Protein AF-A0A937AXS7-F1 (afdb_monomer_lite)

Secondary structure (DSSP, 8-state):
--HHHHH--SSEEEEEE-TT-HHHHHTHHHHHHHHTSSS-EEEEESS-TTPSTT-S-EEE-TT-HHHHHTT--EESEEEEEETTEEEEEEESEEHHHHHHHH--TTTTTTS-SEE--EE-GGGSTTHHHHHHHHHS-----SPP----TTS-HHHHHHHTT--SSS------HHHHHHHHTT-SS-TT-EEEEETTTTEEEEHHHHHHHHHHHT--GGGHHHHHHHHHHHHSGGG-HHHHHHSSS--EEEEEEESHHHHHTT---STTTTSSS-HHHHHHHHHHHHHHHHTS---BTTTB--SS--GGGT--EEE--TTT-SSPPHHHHTTPPTT--EEEEEEE-S------SS--SHHHHHHHHHHHHHHH---TT-TTGGG----S--------PPPPP--------SS----EEE---HHHHT----TTHHHHTTSS--

Sequence (442 aa):
MTASAATGVTDGFVLVAKRDCPTCELVQPVVRELADGRRPMAIYSQDDPTFPEGVADVRDDRSLEVSFRLGIETVPTLIRVEGGREVERVVGWQRDEWRALTGVNSLGEGLPEWRPGCGSKSVEPGIVDELEIRYGEVAFQSRRIEIGPHEDEIEAMYSRGWSDGLPLVPPTRLRVHRMLKGTGRKPSEVLGLLPPDLQPITVEKVAVNAVMAGCAPEYMPVVIAAVEAVLLEPFNMHGVLATTMFCTPIVIVNGPVARAIGMNARGNALGQGNRANATIGRAVQLCVRNVGGGRPQGVDRSTLGTPGKYTFCFAEDEEHSFWEPLSVERGFAPGVSTVTVFAGDSVHGIVDQQSRTPESLSRTFALSLRAVDVDLRDRRHTQHPALEGLGIPLEIGIARAVASQREQHGIDVAVLVVDVRPDQAGRQLGADVVELLAHLVE

pLDDT: mean 83.15, std 21.81, range [22.66, 98.81]

Structure (mmCIF, N/CA/C/O backbone):
data_AF-A0A937AXS7-F1
#
_entry.id   AF-A0A937AXS7-F1
#
loop_
_atom_site.group_PDB
_atom_site.id
_atom_site.type_symbol
_atom_site.label_atom_id
_atom_site.label_alt_id
_atom_site.label_comp_id
_atom_site.label_asym_id
_atom_site.label_entity_id
_atom_site.label_seq_id
_atom_site.pdbx_PDB_ins_code
_atom_site.Cartn_x
_atom_site.Cartn_y
_atom_site.Cartn_z
_atom_site.occupancy
_atom_site.B_iso_or_equiv
_atom_site.auth_seq_id
_atom_site.auth_comp_id
_atom_site.auth_asym_id
_atom_site.auth_atom_id
_atom_site.pdbx_PDB_model_num
ATOM 1 N N . MET A 1 1 ? -19.227 11.467 14.103 1.00 53.31 1 MET A N 1
ATOM 2 C CA . MET A 1 1 ? -20.433 10.838 14.696 1.00 53.31 1 MET A CA 1
ATOM 3 C C . MET A 1 1 ? -20.487 11.220 16.179 1.00 53.31 1 MET A C 1
ATOM 5 O O . MET A 1 1 ? -19.421 11.385 16.754 1.00 53.31 1 MET A O 1
ATOM 9 N N . THR A 1 2 ? -21.652 11.460 16.790 1.00 58.94 2 THR A N 1
ATOM 10 C CA . THR A 1 2 ? -21.736 11.779 18.236 1.00 58.94 2 THR A CA 1
ATOM 11 C C . THR A 1 2 ? -21.579 10.508 19.080 1.00 58.94 2 THR A C 1
ATOM 13 O O . THR A 1 2 ? -21.951 9.429 18.623 1.00 58.94 2 THR A O 1
ATOM 16 N N . ALA A 1 3 ? -21.059 10.614 20.309 1.00 60.53 3 ALA A N 1
ATOM 17 C CA . ALA A 1 3 ? -20.922 9.471 21.223 1.00 60.53 3 ALA A CA 1
ATOM 18 C C . ALA A 1 3 ? -22.271 8.762 21.461 1.00 60.53 3 ALA A C 1
ATOM 20 O O . ALA A 1 3 ? -22.329 7.534 21.518 1.00 60.53 3 ALA A O 1
ATOM 21 N N . SER A 1 4 ? -23.372 9.520 21.487 1.00 57.16 4 SER A N 1
ATOM 22 C CA . SER A 1 4 ? -24.741 8.993 21.567 1.00 57.16 4 SER A CA 1
ATOM 23 C C . SER A 1 4 ? -25.131 8.107 20.383 1.00 57.16 4 SER A C 1
ATOM 25 O O . SER A 1 4 ? -25.722 7.053 20.593 1.00 57.16 4 SER A O 1
ATOM 27 N N . ALA A 1 5 ? -24.747 8.459 19.152 1.00 63.06 5 ALA A N 1
ATOM 28 C CA . ALA A 1 5 ? -25.042 7.630 17.980 1.00 63.06 5 ALA A CA 1
ATOM 29 C C . ALA A 1 5 ? -24.288 6.286 17.991 1.00 63.06 5 ALA A C 1
ATOM 31 O O . ALA A 1 5 ? -24.760 5.323 17.394 1.00 63.06 5 ALA A O 1
ATOM 32 N N . ALA A 1 6 ? -23.139 6.206 18.670 1.00 67.38 6 ALA A N 1
ATOM 33 C CA . ALA A 1 6 ? -22.385 4.961 18.818 1.00 67.38 6 ALA A CA 1
ATOM 34 C C . ALA A 1 6 ? -22.825 4.126 20.032 1.00 67.38 6 ALA A C 1
ATOM 36 O O . ALA A 1 6 ? -22.702 2.908 20.003 1.00 67.38 6 ALA A O 1
ATOM 37 N N . THR A 1 7 ? -23.322 4.762 21.098 1.00 75.31 7 THR A N 1
ATOM 38 C CA . THR A 1 7 ? -23.493 4.103 22.409 1.00 75.31 7 THR A CA 1
ATOM 39 C C . THR A 1 7 ? -24.927 4.068 22.924 1.00 75.31 7 THR A C 1
ATOM 41 O O . THR A 1 7 ? -25.201 3.383 23.909 1.00 75.31 7 THR A O 1
ATOM 44 N N . GLY A 1 8 ? -25.844 4.825 22.318 1.00 77.25 8 GLY A N 1
ATOM 45 C CA . GLY A 1 8 ? -27.211 5.006 22.807 1.00 77.25 8 GLY A CA 1
ATOM 46 C C . GLY A 1 8 ? -27.322 5.793 24.122 1.00 77.25 8 GLY A C 1
ATOM 47 O O . GLY A 1 8 ? -28.422 5.922 24.650 1.00 77.25 8 GLY A O 1
ATOM 48 N N . VAL A 1 9 ? -26.217 6.323 24.664 1.00 82.81 9 VAL A N 1
ATOM 49 C CA . VAL A 1 9 ? -26.204 7.111 25.908 1.00 82.81 9 VAL A CA 1
ATOM 50 C C . VAL A 1 9 ? -26.313 8.598 25.576 1.00 82.81 9 VAL A C 1
ATOM 52 O O . VAL A 1 9 ? -25.521 9.123 24.794 1.00 82.81 9 VAL A O 1
ATOM 55 N N . THR A 1 10 ? -27.303 9.279 26.160 1.00 86.19 10 THR A N 1
ATOM 56 C CA . THR A 1 10 ? -27.464 10.740 26.017 1.00 86.19 10 THR A CA 1
ATOM 57 C C . THR A 1 10 ? -26.772 11.479 27.159 1.00 86.19 10 THR A C 1
ATOM 59 O O . THR A 1 10 ? -25.980 12.376 26.900 1.00 86.19 10 THR A O 1
ATOM 62 N N . ASP A 1 11 ? -26.984 11.044 28.400 1.00 91.56 11 ASP A N 1
ATOM 63 C CA . ASP A 1 11 ? -26.317 11.583 29.584 1.00 91.56 11 ASP A CA 1
ATOM 64 C C . ASP A 1 11 ? -25.914 10.422 30.500 1.00 91.56 11 ASP A C 1
ATOM 66 O O . ASP A 1 11 ? -26.744 9.559 30.801 1.00 91.56 11 ASP A O 1
ATOM 70 N N . GLY A 1 12 ? -24.652 10.372 30.929 1.00 94.06 12 GLY A N 1
ATOM 71 C CA . GLY A 1 12 ? -24.145 9.288 31.772 1.00 94.06 12 GLY A CA 1
ATOM 72 C C . GLY A 1 12 ? -22.694 8.911 31.492 1.00 94.06 12 GLY A C 1
ATOM 73 O O . GLY A 1 12 ? -21.882 9.750 31.096 1.00 94.06 12 GLY A O 1
ATOM 74 N N . PHE A 1 13 ? -22.374 7.636 31.707 1.00 95.31 13 PHE A N 1
ATOM 75 C CA . PHE A 1 13 ? -21.045 7.077 31.482 1.00 95.31 13 PHE A CA 1
ATOM 76 C C . PHE A 1 13 ? -21.046 5.983 30.417 1.00 95.31 13 PHE A C 1
ATOM 78 O O . PHE A 1 13 ? -22.002 5.222 30.276 1.00 95.31 13 PHE A O 1
ATOM 85 N N . VAL A 1 14 ? -19.936 5.876 29.697 1.00 96.75 14 VAL A N 1
ATOM 86 C CA . VAL A 1 14 ? -19.634 4.751 28.815 1.00 96.75 14 VAL A CA 1
ATOM 87 C C . VAL A 1 14 ? -18.305 4.159 29.250 1.00 96.75 14 VAL A C 1
ATOM 89 O O . VAL A 1 14 ? -17.305 4.870 29.300 1.00 96.75 14 VAL A O 1
ATOM 92 N N . LEU A 1 15 ? -18.286 2.869 29.562 1.00 97.31 15 LEU A N 1
ATOM 93 C CA . LEU A 1 15 ? -17.065 2.124 29.842 1.00 97.31 15 LEU A CA 1
ATOM 94 C C . LEU A 1 15 ? -16.801 1.148 28.704 1.00 97.31 15 LEU A C 1
ATOM 96 O O . LEU A 1 15 ? -17.681 0.369 28.345 1.00 97.31 15 LEU A O 1
ATOM 100 N N . VAL A 1 16 ? -15.576 1.149 28.191 1.00 98.00 16 VAL A N 1
ATOM 101 C CA . VAL A 1 16 ? -15.084 0.095 27.301 1.00 98.00 16 VAL A CA 1
ATOM 102 C C . VAL A 1 16 ? -13.995 -0.679 28.027 1.00 98.00 16 VAL A C 1
ATOM 104 O O . VAL A 1 16 ? -13.038 -0.088 28.537 1.00 98.00 16 VAL A O 1
ATOM 107 N N . ALA A 1 17 ? -14.159 -1.996 28.098 1.00 97.75 17 ALA A N 1
ATOM 108 C CA . ALA A 1 17 ? -13.286 -2.898 28.832 1.00 97.75 17 ALA A CA 1
ATOM 109 C C . ALA A 1 17 ? -13.081 -4.218 28.072 1.00 97.75 17 ALA A C 1
ATOM 111 O O . ALA A 1 17 ? -13.736 -4.488 27.065 1.00 97.75 17 ALA A O 1
ATOM 112 N N . LYS A 1 18 ? -12.153 -5.043 28.553 1.00 97.25 18 LYS A N 1
ATOM 113 C CA . LYS A 1 18 ? -11.945 -6.409 28.061 1.00 97.25 18 LYS A CA 1
ATOM 114 C C . LYS A 1 18 ? -11.474 -7.305 29.199 1.00 97.25 18 LYS A C 1
ATOM 116 O O . LYS A 1 18 ? -10.690 -6.851 30.036 1.00 97.25 18 LYS A O 1
ATOM 121 N N . ARG A 1 19 ? -11.939 -8.551 29.234 1.00 97.12 19 ARG A N 1
ATOM 122 C CA . ARG A 1 19 ? -11.585 -9.535 30.262 1.00 97.12 19 ARG A CA 1
ATOM 123 C C . ARG A 1 19 ? -10.090 -9.841 30.255 1.00 97.12 19 ARG A C 1
ATOM 125 O O . ARG A 1 19 ? -9.485 -9.976 31.311 1.00 97.12 19 ARG A O 1
ATOM 132 N N . ASP A 1 20 ? -9.460 -9.891 29.082 1.00 95.94 20 ASP A N 1
ATOM 133 C CA . ASP A 1 20 ? -8.024 -10.182 28.977 1.00 95.94 20 ASP A CA 1
ATOM 134 C C . ASP A 1 20 ? -7.093 -9.077 29.539 1.00 95.94 20 ASP A C 1
ATOM 136 O O . ASP A 1 20 ? -5.873 -9.254 29.579 1.00 95.94 20 ASP A O 1
ATOM 140 N N . CYS A 1 21 ? -7.641 -7.949 30.014 1.00 97.62 21 CYS A N 1
ATOM 141 C CA . CYS A 1 21 ? -6.892 -6.848 30.615 1.00 97.62 21 CYS A CA 1
ATOM 142 C C . CYS A 1 21 ? -6.844 -6.962 32.156 1.00 97.62 21 CYS A C 1
ATOM 144 O O . CYS A 1 21 ? -7.869 -6.759 32.814 1.00 97.62 21 CYS A O 1
ATOM 146 N N . PRO A 1 22 ? -5.655 -7.133 32.774 1.00 97.50 22 PRO A N 1
ATOM 147 C CA . PRO A 1 22 ? -5.520 -7.210 34.234 1.00 97.50 22 PRO A CA 1
ATOM 148 C C . PRO A 1 22 ? -6.028 -5.969 34.977 1.00 97.50 22 PRO A C 1
ATOM 150 O O . PRO A 1 22 ? -6.495 -6.062 36.109 1.00 97.50 22 PRO A O 1
ATOM 153 N N . THR A 1 23 ? -5.943 -4.794 34.351 1.00 97.62 23 THR A N 1
ATOM 154 C CA . THR A 1 23 ? -6.461 -3.552 34.935 1.00 97.62 23 THR A CA 1
ATOM 155 C C . THR A 1 23 ? -7.983 -3.501 34.882 1.00 97.62 23 THR A C 1
ATOM 157 O O . THR A 1 23 ? -8.584 -3.047 35.849 1.00 97.62 23 THR A O 1
ATOM 160 N N . CYS A 1 24 ? -8.619 -4.013 33.819 1.00 97.62 24 CYS A N 1
ATOM 161 C CA . CYS A 1 24 ? -10.076 -4.171 33.774 1.00 97.62 24 CYS A CA 1
ATOM 162 C C . CYS A 1 24 ? -10.553 -5.139 34.868 1.00 97.62 24 CYS A C 1
ATOM 164 O O . CYS A 1 24 ? -11.516 -4.843 35.572 1.00 97.62 24 CYS A O 1
ATOM 166 N N . GLU A 1 25 ? -9.850 -6.262 35.041 1.00 97.62 25 GLU A N 1
ATOM 167 C CA . GLU A 1 25 ? -10.095 -7.248 36.104 1.00 97.62 25 GLU A CA 1
ATOM 168 C C . GLU A 1 25 ? -9.990 -6.623 37.508 1.00 97.62 25 GLU A C 1
ATOM 170 O O . GLU A 1 25 ? -10.855 -6.819 38.362 1.00 97.62 25 GLU A O 1
ATOM 175 N N . LEU A 1 26 ? -8.967 -5.797 37.742 1.00 96.81 26 LEU A N 1
ATOM 176 C CA . LEU A 1 26 ? -8.764 -5.108 39.018 1.00 96.81 26 LEU A CA 1
ATOM 177 C C . LEU A 1 26 ? -9.908 -4.143 39.365 1.00 96.81 26 LEU A C 1
ATOM 179 O O . LEU A 1 26 ? -10.297 -4.049 40.529 1.00 96.81 26 LEU A O 1
ATOM 183 N N . VAL A 1 27 ? -10.426 -3.404 38.378 1.00 96.38 27 VAL A N 1
ATOM 184 C CA . VAL A 1 27 ? -11.442 -2.363 38.608 1.00 96.38 27 VAL A CA 1
ATOM 185 C C . VAL A 1 27 ? -12.877 -2.890 38.580 1.00 96.38 27 VAL A C 1
ATOM 187 O O . VAL A 1 27 ? -13.800 -2.103 38.766 1.00 96.38 27 VAL A O 1
ATOM 190 N N . GLN A 1 28 ? -13.108 -4.199 38.419 1.00 95.50 28 GLN A N 1
ATOM 191 C CA . GLN A 1 28 ? -14.466 -4.764 38.420 1.00 95.50 28 GLN A CA 1
ATOM 192 C C . GLN A 1 28 ? -15.343 -4.308 39.608 1.00 95.50 28 GLN A C 1
ATOM 194 O O . GLN A 1 28 ? -16.495 -3.944 39.366 1.00 95.50 28 GLN A O 1
ATOM 199 N N . PRO A 1 29 ? -14.858 -4.261 40.872 1.00 94.44 29 PRO A N 1
ATOM 200 C CA . PRO A 1 29 ? -15.681 -3.799 41.994 1.00 94.44 29 PRO A CA 1
ATOM 201 C C . PRO A 1 29 ? -16.126 -2.339 41.845 1.00 94.44 29 PRO A C 1
ATOM 203 O O . PRO A 1 29 ? -17.264 -2.007 42.159 1.00 94.44 29 PRO A O 1
ATOM 206 N N . VAL A 1 30 ? -15.245 -1.489 41.309 1.00 94.69 30 VAL A N 1
ATOM 207 C CA . VAL A 1 30 ? -15.525 -0.076 41.021 1.00 94.69 30 VAL A CA 1
ATOM 208 C C . VAL A 1 30 ? -16.576 0.053 39.928 1.00 94.69 30 VAL A C 1
ATOM 210 O O . VAL A 1 30 ? -17.492 0.862 40.034 1.00 94.69 30 VAL A O 1
ATOM 213 N N . VAL A 1 31 ? -16.473 -0.766 38.884 1.00 94.88 31 VAL A N 1
ATOM 214 C CA . VAL A 1 31 ? -17.446 -0.763 37.792 1.00 94.88 31 VAL A CA 1
ATOM 215 C C . VAL A 1 31 ? -18.831 -1.191 38.280 1.00 94.88 31 VAL A C 1
ATOM 217 O O . VAL A 1 31 ? -19.813 -0.572 37.883 1.00 94.88 31 VAL A O 1
ATOM 220 N N . ARG A 1 32 ? -18.920 -2.182 39.179 1.00 93.88 32 ARG A N 1
ATOM 221 C CA . ARG A 1 32 ? -20.191 -2.569 39.816 1.00 93.88 32 ARG A CA 1
ATOM 222 C C . ARG A 1 32 ? -20.791 -1.427 40.638 1.00 93.88 32 ARG A C 1
ATOM 224 O O . ARG A 1 32 ? -21.960 -1.115 40.454 1.00 93.88 32 ARG A O 1
ATOM 231 N N . GLU A 1 33 ? -19.987 -0.759 41.469 1.00 93.38 33 GLU A N 1
ATOM 232 C CA . GLU A 1 33 ? -20.436 0.405 42.254 1.00 93.38 33 GLU A CA 1
ATOM 233 C C . GLU A 1 33 ? -20.999 1.521 41.355 1.00 93.38 33 GLU A C 1
ATOM 235 O O . GLU A 1 33 ? -22.031 2.112 41.670 1.00 93.38 33 GLU A O 1
ATOM 240 N N . LEU A 1 34 ? -20.353 1.791 40.213 1.00 93.06 34 LEU A N 1
ATOM 241 C CA . LEU A 1 34 ? -20.835 2.783 39.246 1.00 93.06 34 LEU A CA 1
ATOM 242 C C . LEU A 1 34 ? -22.099 2.329 38.508 1.00 93.06 34 LEU A C 1
ATOM 244 O O . LEU A 1 34 ? -22.995 3.149 38.306 1.00 93.06 34 LEU A O 1
ATOM 248 N N . ALA A 1 35 ? -22.180 1.053 38.125 1.00 91.88 35 ALA A N 1
ATOM 249 C CA . ALA A 1 35 ? -23.330 0.485 37.425 1.00 91.88 35 ALA A CA 1
ATOM 250 C C . ALA A 1 35 ? -24.595 0.456 38.300 1.00 91.88 35 ALA A C 1
ATOM 252 O O . ALA A 1 35 ? -25.687 0.707 37.795 1.00 91.88 35 ALA A O 1
ATOM 253 N N . ASP A 1 36 ? -24.441 0.228 39.608 1.00 90.06 36 ASP A N 1
ATOM 254 C CA . ASP A 1 36 ? -25.524 0.298 40.603 1.00 90.06 36 ASP A CA 1
ATOM 255 C C . ASP A 1 36 ? -25.861 1.749 41.019 1.00 90.06 36 ASP A C 1
ATOM 257 O O . ASP A 1 36 ? -26.792 2.005 41.792 1.00 90.06 36 ASP A O 1
ATOM 261 N N . GLY A 1 37 ? -25.089 2.721 40.525 1.00 87.19 37 GLY A N 1
ATOM 262 C CA . GLY A 1 37 ? -25.249 4.139 40.805 1.00 87.19 37 GLY A CA 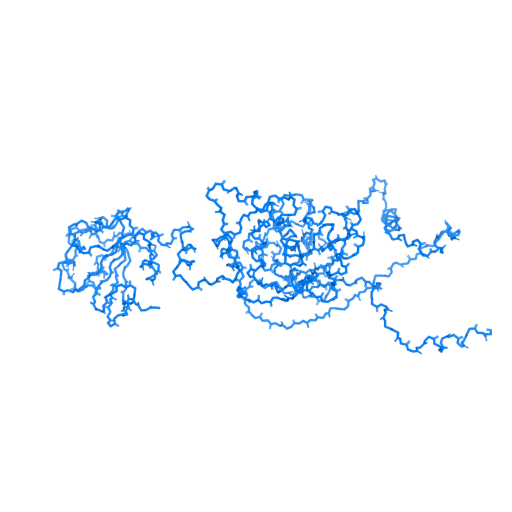1
ATOM 263 C C . GLY A 1 37 ? -26.485 4.771 40.154 1.00 87.19 37 GLY A C 1
ATOM 264 O O . GLY A 1 37 ? -27.232 4.172 39.388 1.00 87.19 37 GLY A O 1
ATOM 265 N N . ARG A 1 38 ? -26.715 6.058 40.453 1.00 83.38 38 ARG A N 1
ATOM 266 C CA . ARG A 1 38 ? -27.883 6.800 39.928 1.00 83.38 38 ARG A CA 1
ATOM 267 C C . ARG A 1 38 ? -27.711 7.318 38.500 1.00 83.38 38 ARG A C 1
ATOM 269 O O . ARG A 1 38 ? -28.703 7.717 37.892 1.00 83.38 38 ARG A O 1
ATOM 276 N N . ARG A 1 39 ? -26.476 7.420 37.997 1.00 87.50 39 ARG A N 1
ATOM 277 C CA . ARG A 1 39 ? -26.226 7.908 36.634 1.00 87.50 39 ARG A CA 1
ATOM 278 C C . ARG A 1 39 ? -26.267 6.726 35.666 1.00 87.50 39 ARG A C 1
ATOM 280 O O . ARG A 1 39 ? -25.641 5.717 35.971 1.00 87.50 39 ARG A O 1
ATOM 287 N N . PRO A 1 40 ? -26.934 6.849 34.507 1.00 90.88 40 PRO A N 1
ATOM 288 C CA . PRO A 1 40 ? -26.907 5.809 33.486 1.00 90.88 40 PRO A CA 1
ATOM 289 C C . PRO A 1 40 ? -25.472 5.457 33.089 1.00 90.88 40 PRO A C 1
ATOM 291 O O . PRO A 1 40 ? -24.641 6.348 32.896 1.00 90.88 40 PRO A O 1
ATOM 294 N N . MET A 1 41 ? -25.190 4.167 32.940 1.00 92.25 41 MET A N 1
ATOM 295 C CA . MET A 1 41 ? -23.888 3.666 32.514 1.00 92.25 41 MET A CA 1
ATOM 296 C C . MET A 1 41 ? -24.085 2.584 31.455 1.00 92.25 41 MET A C 1
ATOM 298 O O . MET A 1 41 ? -24.837 1.640 31.672 1.00 92.25 41 MET A O 1
ATOM 302 N N . ALA A 1 42 ? -23.418 2.723 30.310 1.00 94.44 42 ALA A N 1
ATOM 303 C CA . ALA A 1 42 ? -23.312 1.665 29.311 1.00 94.44 42 ALA A CA 1
ATOM 304 C C . ALA A 1 42 ? -21.919 1.045 29.381 1.00 94.44 42 ALA A C 1
ATOM 306 O O . ALA A 1 42 ? -20.918 1.761 29.398 1.00 94.44 42 ALA A O 1
ATOM 307 N N . ILE A 1 43 ? -21.851 -0.281 29.397 1.00 96.00 43 ILE A N 1
ATOM 308 C CA . ILE A 1 43 ? -20.589 -1.012 29.493 1.00 96.00 43 ILE A CA 1
ATOM 309 C C . ILE A 1 43 ? -20.454 -1.886 28.263 1.00 96.00 43 ILE A C 1
ATOM 311 O O . ILE A 1 43 ? -21.364 -2.645 27.955 1.00 96.00 43 ILE A O 1
ATOM 315 N N . TYR A 1 44 ? -19.325 -1.778 27.577 1.00 97.19 44 TYR A N 1
ATOM 316 C CA . TYR A 1 44 ? -18.999 -2.557 26.394 1.00 97.19 44 TYR A CA 1
ATOM 317 C C . TYR A 1 44 ? -17.789 -3.437 26.674 1.00 97.19 44 TYR A C 1
ATOM 319 O O . TYR A 1 44 ? -16.771 -2.957 27.183 1.00 97.19 44 TYR A O 1
ATOM 327 N N . SER A 1 45 ? -17.902 -4.712 26.312 1.00 97.25 45 SER A N 1
ATOM 328 C CA . SER A 1 45 ? -16.816 -5.678 26.427 1.00 97.25 45 SER A CA 1
ATOM 329 C C . SER A 1 45 ? -16.318 -6.117 25.057 1.00 97.25 45 SER A C 1
ATOM 331 O O . SER A 1 45 ? -17.102 -6.542 24.207 1.00 97.25 45 SER A O 1
ATOM 333 N N . GLN A 1 46 ? -15.005 -6.025 24.846 1.00 97.69 46 GLN A N 1
ATOM 334 C CA . GLN A 1 46 ? -14.373 -6.324 23.556 1.00 97.69 46 GLN A CA 1
ATOM 335 C C . GLN A 1 46 ? -14.181 -7.823 23.292 1.00 97.69 46 GLN A C 1
ATOM 337 O O . GLN A 1 46 ? -13.840 -8.211 22.176 1.00 97.69 46 GLN A O 1
ATOM 342 N N . ASP A 1 47 ? -14.311 -8.676 24.308 1.00 96.25 47 ASP A N 1
ATOM 343 C CA . ASP A 1 47 ? -13.905 -10.082 24.225 1.00 96.25 47 ASP A CA 1
ATOM 344 C C . ASP A 1 47 ? -14.861 -11.060 24.909 1.00 96.25 47 ASP A C 1
ATOM 346 O O . ASP A 1 47 ? -15.118 -12.131 24.358 1.00 96.25 47 ASP A O 1
ATOM 350 N N . ASP A 1 48 ? -15.429 -10.684 26.051 1.00 95.81 48 ASP A N 1
ATOM 351 C CA . ASP A 1 48 ? -16.413 -11.481 26.772 1.00 95.81 48 ASP A CA 1
ATOM 352 C C . ASP A 1 48 ? -17.639 -10.636 27.150 1.00 95.81 48 ASP A C 1
ATOM 354 O O . ASP A 1 48 ? -17.549 -9.813 28.063 1.00 95.81 48 ASP A O 1
ATOM 358 N N . PRO A 1 49 ? -18.809 -10.854 26.522 1.00 93.06 49 PRO A N 1
ATOM 359 C CA . PRO A 1 49 ? -20.02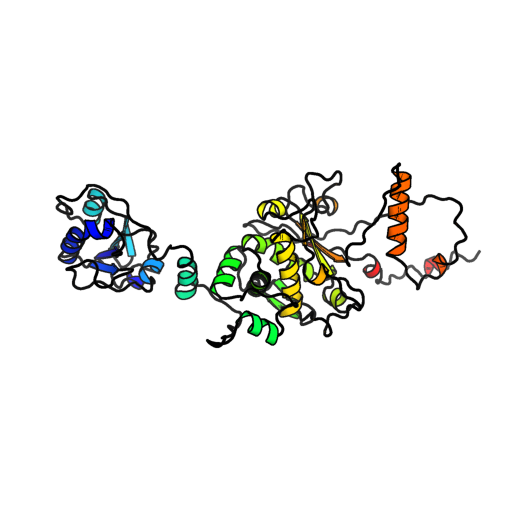0 -10.082 26.802 1.00 93.06 49 PRO A CA 1
ATOM 360 C C . PRO A 1 49 ? -20.592 -10.306 28.213 1.00 93.06 49 PRO A C 1
ATOM 362 O O . PRO A 1 49 ? -21.564 -9.657 28.577 1.00 93.06 49 PRO A O 1
ATOM 365 N N . THR A 1 50 ? -20.020 -11.212 29.011 1.00 93.81 50 THR A N 1
ATOM 366 C CA . THR A 1 50 ? -20.378 -11.417 30.426 1.00 93.81 50 THR A CA 1
ATOM 367 C C . THR A 1 50 ? -19.482 -10.649 31.403 1.00 93.81 50 THR A C 1
ATOM 369 O O . THR A 1 50 ? -19.717 -10.682 32.610 1.00 93.81 50 THR A O 1
ATOM 372 N N . PHE A 1 51 ? -18.450 -9.967 30.900 1.00 95.00 51 PHE A N 1
ATOM 373 C CA . PHE A 1 51 ? -17.496 -9.197 31.690 1.00 95.00 51 PHE A CA 1
ATOM 374 C C . PHE A 1 51 ? -17.808 -7.691 31.638 1.00 95.00 51 PHE A C 1
ATOM 376 O O . PHE A 1 51 ? -17.945 -7.162 30.537 1.00 95.00 51 PHE A O 1
ATOM 383 N N . PRO A 1 52 ? -17.804 -6.945 32.760 1.00 93.75 52 PRO A N 1
ATOM 384 C CA . PRO A 1 52 ? -17.455 -7.364 34.123 1.00 93.75 52 PRO A CA 1
ATOM 385 C C . PRO A 1 52 ? -18.505 -8.232 34.820 1.00 93.75 52 PRO A C 1
ATOM 387 O O . PRO A 1 52 ? -19.707 -8.054 34.633 1.00 93.75 52 PRO A O 1
ATOM 390 N N . GLU A 1 53 ? -18.049 -9.129 35.692 1.00 92.50 53 GLU A N 1
ATOM 391 C CA . GLU A 1 53 ? -18.930 -10.024 36.439 1.00 92.50 53 GLU A CA 1
ATOM 392 C C . GLU A 1 53 ? -19.786 -9.258 37.451 1.00 92.50 53 GLU A C 1
ATOM 394 O O . GLU A 1 53 ? -19.303 -8.385 38.182 1.00 92.50 53 GLU A O 1
ATOM 399 N N . GLY A 1 54 ? -21.063 -9.633 37.536 1.00 87.31 54 GLY A N 1
ATOM 400 C CA . GLY A 1 54 ? -22.023 -9.018 38.451 1.00 87.31 54 GLY A CA 1
ATOM 401 C C . GLY A 1 54 ? -22.649 -7.722 37.936 1.00 87.31 54 GLY A C 1
ATOM 402 O O . GLY A 1 54 ? -23.335 -7.064 38.710 1.00 87.31 54 GLY A O 1
ATOM 403 N N . VAL A 1 55 ? -22.451 -7.366 36.661 1.00 90.25 55 VAL A N 1
ATOM 404 C CA . VAL A 1 55 ? -23.157 -6.252 36.012 1.00 90.25 55 VAL A CA 1
ATOM 405 C C . VAL A 1 55 ? -24.200 -6.784 35.027 1.00 90.25 55 VAL A C 1
ATOM 407 O O . VAL A 1 55 ? -23.903 -7.645 34.206 1.00 90.25 55 VAL A O 1
ATOM 410 N N . ALA A 1 56 ? -25.439 -6.292 35.122 1.00 81.69 56 ALA A N 1
ATOM 411 C CA . ALA A 1 56 ? -26.582 -6.870 34.410 1.00 81.69 56 ALA A CA 1
ATOM 412 C C . ALA A 1 56 ? -26.699 -6.481 32.918 1.00 81.69 56 ALA A C 1
ATOM 414 O O . ALA A 1 56 ? -27.227 -7.277 32.147 1.00 81.69 56 ALA A O 1
ATOM 415 N N . ASP A 1 57 ? -26.230 -5.294 32.505 1.00 86.62 57 ASP A N 1
ATOM 416 C CA . ASP A 1 57 ? -26.357 -4.769 31.124 1.00 86.62 57 ASP A CA 1
ATOM 417 C C . ASP A 1 57 ? -24.984 -4.536 30.464 1.00 86.62 57 ASP A C 1
ATOM 419 O O . ASP A 1 57 ? -24.643 -3.432 30.031 1.00 86.62 57 ASP A O 1
ATOM 423 N N . VAL A 1 58 ? -24.154 -5.582 30.428 1.00 94.50 58 VAL A N 1
ATOM 424 C CA . VAL A 1 58 ? -22.922 -5.575 29.628 1.00 94.50 58 VAL A CA 1
ATOM 425 C C . VAL A 1 58 ? -23.277 -5.811 28.161 1.00 94.50 58 VAL A C 1
ATOM 427 O O . VAL A 1 58 ? -23.973 -6.762 27.808 1.00 94.50 58 VAL A O 1
ATOM 430 N N . ARG A 1 59 ? -22.767 -4.945 27.289 1.00 95.50 59 ARG A N 1
ATOM 431 C CA . ARG A 1 59 ? -23.005 -4.967 25.847 1.00 95.50 59 ARG A CA 1
ATOM 432 C C . ARG A 1 59 ? -21.833 -5.614 25.118 1.00 95.50 59 ARG A C 1
ATOM 434 O O . ARG A 1 59 ? -20.668 -5.359 25.423 1.00 95.50 59 ARG A O 1
ATOM 441 N N . ASP A 1 60 ? -22.161 -6.440 24.131 1.00 96.00 60 ASP A N 1
ATOM 442 C CA . ASP A 1 60 ? -21.190 -7.145 23.293 1.00 96.00 60 ASP A CA 1
ATOM 443 C C . ASP A 1 60 ? -20.557 -6.191 22.272 1.00 96.00 60 ASP A C 1
ATOM 445 O O . ASP A 1 60 ? -21.248 -5.655 21.404 1.00 96.00 60 ASP A O 1
ATOM 449 N N . ASP A 1 61 ? -19.242 -6.005 22.357 1.00 96.50 61 ASP A N 1
ATOM 450 C CA . ASP A 1 61 ? -18.449 -5.268 21.374 1.00 96.50 61 ASP A CA 1
ATOM 451 C C . ASP A 1 61 ? -17.325 -6.133 20.785 1.00 96.50 61 ASP A C 1
ATOM 453 O O . ASP A 1 61 ? -16.279 -5.630 20.390 1.00 96.50 61 ASP A O 1
ATOM 457 N N . ARG A 1 62 ? -17.530 -7.451 20.651 1.00 96.19 62 ARG A N 1
ATOM 458 C CA . ARG A 1 62 ? -16.574 -8.332 19.945 1.00 96.19 62 ARG A CA 1
ATOM 459 C C . ARG A 1 62 ? -16.438 -8.010 18.456 1.00 96.19 62 ARG A C 1
ATOM 461 O O . ARG A 1 62 ? -15.462 -8.401 17.822 1.00 96.19 62 ARG A O 1
ATOM 468 N N . SER A 1 63 ? -17.416 -7.303 17.885 1.00 94.94 63 SER A N 1
ATOM 469 C CA . SER A 1 63 ? -17.317 -6.740 16.531 1.00 94.94 63 SER A CA 1
ATOM 470 C C . SER A 1 63 ? -16.411 -5.503 16.459 1.00 94.94 63 SER A C 1
ATOM 472 O O . SER A 1 63 ? -15.985 -5.133 15.365 1.00 94.94 63 SER A O 1
ATOM 474 N N . LEU A 1 64 ? -16.099 -4.909 17.619 1.00 96.62 64 LEU A N 1
ATOM 475 C CA . LEU A 1 64 ? -15.273 -3.721 17.831 1.00 96.62 64 LEU A CA 1
ATOM 476 C C . LEU A 1 64 ? -15.818 -2.442 17.185 1.00 96.62 64 LEU A C 1
ATOM 478 O O . LEU A 1 64 ? -15.092 -1.453 17.081 1.00 96.62 64 LEU A O 1
ATOM 482 N N . GLU A 1 65 ? -17.080 -2.430 16.755 1.00 94.81 65 GLU A N 1
ATOM 483 C CA . GLU A 1 65 ? -17.716 -1.263 16.144 1.00 94.81 65 GLU A CA 1
ATOM 484 C C . GLU A 1 65 ? -17.770 -0.076 17.109 1.00 94.81 65 GLU A C 1
ATOM 486 O O . GLU A 1 65 ? -17.445 1.050 16.723 1.00 94.81 65 GLU A O 1
ATOM 491 N N . VAL A 1 66 ? -18.158 -0.314 18.366 1.00 94.56 66 VAL A N 1
ATOM 492 C CA . VAL A 1 66 ? -18.294 0.757 19.360 1.00 94.56 66 VAL A CA 1
ATOM 493 C C . VAL A 1 66 ? -16.914 1.266 19.754 1.00 94.56 66 VAL A C 1
ATOM 495 O O . VAL A 1 66 ? -16.671 2.474 19.710 1.00 94.56 66 VAL A O 1
ATOM 498 N N . SER A 1 67 ? -15.983 0.353 20.039 1.00 96.06 67 SER A N 1
ATOM 499 C CA . SER A 1 67 ? -14.581 0.679 20.317 1.00 96.06 67 SER A CA 1
ATOM 500 C C . SER A 1 67 ? -13.931 1.489 19.193 1.00 96.06 67 SER A C 1
ATOM 502 O O . SER A 1 67 ? -13.248 2.479 19.460 1.00 96.06 67 SER A O 1
ATOM 504 N N . PHE A 1 68 ? -14.178 1.116 17.934 1.00 94.88 68 PHE A N 1
ATOM 505 C CA . PHE A 1 68 ? -13.693 1.845 16.765 1.00 94.88 68 PHE A CA 1
ATOM 506 C C . PHE A 1 68 ? -14.296 3.250 16.680 1.00 94.88 68 PHE A C 1
ATOM 508 O O . PHE A 1 68 ? -13.566 4.234 16.579 1.00 94.88 68 PHE A O 1
ATOM 515 N N . ARG A 1 69 ? -15.627 3.369 16.771 1.00 92.56 69 ARG A N 1
ATOM 516 C CA . ARG A 1 69 ? -16.331 4.657 16.638 1.00 92.56 69 ARG A CA 1
ATOM 517 C C . ARG A 1 69 ? -16.005 5.651 17.749 1.00 92.56 69 ARG A C 1
ATOM 519 O O . ARG A 1 69 ? -16.050 6.854 17.504 1.00 92.56 69 ARG A O 1
ATOM 526 N N . LEU A 1 70 ? -15.701 5.165 18.951 1.00 93.62 70 LEU A N 1
ATOM 527 C CA . LEU A 1 70 ? -15.298 5.995 20.090 1.00 93.62 70 LEU A CA 1
ATOM 528 C C . LEU A 1 70 ? -13.797 6.339 20.095 1.00 93.62 70 LEU A C 1
ATOM 530 O O . LEU A 1 70 ? -13.359 7.146 20.922 1.00 93.62 70 LEU A O 1
ATOM 534 N N . GLY A 1 71 ? -13.006 5.748 19.190 1.00 94.44 71 GLY A N 1
ATOM 535 C CA . GLY A 1 71 ? -11.554 5.927 19.158 1.00 94.44 71 GLY A CA 1
ATOM 536 C C . GLY A 1 71 ? -10.892 5.404 20.432 1.00 94.44 71 GLY A C 1
ATOM 537 O O . GLY A 1 71 ? -10.147 6.132 21.088 1.00 94.44 71 GLY A O 1
ATOM 538 N N . ILE A 1 72 ? -11.229 4.177 20.841 1.00 96.50 72 ILE A N 1
ATOM 539 C CA . ILE A 1 72 ? -10.650 3.548 22.032 1.00 96.50 72 ILE A CA 1
ATOM 540 C C . ILE A 1 72 ? -9.286 2.961 21.676 1.00 96.50 72 ILE A C 1
ATOM 542 O O . ILE A 1 72 ? -9.195 1.959 20.969 1.00 96.50 72 ILE A O 1
ATOM 546 N N . GLU A 1 73 ? -8.223 3.563 22.201 1.00 96.12 73 GLU A N 1
ATOM 547 C CA . GLU A 1 73 ? -6.849 3.071 22.026 1.00 96.12 73 GLU A CA 1
ATOM 548 C C . GLU A 1 73 ? -6.417 2.137 23.160 1.00 96.12 73 GLU A C 1
ATOM 550 O O . GLU A 1 73 ? -5.610 1.231 22.968 1.00 96.12 73 GLU A O 1
ATOM 555 N N . THR A 1 74 ? -6.965 2.339 24.357 1.00 97.31 74 THR A N 1
ATOM 556 C CA . THR A 1 74 ? -6.582 1.627 25.579 1.00 97.31 74 THR A CA 1
ATOM 557 C C . THR A 1 74 ? -7.824 1.292 26.398 1.00 97.31 74 THR A C 1
ATOM 559 O O . THR A 1 74 ? -8.816 2.013 26.360 1.00 97.31 74 THR A O 1
ATOM 562 N N . VAL A 1 75 ? -7.781 0.198 27.148 1.00 97.75 75 VAL A N 1
ATOM 563 C CA . VAL A 1 75 ? -8.840 -0.240 28.061 1.00 97.75 75 VAL A CA 1
ATOM 564 C C . VAL A 1 75 ? -8.269 -0.528 29.461 1.00 97.75 75 VAL A C 1
ATOM 566 O O . VAL A 1 75 ? -7.126 -0.981 29.563 1.00 97.75 75 VAL A O 1
ATOM 569 N N . PRO A 1 76 ? -9.018 -0.280 30.551 1.00 98.06 76 PRO A N 1
ATOM 570 C CA . PRO A 1 76 ? -10.359 0.303 30.552 1.00 98.06 76 PRO A CA 1
ATOM 571 C C . PRO A 1 76 ? -10.327 1.782 30.143 1.00 98.06 76 PRO A C 1
ATOM 573 O O . PRO A 1 76 ? -9.383 2.493 30.474 1.00 98.06 76 PRO A O 1
ATOM 576 N N . THR A 1 77 ? -11.346 2.239 29.420 1.00 98.25 77 THR A N 1
ATOM 577 C CA . THR A 1 77 ? -11.576 3.669 29.159 1.00 98.25 77 THR A CA 1
ATOM 578 C C . THR A 1 77 ? -12.978 4.023 29.619 1.00 98.25 77 THR A C 1
ATOM 580 O O . THR A 1 77 ? -13.947 3.417 29.158 1.00 98.25 77 THR A O 1
ATOM 583 N N . LEU A 1 78 ? -13.078 4.994 30.526 1.00 97.50 78 LEU A N 1
ATOM 584 C CA . LEU A 1 78 ? -14.337 5.513 31.047 1.00 97.50 78 LEU A CA 1
ATOM 585 C C . LEU A 1 78 ? -14.576 6.911 30.477 1.00 97.50 78 LEU A C 1
ATOM 587 O O . LEU A 1 78 ? -13.726 7.791 30.585 1.00 97.50 78 LEU A O 1
ATOM 591 N N . ILE A 1 79 ? -15.742 7.111 29.876 1.00 97.31 79 ILE A N 1
ATOM 592 C CA . ILE A 1 79 ? -16.121 8.327 29.162 1.00 97.31 79 ILE A CA 1
ATOM 593 C C . ILE A 1 79 ? -17.359 8.919 29.829 1.00 97.31 79 ILE A C 1
ATOM 595 O O . ILE A 1 79 ? -18.344 8.210 30.033 1.00 97.31 79 ILE A O 1
ATOM 599 N N . ARG A 1 80 ? -17.339 10.220 30.132 1.00 96.25 80 ARG A N 1
ATOM 600 C CA . ARG A 1 80 ? -18.532 10.982 30.517 1.00 96.25 80 ARG A CA 1
ATOM 601 C C . ARG A 1 80 ? -19.178 11.583 29.272 1.00 96.25 80 ARG A C 1
ATOM 603 O O . ARG A 1 80 ? -18.524 12.271 28.485 1.00 96.25 80 ARG A O 1
ATOM 610 N N . VAL A 1 81 ? -20.471 11.322 29.113 1.00 94.75 81 VAL A N 1
ATOM 611 C CA . VAL A 1 81 ? -21.289 11.792 27.992 1.00 94.75 81 VAL A CA 1
ATOM 612 C C . VAL A 1 81 ? -22.373 12.720 28.531 1.00 94.75 81 VAL A C 1
ATOM 614 O O . VAL A 1 81 ? -23.065 12.360 29.482 1.00 94.75 81 VAL A O 1
ATOM 617 N N . GLU A 1 82 ? -22.523 13.895 27.922 1.00 93.94 82 GLU A N 1
ATOM 618 C CA . GLU A 1 82 ? -23.582 14.867 28.227 1.00 93.94 82 GLU A CA 1
ATOM 619 C C . GLU A 1 82 ? -24.158 15.414 26.917 1.00 93.94 82 GLU A C 1
ATOM 621 O O . GLU A 1 82 ? -23.420 15.704 25.967 1.00 93.94 82 GLU A O 1
ATOM 626 N N . GLY A 1 83 ? -25.486 15.513 26.816 1.00 90.62 83 GLY A N 1
ATOM 627 C CA . GLY A 1 83 ? -26.157 15.925 25.576 1.00 90.62 83 GLY A CA 1
ATOM 628 C C . GLY A 1 83 ? -25.771 15.066 24.360 1.00 90.62 83 GLY A C 1
ATOM 629 O O . GLY A 1 83 ? -25.723 15.544 23.225 1.00 90.62 83 GLY A O 1
ATOM 630 N N . GLY A 1 84 ? -25.418 13.804 24.605 1.00 88.19 84 GLY A N 1
ATOM 631 C CA . GLY A 1 84 ? -24.971 12.827 23.622 1.00 88.19 84 GLY A CA 1
ATOM 632 C C . GLY A 1 84 ? -23.566 13.047 23.059 1.00 88.19 84 GLY A C 1
ATOM 633 O O . GLY A 1 84 ? -23.183 12.385 22.086 1.00 88.19 84 GLY A O 1
ATOM 634 N N . ARG A 1 85 ? -22.791 13.964 23.639 1.00 89.69 85 ARG A N 1
ATOM 635 C CA . ARG A 1 85 ? -21.404 14.242 23.263 1.00 89.69 85 ARG A CA 1
ATOM 636 C C . ARG A 1 85 ? -20.482 13.815 24.387 1.00 89.69 85 ARG A C 1
ATOM 638 O O . ARG A 1 85 ? -20.800 13.966 25.560 1.00 89.69 85 ARG A O 1
ATOM 645 N N . GLU A 1 86 ? -19.331 13.291 24.010 1.00 94.25 86 GLU A N 1
ATOM 646 C CA . GLU A 1 86 ? -18.255 13.098 24.963 1.00 94.25 86 GLU A CA 1
ATOM 647 C C . GLU A 1 86 ? -17.772 14.452 25.494 1.00 94.25 86 GLU A C 1
ATOM 649 O O . GLU A 1 86 ? -17.548 15.379 24.711 1.00 94.25 86 GLU A O 1
ATOM 654 N N . VAL A 1 87 ? -17.621 14.537 26.816 1.00 95.12 87 VAL A N 1
ATOM 655 C CA . VAL A 1 87 ? -17.160 15.744 27.518 1.00 95.12 87 VAL A CA 1
ATOM 656 C C . VAL A 1 87 ? -15.799 15.521 28.166 1.00 95.12 87 VAL A C 1
ATOM 658 O O . VAL A 1 87 ? -14.973 16.427 28.204 1.00 95.12 87 VAL A O 1
ATOM 661 N N . GLU A 1 88 ? -15.568 14.316 28.683 1.00 96.06 88 GLU A N 1
ATOM 662 C CA . GLU A 1 88 ? -14.353 13.952 29.404 1.00 96.06 88 GLU A CA 1
ATOM 663 C C . GLU A 1 88 ? -14.131 12.439 29.289 1.00 96.06 88 GLU A C 1
ATOM 665 O O . GLU A 1 88 ? -15.100 11.674 29.280 1.00 96.06 88 GLU A O 1
ATOM 670 N N . ARG A 1 89 ? -12.874 11.993 29.221 1.00 97.19 89 ARG A N 1
ATOM 671 C CA . ARG A 1 89 ? -12.510 10.572 29.277 1.00 97.19 89 ARG A CA 1
ATOM 672 C C . ARG A 1 89 ? -11.300 10.360 30.178 1.00 97.19 89 ARG A C 1
ATOM 674 O O . ARG A 1 89 ? -10.410 11.205 30.217 1.00 97.19 89 ARG A O 1
ATOM 681 N N . VAL A 1 90 ? -11.249 9.209 30.837 1.00 97.25 90 VAL A N 1
ATOM 682 C CA . VAL A 1 90 ? -10.091 8.724 31.602 1.00 97.25 90 VAL A CA 1
ATOM 683 C C . VAL A 1 90 ? -9.700 7.339 31.098 1.00 97.25 90 VAL A C 1
ATOM 685 O O . VAL A 1 90 ? -10.560 6.537 30.721 1.00 97.25 90 VAL A O 1
ATOM 688 N N . VAL A 1 91 ? -8.396 7.070 31.057 1.00 97.25 91 VAL A N 1
ATOM 689 C CA . VAL A 1 91 ? -7.815 5.879 30.423 1.00 97.25 91 VAL A CA 1
ATOM 690 C C . VAL A 1 91 ? -6.971 5.110 31.432 1.00 97.25 91 VAL A C 1
ATOM 692 O O . VAL A 1 91 ? -6.174 5.685 32.168 1.00 97.25 91 VAL A O 1
ATOM 695 N N . GLY A 1 92 ? -7.115 3.787 31.445 1.00 96.44 92 GLY A N 1
ATOM 696 C CA . GLY A 1 92 ? -6.540 2.952 32.488 1.00 96.44 92 GLY A CA 1
ATOM 697 C C . GLY A 1 92 ? -7.237 3.185 33.826 1.00 96.44 92 GLY A C 1
ATOM 698 O O . GLY A 1 92 ? -8.400 3.590 33.891 1.00 96.44 92 GLY A O 1
ATOM 699 N N . TRP A 1 93 ? -6.519 2.912 34.910 1.00 97.62 93 TRP A N 1
ATOM 700 C CA . TRP A 1 93 ? -7.007 3.150 36.259 1.00 97.62 93 TRP A CA 1
ATOM 701 C C . TRP A 1 93 ? -6.124 4.177 36.954 1.00 97.62 93 TRP A C 1
ATOM 703 O O . TRP A 1 93 ? -4.956 3.913 37.232 1.00 97.62 93 TRP A O 1
ATOM 713 N N . GLN A 1 94 ? -6.702 5.324 37.286 1.00 96.62 94 GLN A N 1
ATOM 714 C CA . GLN A 1 94 ? -6.144 6.248 38.259 1.00 96.62 94 GLN A CA 1
ATOM 715 C C . GLN A 1 94 ? -7.289 6.700 39.161 1.00 96.62 94 GLN A C 1
ATOM 717 O O . GLN A 1 94 ? -8.288 7.241 38.683 1.00 96.62 94 GLN A O 1
ATOM 722 N N . ARG A 1 95 ? -7.170 6.417 40.461 1.00 96.62 95 ARG A N 1
ATOM 723 C CA . ARG A 1 95 ? -8.285 6.558 41.402 1.00 96.62 95 ARG A CA 1
ATOM 724 C C . ARG A 1 95 ? -8.826 7.986 41.423 1.00 96.62 95 ARG A C 1
ATOM 726 O O . ARG A 1 95 ? -10.036 8.169 41.341 1.00 96.62 95 ARG A O 1
ATOM 733 N N . ASP A 1 96 ? -7.948 8.977 41.512 1.00 96.56 96 ASP A N 1
ATOM 734 C CA . ASP A 1 96 ? -8.355 10.375 41.660 1.00 96.56 96 ASP A CA 1
ATOM 735 C C . ASP A 1 96 ? -9.000 10.930 40.382 1.00 96.56 96 ASP A C 1
ATOM 737 O O . ASP A 1 96 ? -10.043 11.573 40.473 1.00 96.56 96 ASP A O 1
ATOM 741 N N . GLU A 1 97 ? -8.482 10.598 39.195 1.00 96.88 97 GLU A N 1
ATOM 742 C CA . GLU A 1 97 ? -9.133 10.896 37.908 1.00 96.88 97 GLU A CA 1
ATOM 743 C C . GLU A 1 97 ? -10.526 10.261 37.793 1.00 96.88 97 GLU A C 1
ATOM 745 O O . GLU A 1 97 ? -11.484 10.934 37.417 1.00 96.88 97 GLU A O 1
ATOM 750 N N . TRP A 1 98 ? -10.681 8.983 38.157 1.00 97.00 98 TRP A N 1
ATOM 751 C CA . TRP A 1 98 ? -11.992 8.325 38.124 1.00 97.00 98 TRP A CA 1
ATOM 752 C C . TRP A 1 98 ? -12.966 8.953 39.127 1.00 97.00 98 TRP A C 1
ATOM 754 O O . TRP A 1 98 ? -14.140 9.150 38.805 1.00 97.00 98 TRP A O 1
ATOM 764 N N . ARG A 1 99 ? -12.502 9.314 40.330 1.00 96.62 99 ARG A N 1
ATOM 765 C CA . ARG A 1 99 ? -13.308 10.029 41.334 1.00 96.62 99 ARG A CA 1
ATOM 766 C C . ARG A 1 99 ? -13.723 11.411 40.838 1.00 96.62 99 ARG A C 1
ATOM 768 O O . ARG A 1 99 ? -14.889 11.770 40.980 1.00 96.62 99 ARG A O 1
ATOM 775 N N . ALA A 1 100 ? -12.808 12.154 40.221 1.00 96.50 100 ALA A N 1
ATOM 776 C CA . ALA A 1 100 ? -13.084 13.467 39.649 1.00 96.50 100 ALA A CA 1
ATOM 777 C C . ALA A 1 100 ? -14.104 13.384 38.502 1.00 96.50 100 ALA A C 1
ATOM 779 O O . ALA A 1 100 ? -15.090 14.122 38.504 1.00 96.50 100 ALA A O 1
ATOM 780 N N . LEU A 1 101 ? -13.926 12.437 37.574 1.00 96.00 101 LEU A N 1
ATOM 781 C CA . LEU A 1 101 ? -14.816 12.260 36.425 1.00 96.00 101 LEU A CA 1
ATOM 782 C C . LEU A 1 101 ? -16.226 11.817 36.844 1.00 96.00 101 LEU A C 1
ATOM 784 O O . LEU A 1 101 ? -17.219 12.292 36.280 1.00 96.00 101 LEU A O 1
ATOM 788 N N . THR A 1 102 ? -16.325 10.918 37.832 1.00 94.69 102 THR A N 1
ATOM 789 C CA . THR A 1 102 ? -17.602 10.335 38.286 1.00 94.69 102 THR A CA 1
ATOM 790 C C . THR A 1 102 ? -18.316 11.165 39.355 1.00 94.69 102 THR A C 1
ATOM 792 O O . THR A 1 102 ? -19.547 11.124 39.457 1.00 94.69 102 THR A O 1
ATOM 795 N N . GLY A 1 103 ? -17.561 11.928 40.149 1.00 94.00 103 GLY A N 1
ATOM 796 C CA . GLY A 1 103 ? -18.029 12.626 41.346 1.00 94.00 103 GLY A CA 1
ATOM 797 C C . GLY A 1 103 ? -18.233 11.720 42.569 1.00 94.00 103 GLY A C 1
ATOM 798 O O . GLY A 1 103 ? -18.869 12.147 43.533 1.00 94.00 103 GLY A O 1
ATOM 799 N N . VAL A 1 104 ? -17.744 10.473 42.544 1.00 92.44 104 VAL A N 1
ATOM 800 C CA . VAL A 1 104 ? -17.912 9.493 43.632 1.00 92.44 104 VAL A CA 1
ATOM 801 C C . VAL A 1 104 ? -16.630 9.408 44.458 1.00 92.44 104 VAL A C 1
ATOM 803 O O . VAL A 1 104 ? -15.696 8.706 44.098 1.00 92.44 104 VAL A O 1
ATOM 806 N N . ASN A 1 105 ? -16.567 10.106 45.594 1.00 91.06 105 ASN A N 1
ATOM 807 C CA . ASN A 1 105 ? -15.334 10.208 46.393 1.00 91.06 105 ASN A CA 1
ATOM 808 C C . ASN A 1 105 ? -14.914 8.909 47.106 1.00 91.06 105 ASN A C 1
ATOM 810 O O . ASN A 1 105 ? -13.751 8.786 47.477 1.00 91.06 105 ASN A O 1
ATOM 814 N N . SER A 1 106 ? -15.826 7.955 47.312 1.00 91.12 106 SER A N 1
ATOM 815 C CA . SER A 1 106 ? -15.539 6.644 47.922 1.00 91.12 106 SER A CA 1
ATOM 816 C C . SER A 1 106 ? -14.918 5.647 46.942 1.00 91.12 106 SER A C 1
ATOM 818 O O . SER A 1 106 ? -14.412 4.607 47.356 1.00 91.12 106 SER A O 1
ATOM 820 N N . LEU A 1 107 ? -14.909 5.958 45.643 1.00 92.38 107 LEU A N 1
ATOM 821 C CA . LEU A 1 107 ? -14.631 4.978 44.599 1.00 92.38 107 LEU A CA 1
ATOM 822 C C . LEU A 1 107 ? -13.237 4.351 44.744 1.00 92.38 107 LEU A C 1
ATOM 824 O O . LEU A 1 107 ? -12.240 5.067 44.883 1.00 92.38 107 LEU A O 1
ATOM 828 N N . GLY A 1 108 ? -13.157 3.021 44.692 1.00 91.25 108 GLY A N 1
ATOM 829 C CA . GLY A 1 108 ? -11.886 2.289 44.642 1.00 91.25 108 GLY A CA 1
ATOM 830 C C . GLY A 1 108 ? -11.079 2.278 45.945 1.00 91.25 108 GLY A C 1
ATOM 831 O O . GLY A 1 108 ? -9.846 2.187 45.896 1.00 91.25 108 GLY A O 1
ATOM 832 N N . GLU A 1 109 ? -11.738 2.380 47.104 1.00 90.81 109 GLU A N 1
ATOM 833 C CA . GLU A 1 109 ? -11.108 2.113 48.404 1.00 90.81 109 GLU A CA 1
ATOM 834 C C . GLU A 1 109 ? -10.496 0.700 48.445 1.00 90.81 109 GLU A C 1
ATOM 836 O O . GLU A 1 109 ? -11.106 -0.280 48.024 1.00 90.81 109 GLU A O 1
ATOM 841 N N . GLY A 1 110 ? -9.249 0.593 48.913 1.00 90.25 110 GLY A N 1
ATOM 842 C CA . GLY A 1 110 ? -8.515 -0.678 48.980 1.00 90.25 110 GLY A CA 1
ATOM 843 C C . GLY A 1 110 ? -7.878 -1.154 47.665 1.00 90.25 110 GLY A C 1
ATOM 844 O O . GLY A 1 110 ? -7.084 -2.093 47.693 1.00 90.25 110 GLY A O 1
ATOM 845 N N . LEU A 1 111 ? -8.148 -0.503 46.528 1.00 95.06 111 LEU A N 1
ATOM 846 C CA . LEU A 1 111 ? -7.422 -0.750 45.274 1.00 95.06 111 LEU A CA 1
ATOM 847 C C . LEU A 1 111 ? -6.105 0.044 45.233 1.00 95.06 111 LEU A C 1
ATOM 849 O O . LEU A 1 111 ? -5.979 1.027 45.953 1.00 95.06 111 LEU A O 1
ATOM 853 N N . PRO A 1 112 ? -5.116 -0.308 44.394 1.00 95.44 112 PRO A N 1
ATOM 854 C CA . PRO A 1 112 ? -3.977 0.565 44.098 1.00 95.44 112 PRO A CA 1
ATOM 855 C C . PRO A 1 112 ? -4.418 1.942 43.579 1.00 95.44 112 PRO A C 1
ATOM 857 O O . PRO A 1 112 ? -5.478 2.064 42.969 1.00 95.44 112 PRO A O 1
ATOM 860 N N . GLU A 1 113 ? -3.600 2.975 43.779 1.00 95.50 113 GLU A N 1
ATOM 861 C CA . GLU A 1 113 ? -3.900 4.332 43.286 1.00 95.50 113 GLU A CA 1
ATOM 862 C C . GLU A 1 113 ? -3.882 4.424 41.760 1.00 95.50 113 GLU A C 1
ATOM 864 O O . GLU A 1 113 ? -4.684 5.152 41.179 1.00 95.50 113 GLU A O 1
ATOM 869 N N . TRP A 1 114 ? -2.995 3.663 41.114 1.00 97.00 114 TRP A N 1
ATOM 870 C CA . TRP A 1 114 ? -2.802 3.706 39.671 1.00 97.00 114 TRP A CA 1
ATOM 871 C C . TRP A 1 114 ? -2.428 2.342 39.083 1.00 97.00 114 TRP A C 1
ATOM 873 O O . TRP A 1 114 ? -1.648 1.583 39.671 1.00 97.00 114 TRP A O 1
ATOM 883 N N . ARG A 1 115 ? -2.959 2.047 37.892 1.00 96.62 115 ARG A N 1
ATOM 884 C CA . ARG A 1 115 ? -2.521 0.974 36.994 1.00 96.62 115 ARG A CA 1
ATOM 885 C C . ARG A 1 115 ? -2.661 1.416 35.533 1.00 96.62 115 ARG A C 1
ATOM 887 O O . ARG A 1 115 ? -3.690 1.989 35.169 1.00 96.62 115 ARG A O 1
ATOM 894 N N . PRO A 1 116 ? -1.687 1.086 34.669 1.00 96.56 116 PRO A N 1
ATOM 895 C CA . PRO A 1 116 ? -1.816 1.352 33.243 1.00 96.56 116 PRO A CA 1
ATOM 896 C C . PRO A 1 116 ? -2.911 0.469 32.634 1.00 96.56 116 PRO A C 1
ATOM 898 O O . PRO A 1 116 ? -3.138 -0.649 33.096 1.00 96.56 116 PRO A O 1
ATOM 901 N N . GLY A 1 117 ? -3.579 0.946 31.586 1.00 95.25 117 GLY A N 1
ATOM 902 C CA . GLY A 1 117 ? -4.461 0.101 30.781 1.00 95.25 117 GLY A CA 1
ATOM 903 C C . GLY A 1 117 ? -3.688 -0.831 29.837 1.00 95.25 117 GLY A C 1
ATOM 904 O O . GLY A 1 117 ? -2.459 -0.795 29.760 1.00 95.25 117 GLY A O 1
ATOM 905 N N . CYS A 1 118 ? -4.422 -1.653 29.091 1.00 96.88 118 CYS A N 1
ATOM 906 C CA . CYS A 1 118 ? -3.906 -2.458 27.983 1.00 96.88 118 CYS A CA 1
ATOM 907 C C . CYS A 1 118 ? -4.401 -1.906 26.642 1.00 96.88 118 CYS A C 1
ATOM 909 O O . CYS A 1 118 ? -5.471 -1.306 26.589 1.00 96.88 118 CYS A O 1
ATOM 911 N N . GLY A 1 119 ? -3.668 -2.162 25.555 1.00 96.62 119 GLY A N 1
ATOM 912 C CA . GLY A 1 119 ? -4.112 -1.802 24.206 1.00 96.62 119 GLY A CA 1
ATOM 913 C C . GLY A 1 119 ? -5.496 -2.377 23.890 1.00 96.62 119 GLY A C 1
ATOM 914 O O . GLY A 1 119 ? -5.789 -3.537 24.201 1.00 96.62 119 GLY A O 1
ATOM 915 N N . SER A 1 120 ? -6.346 -1.537 23.312 1.00 96.94 120 SER A N 1
ATOM 916 C CA . SER A 1 120 ? -7.676 -1.908 22.839 1.00 96.94 120 SER A CA 1
ATOM 917 C C . SER A 1 120 ? -7.583 -2.909 21.689 1.00 96.94 120 SER A C 1
ATOM 919 O O . SER A 1 120 ? -6.727 -2.766 20.814 1.00 96.94 120 SER A O 1
ATOM 921 N N . LYS A 1 121 ? -8.510 -3.872 21.623 1.00 96.12 121 LYS A N 1
ATOM 922 C CA . LYS A 1 121 ? -8.576 -4.803 20.482 1.00 96.12 121 LYS A CA 1
ATOM 923 C C . LYS A 1 121 ? -8.812 -4.083 19.151 1.00 96.12 121 LYS A C 1
ATOM 925 O O . LYS A 1 121 ? -8.357 -4.540 18.109 1.00 96.12 121 LYS A O 1
ATOM 930 N N . SER A 1 122 ? -9.468 -2.918 19.174 1.00 94.31 122 SER A N 1
ATOM 931 C CA . SER A 1 122 ? -9.752 -2.124 17.969 1.00 94.31 122 SER A CA 1
ATOM 932 C C . SER A 1 122 ? -8.525 -1.470 17.330 1.00 94.31 122 SER A C 1
ATOM 934 O O . SER A 1 122 ? -8.615 -1.026 16.188 1.00 94.31 122 SER A O 1
ATOM 936 N N . VAL A 1 123 ? -7.390 -1.404 18.035 1.00 93.19 123 VAL A N 1
ATOM 937 C CA . VAL A 1 123 ? -6.130 -0.844 17.511 1.00 93.19 123 VAL A CA 1
ATOM 938 C C . VAL A 1 123 ? -5.048 -1.905 17.318 1.00 93.19 123 VAL A C 1
ATOM 940 O O . VAL A 1 123 ? -3.896 -1.575 17.041 1.00 93.19 123 VAL A O 1
ATOM 943 N N . GLU A 1 124 ? -5.399 -3.188 17.446 1.00 91.19 124 GLU A N 1
ATOM 944 C CA . GLU A 1 124 ? -4.458 -4.274 17.194 1.00 91.19 124 GLU A CA 1
ATOM 945 C C . GLU A 1 124 ? -3.967 -4.248 15.735 1.00 91.19 124 GLU A C 1
ATOM 947 O O . GLU A 1 124 ? -4.756 -3.984 14.812 1.00 91.19 124 GLU A O 1
ATOM 952 N N . PRO A 1 125 ? -2.670 -4.531 15.492 1.00 82.81 125 PRO A N 1
ATOM 953 C CA . PRO A 1 125 ? -2.119 -4.575 14.148 1.00 82.81 125 PRO A CA 1
ATOM 954 C C . PRO A 1 125 ? -2.935 -5.484 13.231 1.00 82.81 125 PRO A C 1
ATOM 956 O O . PRO A 1 125 ? -3.067 -6.685 13.443 1.00 82.81 125 PRO A O 1
ATOM 959 N N . GLY A 1 126 ? -3.475 -4.877 12.183 1.00 81.00 126 GLY A N 1
ATOM 960 C CA . GLY A 1 126 ? -4.284 -5.532 11.170 1.00 81.00 126 GLY A CA 1
ATOM 961 C C . GLY A 1 126 ? -5.788 -5.556 11.421 1.00 81.00 126 GLY A C 1
ATOM 962 O O . GLY A 1 126 ? -6.519 -5.666 10.442 1.00 81.00 126 GLY A O 1
ATOM 963 N N . ILE A 1 127 ? -6.243 -5.335 12.656 1.00 90.12 127 ILE A N 1
ATOM 964 C CA . ILE A 1 127 ? -7.665 -5.168 12.980 1.00 90.12 127 ILE A CA 1
ATOM 965 C C . ILE A 1 127 ? -8.145 -3.769 12.593 1.00 90.12 127 ILE A C 1
ATOM 967 O O . ILE A 1 127 ? -9.200 -3.632 11.981 1.00 90.12 127 ILE A O 1
ATOM 971 N N . VAL A 1 128 ? -7.349 -2.732 12.874 1.00 90.75 128 VAL A N 1
ATOM 972 C CA . VAL A 1 128 ? -7.728 -1.336 12.588 1.00 90.75 128 VAL A CA 1
ATOM 973 C C . VAL A 1 128 ? -8.116 -1.119 11.123 1.00 90.75 128 VAL A C 1
ATOM 975 O O . VAL A 1 128 ? -9.148 -0.521 10.839 1.00 90.75 128 VAL A O 1
ATOM 978 N N . ASP A 1 129 ? -7.353 -1.685 10.186 1.00 91.62 129 ASP A N 1
ATOM 979 C CA . ASP A 1 129 ? -7.635 -1.572 8.754 1.00 91.62 129 ASP A CA 1
ATOM 980 C C . ASP A 1 129 ? -8.948 -2.277 8.375 1.00 91.62 129 ASP A C 1
ATOM 982 O O . ASP A 1 129 ? -9.698 -1.795 7.529 1.00 91.62 129 ASP A O 1
ATOM 986 N N . GLU A 1 130 ? -9.244 -3.424 8.994 1.00 92.19 130 GLU A N 1
ATOM 987 C CA . GLU A 1 130 ? -10.506 -4.135 8.777 1.00 92.19 130 GLU A CA 1
ATOM 988 C C . GLU A 1 130 ? -11.698 -3.346 9.322 1.00 92.19 130 GLU A C 1
ATOM 990 O O . GLU A 1 130 ? -12.752 -3.306 8.682 1.00 92.19 130 GLU A O 1
ATOM 995 N N . LEU A 1 131 ? -11.528 -2.690 10.471 1.00 93.62 131 LEU A N 1
ATOM 996 C CA . LEU A 1 131 ? -12.549 -1.837 11.072 1.00 93.62 131 LEU A CA 1
ATOM 997 C C . LEU A 1 131 ? -12.766 -0.560 10.257 1.00 93.62 131 LEU A C 1
ATOM 999 O O . LEU A 1 131 ? -13.912 -0.195 10.018 1.00 93.62 131 LEU A O 1
ATOM 1003 N N . GLU A 1 132 ? -11.711 0.063 9.729 1.00 91.88 132 GLU A N 1
ATOM 1004 C CA . GLU A 1 132 ? -11.825 1.181 8.783 1.00 91.88 132 GLU A CA 1
ATOM 1005 C C . GLU A 1 132 ? -12.602 0.771 7.524 1.00 91.88 132 GLU A C 1
ATOM 1007 O O . GLU A 1 132 ? -13.484 1.495 7.069 1.00 91.88 132 GLU A O 1
ATOM 1012 N N . ILE A 1 133 ? -12.335 -0.422 6.988 1.00 91.06 133 ILE A N 1
ATOM 1013 C CA . ILE A 1 133 ? -13.035 -0.972 5.818 1.00 91.06 133 ILE A CA 1
ATOM 1014 C C . ILE A 1 133 ? -14.511 -1.280 6.103 1.00 91.06 133 ILE A C 1
ATOM 1016 O O . ILE A 1 133 ? -15.343 -1.193 5.191 1.00 91.06 133 ILE A O 1
ATOM 1020 N N . ARG A 1 134 ? -14.823 -1.733 7.323 1.00 90.50 134 ARG A N 1
ATOM 1021 C CA . ARG A 1 134 ? -16.157 -2.206 7.717 1.00 90.50 134 ARG A CA 1
ATOM 1022 C C . ARG A 1 134 ? -17.053 -1.084 8.236 1.00 90.50 134 ARG A C 1
ATOM 1024 O O . ARG A 1 134 ? -18.233 -1.060 7.903 1.00 90.50 134 ARG A O 1
ATOM 1031 N N . TYR A 1 135 ? -16.499 -0.197 9.054 1.00 90.56 135 TYR A N 1
ATOM 1032 C CA . TYR A 1 135 ? -17.223 0.821 9.815 1.00 90.56 135 TYR A CA 1
ATOM 1033 C C . TYR A 1 135 ? -16.785 2.252 9.497 1.00 90.56 135 TYR A C 1
ATOM 1035 O O . TYR A 1 135 ? -17.482 3.190 9.887 1.00 90.56 135 TYR A O 1
ATOM 1043 N N . GLY A 1 136 ? -15.645 2.434 8.829 1.00 85.12 136 GLY A N 1
ATOM 1044 C CA . GLY A 1 136 ? -15.204 3.730 8.323 1.00 85.12 136 GLY A CA 1
ATOM 1045 C C . GLY A 1 136 ? -15.833 4.085 6.973 1.00 85.12 136 GLY A C 1
ATOM 1046 O O . GLY A 1 136 ? -16.620 3.337 6.396 1.00 85.12 136 GLY A O 1
ATOM 1047 N N . GLU A 1 137 ? -15.449 5.243 6.441 1.00 79.62 137 GLU A N 1
ATOM 1048 C CA . GLU A 1 137 ? -15.933 5.766 5.155 1.00 79.62 137 GLU A CA 1
ATOM 1049 C C . GLU A 1 137 ? -15.027 5.339 3.982 1.00 79.62 137 GLU A C 1
ATOM 1051 O O . GLU A 1 137 ? -14.692 6.130 3.101 1.00 79.62 137 GLU A O 1
ATOM 1056 N N . VAL A 1 138 ? -14.589 4.075 3.966 1.00 82.12 138 VAL A N 1
ATOM 1057 C CA . VAL A 1 138 ? -13.705 3.552 2.911 1.00 82.12 138 VAL A CA 1
ATOM 1058 C C . VAL A 1 138 ? -14.533 3.023 1.738 1.00 82.12 138 VAL A C 1
ATOM 1060 O O . VAL A 1 138 ? -15.027 1.891 1.750 1.00 82.12 138 VAL A O 1
ATOM 1063 N N . ALA A 1 139 ? -14.655 3.836 0.689 1.00 83.69 139 ALA A N 1
ATOM 1064 C CA . ALA A 1 139 ? -15.312 3.452 -0.556 1.00 83.69 139 ALA A CA 1
ATOM 1065 C C . ALA A 1 139 ? -14.323 2.820 -1.551 1.00 83.69 139 ALA A C 1
ATOM 1067 O O . ALA A 1 139 ? -13.262 3.378 -1.818 1.00 83.69 139 ALA A O 1
ATOM 1068 N N . PHE A 1 140 ? -14.713 1.683 -2.134 1.00 90.81 140 PHE A N 1
ATOM 1069 C CA . PHE A 1 140 ? -14.018 1.050 -3.259 1.00 90.81 140 PHE A CA 1
ATOM 1070 C C . PHE A 1 140 ? -14.896 1.160 -4.506 1.00 90.81 140 PHE A C 1
ATOM 1072 O O . PHE A 1 140 ? -16.086 0.845 -4.449 1.00 90.81 140 PHE A O 1
ATOM 1079 N N . GLN A 1 141 ? -14.321 1.592 -5.623 1.00 91.38 141 GLN A N 1
ATOM 1080 C CA . GLN A 1 141 ? -15.018 1.728 -6.903 1.00 91.38 141 GLN A CA 1
ATOM 1081 C C . GLN A 1 141 ? -14.868 0.489 -7.788 1.00 91.38 141 GLN A C 1
ATOM 1083 O O . GLN A 1 141 ? -15.737 0.194 -8.612 1.00 91.38 141 GLN A O 1
ATOM 1088 N N . SER A 1 142 ? -13.765 -0.242 -7.645 1.00 92.31 142 SER A N 1
ATOM 1089 C CA . SER A 1 142 ? -13.486 -1.430 -8.441 1.00 92.31 142 SER A CA 1
ATOM 1090 C C . SER A 1 142 ? -14.424 -2.563 -8.049 1.00 92.31 142 SER A C 1
ATOM 1092 O O . SER A 1 142 ? -14.686 -2.825 -6.873 1.00 92.31 142 SER A O 1
ATOM 1094 N N . ARG A 1 143 ? -14.918 -3.282 -9.059 1.00 92.69 143 ARG A N 1
ATOM 1095 C CA . ARG A 1 143 ? -15.801 -4.429 -8.852 1.00 92.69 143 ARG A CA 1
ATOM 1096 C C . ARG A 1 143 ? -15.096 -5.501 -8.018 1.00 92.69 143 ARG A C 1
ATOM 1098 O O . ARG A 1 143 ? -14.043 -5.998 -8.411 1.00 92.69 143 ARG A O 1
ATOM 1105 N N . ARG A 1 144 ? -15.744 -5.936 -6.936 1.00 92.62 144 ARG A N 1
ATOM 1106 C CA . ARG A 1 144 ? -15.335 -7.121 -6.177 1.00 92.62 144 ARG A CA 1
ATOM 1107 C C . ARG A 1 144 ? -15.621 -8.391 -6.977 1.00 92.62 144 ARG A C 1
ATOM 1109 O O . ARG A 1 144 ? -16.707 -8.556 -7.527 1.00 92.62 144 ARG A O 1
ATOM 1116 N N . ILE A 1 145 ? -14.641 -9.284 -7.020 1.00 93.31 145 ILE A N 1
ATOM 1117 C CA . ILE A 1 145 ? -14.771 -10.605 -7.630 1.00 93.31 145 ILE A CA 1
ATOM 1118 C C . ILE A 1 145 ? -14.748 -11.615 -6.492 1.00 93.31 145 ILE A C 1
ATOM 1120 O O . ILE A 1 145 ? -13.774 -11.674 -5.747 1.00 93.31 145 ILE A O 1
ATOM 1124 N N . GLU A 1 146 ? -15.844 -12.351 -6.329 1.00 92.38 146 GLU A N 1
ATOM 1125 C CA . GLU A 1 146 ? -15.912 -13.436 -5.353 1.00 92.38 146 GLU A CA 1
ATOM 1126 C C . GLU A 1 146 ? -15.144 -14.647 -5.887 1.00 92.38 146 GLU A C 1
ATOM 1128 O O . GLU A 1 146 ? -15.281 -15.015 -7.058 1.00 92.38 146 GLU A O 1
ATOM 1133 N N . ILE A 1 147 ? -14.341 -15.241 -5.010 1.00 92.06 147 ILE A N 1
ATOM 1134 C CA . ILE A 1 147 ? -13.616 -16.488 -5.241 1.00 92.06 147 ILE A CA 1
ATOM 1135 C C . ILE A 1 147 ? -14.327 -17.573 -4.436 1.00 92.06 147 ILE A C 1
ATOM 1137 O O . ILE A 1 147 ? -14.724 -17.342 -3.291 1.00 92.06 147 ILE A O 1
ATOM 1141 N N . GLY A 1 148 ? -14.554 -18.735 -5.050 1.00 91.00 148 GLY A N 1
ATOM 1142 C CA . GLY A 1 148 ? -15.221 -19.841 -4.364 1.00 91.00 148 GLY A CA 1
ATOM 1143 C C . GLY A 1 148 ? -14.421 -20.319 -3.140 1.00 91.00 148 GLY A C 1
ATOM 1144 O O . GLY A 1 148 ? -13.197 -20.249 -3.155 1.00 91.00 148 GLY A O 1
ATOM 1145 N N . PRO A 1 149 ? -15.063 -20.885 -2.100 1.00 90.19 149 PRO A N 1
ATOM 1146 C CA . PRO A 1 149 ? -14.375 -21.309 -0.870 1.00 90.19 149 PRO A CA 1
ATOM 1147 C C . PRO A 1 149 ? -13.325 -22.419 -1.074 1.00 90.19 149 PRO A C 1
ATOM 1149 O O . PRO A 1 149 ? -12.538 -22.693 -0.173 1.00 90.19 149 PRO A O 1
ATOM 1152 N N . HIS A 1 150 ? -13.329 -23.075 -2.238 1.00 93.69 150 HIS A N 1
ATOM 1153 C CA . HIS A 1 150 ? -12.373 -24.116 -2.630 1.00 93.69 150 HIS A CA 1
ATOM 1154 C C . HIS A 1 150 ? -11.560 -23.739 -3.880 1.00 93.69 150 HIS A C 1
ATOM 1156 O O . HIS A 1 150 ? -10.827 -24.575 -4.401 1.00 93.69 150 HIS A O 1
ATOM 1162 N N . GLU A 1 151 ? -11.728 -22.521 -4.402 1.00 94.69 151 GLU A N 1
ATOM 1163 C CA . GLU A 1 151 ? -10.953 -22.021 -5.536 1.00 94.69 151 GLU A CA 1
ATOM 1164 C C . GLU A 1 151 ? -9.647 -21.413 -5.005 1.00 94.69 151 GLU A C 1
ATOM 1166 O O . GLU A 1 151 ? -9.663 -20.611 -4.072 1.00 94.69 151 GLU A O 1
ATOM 1171 N N . ASP A 1 152 ? -8.512 -21.807 -5.584 1.00 95.81 152 ASP A N 1
ATOM 1172 C CA . ASP A 1 152 ? -7.221 -21.204 -5.252 1.00 95.81 152 ASP A CA 1
ATOM 1173 C C . ASP A 1 152 ? -7.131 -19.797 -5.863 1.00 95.81 152 ASP A C 1
ATOM 1175 O O . ASP A 1 152 ? -7.347 -19.611 -7.063 1.00 95.81 152 ASP A O 1
ATOM 1179 N N . GLU A 1 153 ? -6.821 -18.792 -5.040 1.00 94.94 153 GLU A N 1
ATOM 1180 C CA . GLU A 1 153 ? -6.804 -17.391 -5.472 1.00 94.94 153 GLU A CA 1
ATOM 1181 C C . GLU A 1 153 ? -5.741 -17.120 -6.548 1.00 94.94 153 GLU A C 1
ATOM 1183 O O . GLU A 1 153 ? -5.952 -16.279 -7.421 1.00 94.94 153 GLU A O 1
ATOM 1188 N N . ILE A 1 154 ? -4.599 -17.811 -6.515 1.00 96.06 154 ILE A N 1
ATOM 1189 C CA . ILE A 1 154 ? -3.516 -17.609 -7.482 1.00 96.06 154 ILE A CA 1
ATOM 1190 C C . ILE A 1 154 ? -3.920 -18.213 -8.831 1.00 96.06 154 ILE A C 1
ATOM 1192 O O . ILE A 1 154 ? -3.865 -17.523 -9.855 1.00 96.06 154 ILE A O 1
ATOM 1196 N N . GLU A 1 155 ? -4.418 -19.449 -8.836 1.00 96.88 155 GLU A N 1
ATOM 1197 C CA . GLU A 1 155 ? -4.923 -20.119 -10.044 1.00 96.88 155 GLU A CA 1
ATOM 1198 C C . GLU A 1 155 ? -6.141 -19.395 -10.645 1.00 96.88 155 GLU A C 1
ATOM 1200 O O . GLU A 1 155 ? -6.295 -19.280 -11.869 1.00 96.88 155 GLU A O 1
ATOM 1205 N N . ALA A 1 156 ? -6.985 -18.805 -9.798 1.00 95.56 156 ALA A N 1
ATOM 1206 C CA . ALA A 1 156 ? -8.086 -17.945 -10.214 1.00 95.56 156 ALA A CA 1
ATOM 1207 C C . ALA A 1 156 ? -7.607 -16.730 -11.030 1.00 95.56 156 ALA A C 1
ATOM 1209 O O . ALA A 1 156 ? -8.238 -16.356 -12.026 1.00 95.56 156 ALA A O 1
ATOM 1210 N N . MET A 1 157 ? -6.491 -16.113 -10.640 1.00 96.19 157 MET A N 1
ATOM 1211 C CA . MET A 1 157 ? -5.921 -14.964 -11.349 1.00 96.19 157 MET A CA 1
ATOM 1212 C C . MET A 1 157 ? -5.192 -15.371 -12.636 1.00 96.19 157 MET A C 1
ATOM 1214 O O . MET A 1 157 ? -5.232 -14.625 -13.623 1.00 96.19 157 MET A O 1
ATOM 1218 N N . TYR A 1 158 ? -4.570 -16.555 -12.659 1.00 96.56 158 TYR A N 1
ATOM 1219 C CA . TYR A 1 158 ? -4.004 -17.139 -13.879 1.00 96.56 158 TYR A CA 1
ATOM 1220 C C . TYR A 1 158 ? -5.088 -17.432 -14.919 1.00 96.56 158 TYR A C 1
ATOM 1222 O O . TYR A 1 158 ? -4.998 -16.951 -16.048 1.00 96.56 158 TYR A O 1
ATOM 1230 N N . SER A 1 159 ? -6.149 -18.146 -14.533 1.00 95.19 159 SER A N 1
ATOM 1231 C CA . SER A 1 159 ? -7.250 -18.530 -15.433 1.00 95.19 159 SER A CA 1
ATOM 1232 C C . SER A 1 159 ? -8.013 -17.334 -16.011 1.00 95.19 159 SER A C 1
ATOM 1234 O O . SER A 1 159 ? -8.452 -17.368 -17.160 1.00 95.19 159 SER A O 1
ATOM 1236 N N . ARG A 1 160 ? -8.123 -16.237 -15.253 1.00 93.25 160 ARG A N 1
ATOM 1237 C CA . ARG A 1 160 ? -8.720 -14.970 -15.715 1.00 93.25 160 ARG A CA 1
ATOM 1238 C C . ARG A 1 160 ? -7.749 -14.110 -16.530 1.00 93.25 160 ARG A C 1
ATOM 1240 O O . ARG A 1 160 ? -8.116 -13.027 -16.993 1.00 93.25 160 ARG A O 1
ATOM 1247 N N . GLY A 1 161 ? -6.515 -14.579 -16.706 1.00 93.50 161 GLY A N 1
ATOM 1248 C CA . GLY A 1 161 ? -5.490 -13.926 -17.499 1.00 93.50 161 GLY A CA 1
ATOM 1249 C C . GLY A 1 161 ? -5.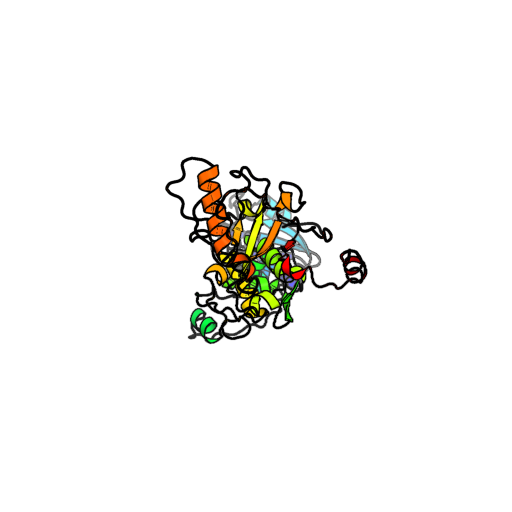083 -12.573 -16.932 1.00 93.50 161 GLY A C 1
ATOM 1250 O O . GLY A 1 161 ? -4.868 -11.653 -17.716 1.00 93.50 161 GLY A O 1
ATOM 1251 N N . TRP A 1 162 ? -5.001 -12.408 -15.608 1.00 94.81 162 TRP A N 1
ATOM 1252 C CA . TRP A 1 162 ? -4.487 -11.182 -14.969 1.00 94.81 162 TRP A CA 1
ATOM 1253 C C . TRP A 1 162 ? -2.972 -11.217 -14.780 1.00 94.81 162 TRP A C 1
ATOM 1255 O O . TRP A 1 162 ? -2.324 -10.172 -14.774 1.00 94.81 162 TRP A O 1
ATOM 1265 N N . SER A 1 163 ? -2.414 -12.422 -14.662 1.00 95.31 163 SER A N 1
ATOM 1266 C CA . SER A 1 163 ? -0.983 -12.644 -14.485 1.00 95.31 163 SER A CA 1
ATOM 1267 C C . SER A 1 163 ? -0.187 -12.361 -15.762 1.00 95.31 163 SER A C 1
ATOM 1269 O O . SER A 1 163 ? -0.611 -12.656 -16.883 1.00 95.31 163 SER A O 1
ATOM 1271 N N . ASP A 1 164 ? 1.001 -11.803 -15.570 1.00 94.81 164 ASP A N 1
ATOM 1272 C CA . ASP A 1 164 ? 2.069 -11.661 -16.557 1.00 94.81 164 ASP A CA 1
ATOM 1273 C C . ASP A 1 164 ? 2.834 -12.975 -16.810 1.00 94.81 164 ASP A C 1
ATOM 1275 O O . ASP A 1 164 ? 3.686 -13.020 -17.684 1.00 94.81 164 ASP A O 1
ATOM 1279 N N . GLY A 1 165 ? 2.508 -14.054 -16.096 1.00 95.31 165 GLY A N 1
ATOM 1280 C CA . GLY A 1 165 ? 3.211 -15.339 -16.095 1.00 95.31 165 GLY A CA 1
ATOM 1281 C C . GLY A 1 165 ? 3.766 -15.684 -14.711 1.00 95.31 165 GLY A C 1
ATOM 1282 O O . GLY A 1 165 ? 3.903 -16.858 -14.371 1.00 95.31 165 GLY A O 1
ATOM 1283 N N . LEU A 1 166 ? 4.002 -14.675 -13.867 1.00 96.12 166 LEU A N 1
ATOM 1284 C CA . LEU A 1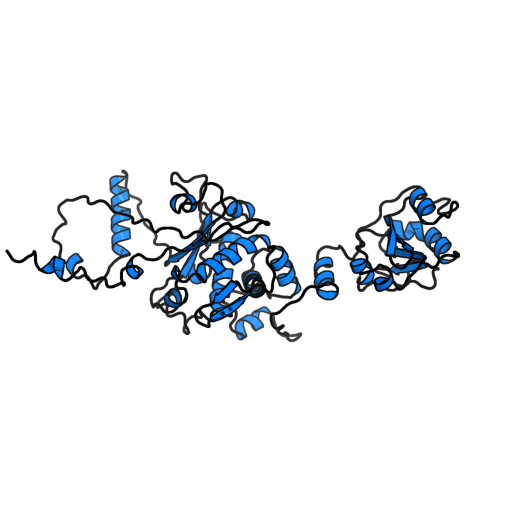 166 ? 4.428 -14.845 -12.480 1.00 96.12 166 LEU A CA 1
ATOM 1285 C C . LEU A 1 166 ? 3.221 -14.850 -11.521 1.00 96.12 166 LEU A C 1
ATOM 1287 O O . LEU A 1 166 ? 2.199 -14.216 -11.816 1.00 96.12 166 LEU A O 1
ATOM 1291 N N . PRO A 1 167 ? 3.326 -15.488 -10.340 1.00 97.44 167 PRO A N 1
ATOM 1292 C CA . PRO A 1 167 ? 2.263 -15.437 -9.345 1.00 97.44 167 PRO A CA 1
ATOM 1293 C C . PRO A 1 167 ? 1.936 -13.989 -8.970 1.00 97.44 167 PRO A C 1
ATOM 1295 O O . PRO A 1 167 ? 2.821 -13.123 -8.913 1.00 97.44 167 PRO A O 1
ATOM 1298 N N . LEU A 1 168 ? 0.657 -13.719 -8.730 1.00 98.25 168 LEU A N 1
ATOM 1299 C CA . LEU A 1 168 ? 0.181 -12.420 -8.267 1.00 98.25 168 LEU A CA 1
ATOM 1300 C C . LEU A 1 168 ? -0.188 -12.510 -6.793 1.00 98.25 168 LEU A C 1
ATOM 1302 O O . LEU A 1 168 ? -0.685 -13.536 -6.331 1.00 98.25 168 LEU A O 1
ATOM 1306 N N . VAL A 1 169 ? 0.014 -11.419 -6.058 1.00 98.25 169 VAL A N 1
ATOM 1307 C CA . VAL A 1 169 ? -0.558 -11.293 -4.715 1.00 98.25 169 VAL A CA 1
ATOM 1308 C C . VAL A 1 169 ? -2.044 -10.936 -4.862 1.00 98.25 169 VAL A C 1
ATOM 1310 O O . VAL A 1 169 ? -2.354 -9.921 -5.487 1.00 98.25 169 VAL A O 1
ATOM 1313 N N . PRO A 1 170 ? -2.978 -11.705 -4.277 1.00 97.19 170 PRO A N 1
ATOM 1314 C CA . PRO A 1 170 ? -4.405 -11.419 -4.404 1.00 97.19 170 PRO A CA 1
ATOM 1315 C C . PRO A 1 170 ? -4.748 -10.020 -3.857 1.00 97.19 170 PRO A C 1
ATOM 1317 O O . PRO A 1 170 ? -4.463 -9.751 -2.680 1.00 97.19 170 PRO A O 1
ATOM 1320 N N . PRO A 1 171 ? -5.350 -9.118 -4.657 1.00 97.19 171 PRO A N 1
ATOM 1321 C CA . PRO A 1 171 ? -5.627 -7.740 -4.259 1.00 97.19 171 PRO A CA 1
ATOM 1322 C C . PRO A 1 171 ? -6.906 -7.639 -3.417 1.00 97.19 171 PRO A C 1
ATOM 1324 O O . PRO A 1 171 ? -7.915 -7.073 -3.832 1.00 97.19 171 PRO A O 1
ATOM 1327 N N . THR A 1 172 ? -6.877 -8.208 -2.210 1.00 95.06 172 THR A N 1
ATOM 1328 C CA . THR A 1 172 ? -7.999 -8.136 -1.260 1.00 95.06 172 THR A CA 1
ATOM 1329 C C . THR A 1 172 ? -8.268 -6.690 -0.831 1.00 95.06 172 THR A C 1
ATOM 1331 O O . THR A 1 172 ? -7.347 -5.872 -0.808 1.00 95.06 172 THR A O 1
ATOM 1334 N N . ARG A 1 173 ? -9.505 -6.367 -0.411 1.00 93.88 173 ARG A N 1
ATOM 1335 C CA . ARG A 1 173 ? -9.852 -5.017 0.097 1.00 93.88 173 ARG A CA 1
ATOM 1336 C C . ARG A 1 173 ? -8.882 -4.545 1.180 1.00 93.88 173 ARG A C 1
ATOM 1338 O O . ARG A 1 173 ? -8.469 -3.396 1.153 1.00 93.88 173 ARG A O 1
ATOM 1345 N N . LEU A 1 174 ? -8.476 -5.446 2.076 1.00 94.38 174 LEU A N 1
ATOM 1346 C CA . LEU A 1 174 ? -7.505 -5.162 3.130 1.00 94.38 174 LEU A CA 1
ATOM 1347 C C . LEU A 1 174 ? -6.138 -4.747 2.571 1.00 94.38 174 LEU A C 1
ATOM 1349 O O . LEU A 1 174 ? -5.579 -3.733 2.982 1.00 94.38 174 LEU A O 1
ATOM 1353 N N . ARG A 1 175 ? -5.600 -5.505 1.608 1.00 96.31 175 ARG A N 1
ATOM 1354 C CA . ARG A 1 175 ? -4.301 -5.195 0.990 1.00 96.31 175 ARG A CA 1
ATOM 1355 C C . ARG A 1 175 ? -4.359 -3.921 0.149 1.00 96.31 175 ARG A C 1
ATOM 1357 O O . ARG A 1 175 ? -3.425 -3.131 0.206 1.00 96.31 175 ARG A O 1
ATOM 1364 N N . VAL A 1 176 ? -5.449 -3.704 -0.587 1.00 97.50 176 VAL A N 1
ATOM 1365 C CA . VAL A 1 176 ? -5.652 -2.489 -1.393 1.00 97.50 176 VAL A CA 1
ATOM 1366 C C . VAL A 1 176 ? -5.808 -1.262 -0.497 1.00 97.50 176 VAL A C 1
ATOM 1368 O O . VAL A 1 176 ? -5.179 -0.247 -0.763 1.00 97.50 176 VAL A O 1
ATOM 1371 N N . HIS A 1 177 ? -6.560 -1.359 0.602 1.00 96.19 177 HIS A N 1
ATOM 1372 C CA . HIS A 1 177 ? -6.684 -0.277 1.584 1.00 96.19 177 HIS A CA 1
ATOM 1373 C C . HIS A 1 177 ? -5.331 0.120 2.175 1.00 96.19 177 HIS A C 1
ATOM 1375 O O . HIS A 1 177 ? -4.967 1.291 2.167 1.00 96.19 177 HIS A O 1
ATOM 1381 N N . ARG A 1 178 ? -4.531 -0.866 2.604 1.00 96.06 178 ARG A N 1
ATOM 1382 C CA . ARG A 1 178 ? -3.160 -0.624 3.080 1.00 96.06 178 ARG A CA 1
ATOM 1383 C C . ARG A 1 178 ? -2.276 0.007 2.014 1.00 96.06 178 ARG A C 1
ATOM 1385 O O . ARG A 1 178 ? -1.511 0.908 2.325 1.00 96.06 178 ARG A O 1
ATOM 1392 N N . MET A 1 179 ? -2.384 -0.455 0.769 1.00 98.00 179 MET A N 1
ATOM 1393 C CA . MET A 1 179 ? -1.646 0.120 -0.353 1.00 98.00 179 MET A CA 1
ATOM 1394 C C . MET A 1 179 ? -2.012 1.594 -0.557 1.00 98.00 179 MET A C 1
ATOM 1396 O O . MET A 1 179 ? -1.128 2.429 -0.702 1.00 98.00 179 MET A O 1
ATOM 1400 N N . LEU A 1 180 ? -3.302 1.932 -0.493 1.00 97.00 180 LEU A N 1
ATOM 1401 C CA . LEU A 1 180 ? -3.794 3.302 -0.650 1.00 97.00 180 LEU A CA 1
ATOM 1402 C C . LEU A 1 180 ? -3.300 4.257 0.445 1.00 97.00 180 LEU A C 1
ATOM 1404 O O . LEU A 1 180 ? -3.130 5.436 0.161 1.00 97.00 180 LEU A O 1
ATOM 1408 N N . LYS A 1 181 ? -2.974 3.768 1.650 1.00 95.31 181 LYS A N 1
ATOM 1409 C CA . LYS A 1 181 ? -2.325 4.585 2.698 1.00 95.31 181 LYS A CA 1
ATOM 1410 C C . LYS A 1 181 ? -0.928 5.088 2.302 1.00 95.31 181 LYS A C 1
ATOM 1412 O O . LYS A 1 181 ? -0.413 6.004 2.933 1.00 95.31 181 LYS A O 1
ATOM 1417 N N . GLY A 1 182 ? -0.325 4.518 1.257 1.00 96.25 182 GLY A N 1
ATOM 1418 C CA . GLY A 1 182 ? 0.948 4.959 0.689 1.00 96.25 182 GLY A CA 1
ATOM 1419 C C . GLY A 1 182 ? 0.887 6.266 -0.108 1.00 96.25 182 GLY A C 1
ATOM 1420 O O . GLY A 1 182 ? 1.918 6.742 -0.574 1.00 96.25 182 GLY A O 1
ATOM 1421 N N . THR A 1 183 ? -0.298 6.849 -0.304 1.00 95.56 183 THR A N 1
ATOM 1422 C CA . THR A 1 183 ? -0.478 8.104 -1.041 1.00 95.56 183 THR A CA 1
ATOM 1423 C C . THR A 1 183 ? -1.546 8.985 -0.393 1.00 95.56 183 THR A C 1
ATOM 1425 O O . THR A 1 183 ? -2.499 8.489 0.200 1.00 95.56 183 THR A O 1
ATOM 1428 N N . GLY A 1 184 ? -1.402 10.307 -0.522 1.00 94.62 184 GLY A N 1
ATOM 1429 C CA . GLY A 1 184 ? -2.439 11.273 -0.139 1.00 94.62 184 GLY A CA 1
ATOM 1430 C C . GLY A 1 184 ? -3.519 11.480 -1.210 1.00 94.62 184 GLY A C 1
ATOM 1431 O O . GLY A 1 184 ? -4.500 12.184 -0.968 1.00 94.62 184 GLY A O 1
ATOM 1432 N N . ARG A 1 185 ? -3.349 10.892 -2.402 1.00 95.00 185 ARG A N 1
ATOM 1433 C CA . ARG A 1 185 ? -4.282 11.052 -3.525 1.00 95.00 185 ARG A CA 1
ATOM 1434 C C . ARG A 1 185 ? -5.570 10.268 -3.311 1.00 95.00 185 ARG A C 1
ATOM 1436 O O . ARG A 1 185 ? -5.584 9.200 -2.699 1.00 95.00 185 ARG A O 1
ATOM 1443 N N . LYS A 1 186 ? -6.677 10.793 -3.842 1.00 95.31 186 LYS A N 1
ATOM 1444 C CA . LYS A 1 186 ? -7.998 10.178 -3.653 1.00 95.31 186 LYS A CA 1
ATOM 1445 C C . LYS A 1 186 ? -8.082 8.875 -4.458 1.00 95.31 186 LYS A C 1
ATOM 1447 O O . LYS A 1 186 ? -7.789 8.906 -5.650 1.00 95.31 186 LYS A O 1
ATOM 1452 N N . PRO A 1 187 ? -8.580 7.756 -3.897 1.00 96.81 187 PRO A N 1
ATOM 1453 C CA . PRO A 1 187 ? -8.694 6.489 -4.634 1.00 96.81 187 PRO A CA 1
ATOM 1454 C C . PRO A 1 187 ? -9.499 6.595 -5.942 1.00 96.81 187 PRO A C 1
ATOM 1456 O O . PRO A 1 187 ? -9.187 5.929 -6.929 1.00 96.81 187 PRO A O 1
ATOM 1459 N N . SER A 1 188 ? -10.509 7.471 -5.961 1.00 96.19 188 SER A N 1
ATOM 1460 C CA . SER A 1 188 ? -11.387 7.732 -7.107 1.00 96.19 188 SER A CA 1
ATOM 1461 C C . SER A 1 188 ? -10.794 8.651 -8.175 1.00 96.19 188 SER A C 1
ATOM 1463 O O . SER A 1 188 ? -11.432 8.890 -9.198 1.00 96.19 188 SER A O 1
ATOM 1465 N N . GLU A 1 189 ? -9.636 9.250 -7.917 1.00 97.25 189 GLU A N 1
ATOM 1466 C CA . GLU A 1 189 ? -8.988 10.155 -8.855 1.00 97.25 189 GLU A CA 1
ATOM 1467 C C . GLU A 1 189 ? -8.563 9.394 -10.112 1.00 97.25 189 GLU A C 1
ATOM 1469 O O . GLU A 1 189 ? -7.891 8.366 -10.019 1.00 97.25 189 GLU A O 1
ATOM 1474 N N . VAL A 1 190 ? -8.977 9.888 -11.281 1.00 98.06 190 VAL A N 1
ATOM 1475 C CA . VAL A 1 190 ? -8.616 9.335 -12.592 1.00 98.06 190 VAL A CA 1
ATOM 1476 C C . VAL A 1 190 ? -7.333 10.011 -13.065 1.00 98.06 190 VAL A C 1
ATOM 1478 O O . VAL A 1 190 ? -7.325 11.221 -13.266 1.00 98.06 190 VAL A O 1
ATOM 1481 N N . LEU A 1 191 ? -6.276 9.227 -13.280 1.00 97.12 191 LEU A N 1
ATOM 1482 C CA . LEU A 1 191 ? -4.986 9.716 -13.781 1.00 97.12 191 LEU A CA 1
ATOM 1483 C C . LEU A 1 191 ? -5.016 9.958 -15.299 1.00 97.12 191 LEU A C 1
ATOM 1485 O O . LEU A 1 191 ? -4.308 10.812 -15.818 1.00 97.12 191 LEU A O 1
ATOM 1489 N N . GLY A 1 192 ? -5.843 9.199 -16.023 1.00 97.00 192 GLY A N 1
ATOM 1490 C CA . GLY A 1 192 ? -6.009 9.313 -17.470 1.00 97.00 192 GLY A CA 1
ATOM 1491 C C . GLY A 1 192 ? -6.693 8.092 -18.080 1.00 97.00 192 GLY A C 1
ATOM 1492 O O . GLY A 1 192 ? -7.228 7.237 -17.367 1.00 97.00 192 GLY A O 1
ATOM 1493 N N . LEU A 1 193 ? -6.675 8.009 -19.412 1.00 97.44 193 LEU A N 1
ATOM 1494 C CA . LEU A 1 193 ? -7.155 6.854 -20.173 1.00 97.44 193 LEU A CA 1
ATOM 1495 C C . LEU A 1 193 ? -5.954 6.025 -20.619 1.00 97.44 193 LEU A C 1
ATOM 1497 O O . LEU A 1 193 ? -5.153 6.498 -21.420 1.00 97.44 193 LEU A O 1
ATOM 1501 N N . LEU A 1 194 ? -5.815 4.804 -20.103 1.00 94.88 194 LEU A N 1
ATOM 1502 C CA . LEU A 1 194 ? -4.625 4.001 -20.363 1.00 94.88 194 LEU A CA 1
ATOM 1503 C C . LEU A 1 194 ? -4.711 3.327 -21.743 1.00 94.88 194 LEU A C 1
ATOM 1505 O O . LEU A 1 194 ? -5.620 2.519 -21.956 1.00 94.88 194 LEU A O 1
ATOM 1509 N N . PRO A 1 195 ? -3.797 3.623 -22.687 1.00 88.94 195 PRO A N 1
ATOM 1510 C CA . PRO A 1 195 ? -3.788 2.973 -23.993 1.00 88.94 195 PRO A CA 1
ATOM 1511 C C . PRO A 1 195 ? -3.380 1.496 -23.882 1.00 88.94 195 PRO A C 1
ATOM 1513 O O . PRO A 1 195 ? -2.658 1.132 -22.950 1.00 88.94 195 PRO A O 1
ATOM 1516 N N . PRO A 1 196 ? -3.729 0.656 -24.871 1.00 86.69 196 PRO A N 1
ATOM 1517 C CA . PRO A 1 196 ? -4.576 0.914 -26.045 1.00 86.69 196 PRO A CA 1
ATOM 1518 C C . PRO A 1 196 ? -6.091 0.930 -25.785 1.00 86.69 196 PRO A C 1
ATOM 1520 O O . PRO A 1 196 ? -6.799 1.563 -26.561 1.00 86.69 196 PRO A O 1
ATOM 1523 N N . ASP A 1 197 ? -6.593 0.272 -24.738 1.00 92.81 197 ASP A N 1
ATOM 1524 C CA . ASP A 1 197 ? -8.041 0.109 -24.509 1.00 92.81 197 ASP A CA 1
ATOM 1525 C C . ASP A 1 197 ? -8.736 1.407 -24.055 1.00 92.81 197 ASP A C 1
ATOM 1527 O O . ASP A 1 197 ? -9.968 1.469 -23.995 1.00 92.81 197 ASP A O 1
ATOM 1531 N N . LEU A 1 198 ? -7.949 2.436 -23.712 1.00 93.94 198 LEU A N 1
ATOM 1532 C CA . LEU A 1 198 ? -8.390 3.757 -23.255 1.00 93.94 198 LEU A CA 1
ATOM 1533 C C . LEU A 1 198 ? -9.355 3.680 -22.065 1.00 93.94 198 LEU A C 1
ATOM 1535 O O . LEU A 1 198 ? -10.255 4.506 -21.906 1.00 93.94 198 LEU A O 1
ATOM 1539 N N . GLN A 1 199 ? -9.153 2.686 -21.200 1.00 96.00 199 GLN A N 1
ATOM 1540 C CA . GLN A 1 199 ? -9.913 2.564 -19.966 1.00 96.00 199 GLN A CA 1
ATOM 1541 C C . GLN A 1 199 ? -9.421 3.587 -18.937 1.00 96.00 199 GLN A C 1
ATOM 1543 O O . GLN A 1 199 ? -8.208 3.764 -18.789 1.00 96.00 199 GLN A O 1
ATOM 1548 N N . PRO A 1 200 ? -10.324 4.219 -18.163 1.00 97.50 200 PRO A N 1
ATOM 1549 C CA . PRO A 1 200 ? -9.920 5.104 -17.079 1.00 97.50 200 PRO A CA 1
ATOM 1550 C C . PRO A 1 200 ? -9.066 4.354 -16.055 1.00 97.50 200 PRO A C 1
ATOM 1552 O O . PRO A 1 200 ? -9.524 3.352 -15.489 1.00 97.50 200 PRO A O 1
ATOM 1555 N N . ILE A 1 201 ? -7.854 4.835 -15.788 1.00 98.25 201 ILE A N 1
ATOM 1556 C CA . ILE A 1 201 ? -7.003 4.334 -14.707 1.00 98.25 201 ILE A CA 1
ATOM 1557 C C . ILE A 1 201 ? -7.105 5.272 -13.504 1.00 98.25 201 ILE A C 1
ATOM 1559 O O . ILE A 1 201 ? -6.755 6.446 -13.582 1.00 98.25 201 ILE A O 1
ATOM 1563 N N . THR A 1 202 ? -7.641 4.758 -12.397 1.00 98.44 202 THR A N 1
ATOM 1564 C CA . THR A 1 202 ? -7.741 5.487 -11.128 1.00 98.44 202 THR A CA 1
ATOM 1565 C C . THR A 1 202 ? -6.588 5.142 -10.195 1.00 98.44 202 THR A C 1
ATOM 1567 O O . THR A 1 202 ? -5.961 4.092 -10.356 1.00 98.44 202 THR A O 1
ATOM 1570 N N . VAL A 1 203 ? -6.359 5.963 -9.169 1.00 98.38 203 VAL A N 1
ATOM 1571 C CA . VAL A 1 203 ? -5.418 5.652 -8.076 1.00 98.38 203 VAL A CA 1
ATOM 1572 C C . VAL A 1 203 ? -5.741 4.295 -7.433 1.00 98.38 203 VAL A C 1
ATOM 1574 O O . VAL A 1 203 ? -4.836 3.503 -7.181 1.00 98.38 203 VAL A O 1
ATOM 1577 N N . GLU A 1 204 ? -7.023 3.958 -7.254 1.00 98.44 204 GLU A N 1
ATOM 1578 C CA . GLU A 1 204 ? -7.441 2.634 -6.776 1.00 98.44 204 GLU A CA 1
ATOM 1579 C C . GLU A 1 204 ? -7.021 1.499 -7.725 1.00 98.44 204 GLU A C 1
ATOM 1581 O O . GLU A 1 204 ? -6.506 0.477 -7.272 1.00 98.44 204 GLU A O 1
ATOM 1586 N N . LYS A 1 205 ? -7.172 1.670 -9.046 1.00 98.56 205 LYS A N 1
ATOM 1587 C CA . LYS A 1 205 ? -6.723 0.665 -10.027 1.00 98.56 205 LYS A CA 1
ATOM 1588 C C . LYS A 1 205 ? -5.201 0.524 -10.044 1.00 98.56 205 LYS A C 1
ATOM 1590 O O . LYS A 1 205 ? -4.709 -0.595 -10.207 1.00 98.56 205 LYS A O 1
ATOM 1595 N N . VAL A 1 206 ? -4.458 1.617 -9.850 1.00 98.75 206 VAL A N 1
ATOM 1596 C CA . VAL A 1 206 ? -3.000 1.562 -9.662 1.00 98.75 206 VAL A CA 1
ATOM 1597 C C . VAL A 1 206 ? -2.669 0.762 -8.404 1.00 98.75 206 VAL A C 1
ATOM 1599 O O . VAL A 1 206 ? -1.881 -0.176 -8.483 1.00 98.75 206 VAL A O 1
ATOM 1602 N N . ALA A 1 207 ? -3.330 1.039 -7.277 1.00 98.75 207 ALA A N 1
ATOM 1603 C CA . ALA A 1 207 ? -3.124 0.313 -6.024 1.00 98.75 207 ALA A CA 1
ATOM 1604 C C . ALA A 1 207 ? -3.433 -1.189 -6.156 1.00 98.75 207 ALA A C 1
ATOM 1606 O O . ALA A 1 207 ? -2.671 -2.018 -5.665 1.00 98.75 207 ALA A O 1
ATOM 1607 N N . VAL A 1 208 ? -4.501 -1.565 -6.869 1.00 98.75 208 VAL A N 1
ATOM 1608 C CA . VAL A 1 208 ? -4.826 -2.974 -7.156 1.00 98.75 208 VAL A CA 1
ATOM 1609 C C . VAL A 1 208 ? -3.685 -3.665 -7.914 1.00 98.75 208 VAL A C 1
ATOM 1611 O O . VAL A 1 208 ? -3.263 -4.755 -7.525 1.00 98.75 208 VAL A O 1
ATOM 1614 N N . ASN A 1 209 ? -3.142 -3.033 -8.959 1.00 98.75 209 ASN A N 1
ATOM 1615 C CA . ASN A 1 209 ? -2.023 -3.593 -9.726 1.00 98.75 209 ASN A CA 1
ATOM 1616 C C . ASN A 1 209 ? -0.701 -3.583 -8.943 1.00 98.75 209 ASN A C 1
ATOM 1618 O O . ASN A 1 209 ? 0.070 -4.535 -9.049 1.00 98.75 209 ASN A O 1
ATOM 1622 N N . ALA A 1 210 ? -0.468 -2.574 -8.104 1.00 98.81 210 ALA A N 1
ATOM 1623 C CA . ALA A 1 210 ? 0.681 -2.512 -7.205 1.00 98.81 210 ALA A CA 1
ATOM 1624 C C . ALA A 1 210 ? 0.641 -3.628 -6.150 1.00 98.81 210 ALA A C 1
ATOM 1626 O O . ALA A 1 210 ? 1.660 -4.270 -5.890 1.00 98.81 210 ALA A O 1
ATOM 1627 N N . VAL A 1 211 ? -0.538 -3.929 -5.587 1.00 98.81 211 VAL A N 1
ATOM 1628 C CA . VAL A 1 211 ? -0.705 -5.092 -4.706 1.00 98.81 211 VAL A CA 1
ATOM 1629 C C . VAL A 1 211 ? -0.382 -6.364 -5.472 1.00 98.81 211 VAL A C 1
ATOM 1631 O O . VAL A 1 211 ? 0.474 -7.110 -5.013 1.00 98.81 211 VAL A O 1
ATOM 1634 N N . MET A 1 212 ? -0.982 -6.576 -6.649 1.00 98.75 212 MET A N 1
ATOM 1635 C CA . MET A 1 212 ? -0.718 -7.764 -7.471 1.00 98.75 212 MET A CA 1
ATOM 1636 C C . MET A 1 212 ? 0.769 -7.952 -7.799 1.00 98.75 212 MET A C 1
ATOM 1638 O O . MET A 1 212 ? 1.256 -9.084 -7.770 1.00 98.75 212 MET A O 1
ATOM 1642 N N . ALA A 1 213 ? 1.496 -6.857 -8.042 1.00 98.62 213 ALA A N 1
ATOM 1643 C CA . ALA A 1 213 ? 2.939 -6.859 -8.273 1.00 98.62 213 ALA A CA 1
ATOM 1644 C C . ALA A 1 213 ? 3.766 -7.224 -7.030 1.00 98.62 213 ALA A C 1
ATOM 1646 O O . ALA A 1 213 ? 4.914 -7.646 -7.170 1.00 98.62 213 ALA A O 1
ATOM 1647 N N . GLY A 1 214 ? 3.206 -7.061 -5.828 1.00 98.44 214 GLY A N 1
ATOM 1648 C CA . GLY A 1 214 ? 3.893 -7.251 -4.554 1.00 98.44 214 GLY A CA 1
ATOM 1649 C C . GLY A 1 214 ? 4.565 -5.987 -4.009 1.00 98.44 214 GLY A C 1
ATOM 1650 O O . GLY A 1 214 ? 5.471 -6.104 -3.179 1.00 98.44 214 GLY A O 1
ATOM 1651 N N . CYS A 1 215 ? 4.153 -4.788 -4.436 1.00 98.69 215 CYS A N 1
ATOM 1652 C CA . CYS A 1 215 ? 4.683 -3.525 -3.911 1.00 98.69 215 CYS A CA 1
ATOM 1653 C C . CYS A 1 215 ? 4.464 -3.382 -2.396 1.00 98.69 215 CYS A C 1
ATOM 1655 O O . CYS A 1 215 ? 3.592 -4.028 -1.806 1.00 98.69 215 CYS A O 1
ATOM 1657 N N . ALA A 1 216 ? 5.275 -2.539 -1.760 1.00 98.38 216 ALA A N 1
ATOM 1658 C CA . ALA A 1 216 ? 4.978 -1.987 -0.443 1.00 98.38 216 ALA A CA 1
ATOM 1659 C C . ALA A 1 216 ? 4.231 -0.643 -0.609 1.00 98.38 216 ALA A C 1
ATOM 1661 O O . ALA A 1 216 ? 4.420 0.003 -1.645 1.00 98.38 216 ALA A O 1
ATOM 1662 N N . PRO A 1 217 ? 3.384 -0.218 0.351 1.00 98.19 217 PRO A N 1
ATOM 1663 C CA . PRO A 1 217 ? 2.633 1.039 0.253 1.00 98.19 217 PRO A CA 1
ATOM 1664 C C . PRO A 1 217 ? 3.513 2.260 -0.025 1.00 98.19 217 PRO A C 1
ATOM 1666 O O . PRO A 1 217 ? 3.156 3.108 -0.834 1.00 98.19 217 PRO A O 1
ATOM 1669 N N . GLU A 1 218 ? 4.706 2.312 0.563 1.00 98.00 218 GLU A N 1
ATOM 1670 C CA . GLU A 1 218 ? 5.663 3.413 0.424 1.00 98.00 218 GLU A CA 1
ATOM 1671 C C . GLU A 1 218 ? 6.125 3.619 -1.030 1.00 98.00 218 GLU A C 1
ATOM 1673 O O . GLU A 1 218 ? 6.659 4.672 -1.366 1.00 98.00 218 GLU A O 1
ATOM 1678 N N . TYR A 1 219 ? 5.912 2.635 -1.912 1.00 98.56 219 TYR A N 1
ATOM 1679 C CA . TYR A 1 219 ? 6.271 2.713 -3.331 1.00 98.56 219 TYR A CA 1
ATOM 1680 C C . TYR A 1 219 ? 5.195 3.412 -4.171 1.00 98.56 219 TYR A C 1
ATOM 1682 O O . TYR A 1 219 ? 5.466 3.791 -5.311 1.00 98.56 219 TYR A O 1
ATOM 1690 N N . MET A 1 220 ? 3.980 3.587 -3.637 1.00 98.25 220 MET A N 1
ATOM 1691 C CA . MET A 1 220 ? 2.839 4.131 -4.380 1.00 98.25 220 MET A CA 1
ATOM 1692 C C . MET A 1 220 ? 3.104 5.475 -5.057 1.00 98.25 220 MET A C 1
ATOM 1694 O O . MET A 1 220 ? 2.707 5.601 -6.216 1.00 98.25 220 MET A O 1
ATOM 1698 N N . PRO A 1 221 ? 3.784 6.456 -4.433 1.00 97.81 221 PRO A N 1
ATOM 1699 C CA . PRO A 1 221 ? 4.082 7.721 -5.100 1.00 97.81 221 PRO A CA 1
ATOM 1700 C C . PRO A 1 221 ? 4.890 7.527 -6.392 1.00 97.81 221 PRO A C 1
ATOM 1702 O O . PRO A 1 221 ? 4.579 8.141 -7.410 1.00 97.81 221 PRO A O 1
ATOM 1705 N N . VAL A 1 222 ? 5.865 6.610 -6.389 1.00 98.44 222 VAL A N 1
ATOM 1706 C CA . VAL A 1 222 ? 6.694 6.299 -7.567 1.00 98.44 222 VAL A CA 1
ATOM 1707 C C . VAL A 1 222 ? 5.896 5.532 -8.622 1.00 98.44 222 VAL A C 1
ATOM 1709 O O . VAL A 1 222 ? 6.017 5.831 -9.807 1.00 98.44 222 VAL A O 1
ATOM 1712 N N . VAL A 1 223 ? 5.053 4.573 -8.220 1.00 98.69 223 VAL A N 1
ATOM 1713 C CA . VAL A 1 223 ? 4.203 3.822 -9.165 1.00 98.69 223 VAL A CA 1
ATOM 1714 C C . VAL A 1 223 ? 3.194 4.749 -9.847 1.00 98.69 223 VAL A C 1
ATOM 1716 O O . VAL A 1 223 ? 3.032 4.670 -11.062 1.00 98.69 223 VAL A O 1
ATOM 1719 N N . ILE A 1 224 ? 2.538 5.635 -9.090 1.00 98.62 224 ILE A N 1
ATOM 1720 C CA . ILE A 1 224 ? 1.600 6.625 -9.635 1.00 98.62 224 ILE A CA 1
ATOM 1721 C C . ILE A 1 224 ? 2.321 7.529 -10.634 1.00 98.62 224 ILE A C 1
ATOM 1723 O O . ILE A 1 224 ? 1.862 7.636 -11.768 1.00 98.62 224 ILE A O 1
ATOM 1727 N N . ALA A 1 225 ? 3.473 8.093 -10.254 1.00 97.81 225 ALA A N 1
ATOM 1728 C CA . ALA A 1 225 ? 4.260 8.935 -11.146 1.00 97.81 225 ALA A CA 1
ATOM 1729 C C . ALA A 1 225 ? 4.658 8.181 -12.428 1.00 97.81 225 ALA A C 1
ATOM 1731 O O . ALA A 1 225 ? 4.428 8.657 -13.534 1.00 97.81 225 ALA A O 1
ATOM 1732 N N . ALA A 1 226 ? 5.168 6.953 -12.322 1.00 97.94 226 ALA A N 1
ATOM 1733 C CA . ALA A 1 226 ? 5.527 6.163 -13.499 1.00 97.94 226 ALA A CA 1
ATOM 1734 C C . ALA A 1 226 ? 4.322 5.877 -14.419 1.00 97.94 226 ALA A C 1
ATOM 1736 O O . ALA A 1 226 ? 4.454 5.933 -15.641 1.00 97.94 226 ALA A O 1
ATOM 1737 N N . VAL A 1 227 ? 3.137 5.610 -13.858 1.00 98.00 227 VAL A N 1
ATOM 1738 C CA . VAL A 1 227 ? 1.901 5.429 -14.639 1.00 98.00 227 VAL A CA 1
ATOM 1739 C C . VAL A 1 227 ? 1.474 6.731 -15.318 1.00 98.00 227 VAL A C 1
ATOM 1741 O O . VAL A 1 227 ? 1.096 6.699 -16.486 1.00 98.00 227 VAL A O 1
ATOM 1744 N N . GLU A 1 228 ? 1.562 7.873 -14.636 1.00 97.12 228 GLU A N 1
ATOM 1745 C CA . GLU A 1 228 ? 1.277 9.179 -15.240 1.00 97.12 228 GLU A CA 1
ATOM 1746 C C . GLU A 1 228 ? 2.242 9.498 -16.384 1.00 97.12 228 GLU A C 1
ATOM 1748 O O . GLU A 1 228 ? 1.790 9.926 -17.441 1.00 97.12 228 GLU A O 1
ATOM 1753 N N . ALA A 1 229 ? 3.539 9.205 -16.239 1.00 93.31 229 ALA A N 1
ATOM 1754 C CA . ALA A 1 229 ? 4.507 9.366 -17.326 1.00 93.31 229 ALA A CA 1
ATOM 1755 C C . ALA A 1 229 ? 4.159 8.498 -18.546 1.00 93.31 229 ALA A C 1
ATOM 1757 O O . ALA A 1 229 ? 4.232 8.965 -19.680 1.00 93.31 229 ALA A O 1
ATOM 1758 N N . VAL A 1 230 ? 3.722 7.255 -18.322 1.00 92.94 230 VAL A N 1
ATOM 1759 C CA . VAL A 1 230 ? 3.273 6.346 -19.390 1.00 92.94 230 VAL A CA 1
ATOM 1760 C C . VAL A 1 230 ? 2.016 6.860 -20.113 1.00 92.94 230 VAL A C 1
ATOM 1762 O O . VAL A 1 230 ? 1.809 6.550 -21.288 1.00 92.94 230 VAL A O 1
ATOM 1765 N N . LEU A 1 231 ? 1.176 7.646 -19.434 1.00 92.88 231 LEU A N 1
ATOM 1766 C CA . LEU A 1 231 ? -0.026 8.255 -20.010 1.00 92.88 231 LEU A CA 1
ATOM 1767 C C . LEU A 1 231 ? 0.266 9.499 -20.859 1.00 92.88 231 LEU A C 1
ATOM 1769 O O . LEU A 1 231 ? -0.599 9.911 -21.633 1.00 92.88 231 LEU A O 1
ATOM 1773 N N . LEU A 1 232 ? 1.448 10.105 -20.726 1.00 87.88 232 LEU A N 1
ATOM 1774 C CA . LEU A 1 232 ? 1.793 11.307 -21.476 1.00 87.88 232 LEU A CA 1
ATOM 1775 C C . LEU A 1 232 ? 1.905 10.997 -22.975 1.00 87.88 232 LEU A C 1
ATOM 1777 O O . LEU A 1 232 ? 2.567 10.046 -23.391 1.00 87.88 232 LEU A O 1
ATOM 1781 N N . GLU A 1 233 ? 1.293 11.848 -23.800 1.00 84.50 233 GLU A N 1
ATOM 1782 C CA . GLU A 1 233 ? 1.300 11.716 -25.263 1.00 84.50 233 GLU A CA 1
ATOM 1783 C C . GLU A 1 233 ? 2.713 11.539 -25.855 1.00 84.50 233 GLU A C 1
ATOM 1785 O O . GLU A 1 233 ? 2.879 10.620 -26.661 1.00 84.50 233 GLU A O 1
ATOM 1790 N N . PRO A 1 234 ? 3.751 12.298 -25.429 1.00 84.44 234 PRO A N 1
ATOM 1791 C CA . PRO A 1 234 ? 5.107 12.121 -25.948 1.00 84.44 234 PRO A CA 1
ATOM 1792 C C . PRO A 1 234 ? 5.699 10.722 -25.715 1.00 84.44 234 PRO A C 1
ATOM 1794 O O . PRO A 1 234 ? 6.596 10.317 -26.450 1.00 84.44 234 PRO A O 1
ATOM 1797 N N . PHE A 1 235 ? 5.209 9.970 -24.721 1.00 84.38 235 PHE A N 1
ATOM 1798 C CA . PHE A 1 235 ? 5.696 8.616 -24.441 1.00 84.38 235 PHE A CA 1
ATOM 1799 C C . PHE A 1 235 ? 5.095 7.609 -25.422 1.00 84.38 235 PHE A C 1
ATOM 1801 O O . PHE A 1 235 ? 5.728 6.615 -25.776 1.00 84.38 235 PHE A O 1
ATOM 1808 N N . ASN A 1 236 ? 3.870 7.884 -25.884 1.00 85.56 236 ASN A N 1
ATOM 1809 C CA . ASN A 1 236 ? 3.168 7.102 -26.890 1.00 85.56 236 ASN A CA 1
ATOM 1810 C C . ASN A 1 236 ? 3.109 5.598 -26.545 1.00 85.56 236 ASN A C 1
ATOM 1812 O O . ASN A 1 236 ? 3.519 4.739 -27.331 1.00 85.56 236 ASN A O 1
ATOM 1816 N N . MET A 1 237 ? 2.561 5.257 -25.369 1.00 91.12 237 MET A N 1
ATOM 1817 C CA . MET A 1 237 ? 2.439 3.860 -24.906 1.00 91.12 237 MET A CA 1
ATOM 1818 C C . MET A 1 237 ? 1.745 2.950 -25.934 1.00 91.12 237 MET A C 1
ATOM 1820 O O . MET A 1 237 ? 2.105 1.781 -26.071 1.00 91.12 237 MET A O 1
ATOM 1824 N N . HIS A 1 238 ? 0.776 3.474 -26.698 1.00 89.12 238 HIS A N 1
ATOM 1825 C CA . HIS A 1 238 ? 0.148 2.719 -27.784 1.00 89.12 238 HIS A CA 1
ATOM 1826 C C . HIS A 1 238 ? 1.180 2.287 -28.834 1.00 89.12 238 HIS A C 1
ATOM 1828 O O . HIS A 1 238 ? 1.242 1.109 -29.182 1.00 89.12 238 HIS A O 1
ATOM 1834 N N . GLY A 1 239 ? 2.020 3.213 -29.307 1.00 86.69 239 GLY A N 1
ATOM 1835 C CA . GLY A 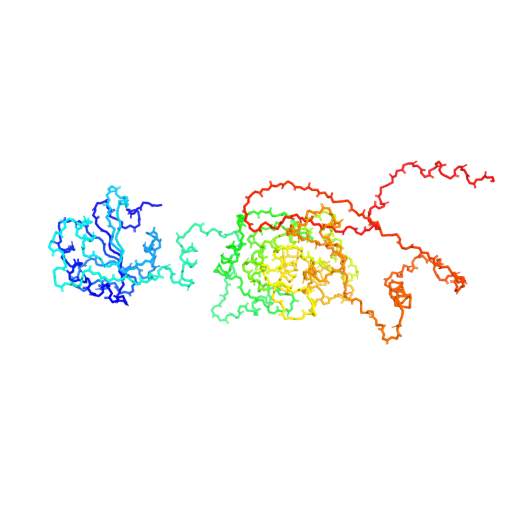1 239 ? 3.109 2.911 -30.235 1.00 86.69 239 GLY A CA 1
ATOM 1836 C C . GLY A 1 239 ? 4.133 1.932 -29.655 1.00 86.69 239 GLY A C 1
ATOM 1837 O O . GLY A 1 239 ? 4.581 1.030 -30.363 1.00 86.69 239 GLY A O 1
ATOM 1838 N N . VAL A 1 240 ? 4.448 2.054 -28.362 1.00 88.69 240 VAL A N 1
ATOM 1839 C CA . VAL A 1 240 ? 5.354 1.137 -27.642 1.00 88.69 240 VAL A CA 1
ATOM 1840 C C . VAL A 1 240 ? 4.813 -0.299 -27.592 1.00 88.69 240 VAL A C 1
ATOM 1842 O O . VAL A 1 240 ? 5.604 -1.238 -27.630 1.00 88.69 240 VAL A O 1
ATOM 1845 N N . LEU A 1 241 ? 3.492 -0.501 -27.544 1.00 89.00 241 LEU A N 1
ATOM 1846 C CA . LEU A 1 241 ? 2.884 -1.839 -27.614 1.00 89.00 241 LEU A CA 1
ATOM 1847 C C . LEU A 1 241 ? 2.721 -2.337 -29.052 1.00 89.00 241 LEU A C 1
ATOM 1849 O O . LEU A 1 241 ? 2.958 -3.510 -29.328 1.00 89.00 241 LEU A O 1
ATOM 1853 N N . ALA A 1 242 ? 2.322 -1.456 -29.969 1.00 87.94 242 ALA A N 1
ATOM 1854 C CA . ALA A 1 242 ? 2.003 -1.822 -31.346 1.00 87.94 242 ALA A CA 1
ATOM 1855 C C . ALA A 1 242 ? 3.241 -2.103 -32.217 1.00 87.94 242 ALA A C 1
ATOM 1857 O O . ALA A 1 242 ? 3.106 -2.658 -33.310 1.00 87.94 242 ALA A O 1
ATOM 1858 N N . THR A 1 243 ? 4.439 -1.720 -31.768 1.00 85.69 243 THR A N 1
ATOM 1859 C CA . THR A 1 243 ? 5.686 -1.982 -32.494 1.00 85.69 243 THR A CA 1
ATOM 1860 C C . THR A 1 243 ? 6.095 -3.455 -32.449 1.00 85.69 243 THR A C 1
ATOM 1862 O O . THR A 1 243 ? 5.863 -4.169 -31.477 1.00 85.69 243 THR A O 1
ATOM 1865 N N . THR A 1 244 ? 6.764 -3.911 -33.510 1.00 86.75 244 THR A N 1
ATOM 1866 C CA . THR A 1 244 ? 7.389 -5.240 -33.564 1.00 86.75 244 THR A CA 1
ATOM 1867 C C . THR A 1 244 ? 8.742 -5.290 -32.849 1.00 86.75 244 THR A C 1
ATOM 1869 O O . THR A 1 244 ? 9.280 -6.382 -32.635 1.00 86.75 244 THR A O 1
ATOM 1872 N N . MET A 1 245 ? 9.293 -4.129 -32.471 1.00 83.06 245 MET A N 1
ATOM 1873 C CA . MET A 1 245 ? 10.487 -4.011 -31.634 1.00 83.06 245 MET A CA 1
ATOM 1874 C C . MET A 1 245 ? 10.167 -4.450 -30.204 1.00 83.06 245 MET A C 1
ATOM 1876 O O . MET A 1 245 ? 9.120 -4.118 -29.661 1.00 83.06 245 MET A O 1
ATOM 1880 N N . PHE A 1 246 ? 11.079 -5.173 -29.564 1.00 83.25 246 PHE A N 1
ATOM 1881 C CA . PHE A 1 246 ? 10.882 -5.715 -28.219 1.00 83.25 246 PHE A CA 1
ATOM 1882 C C . PHE A 1 246 ? 11.169 -4.690 -27.109 1.00 83.25 246 PHE A C 1
ATOM 1884 O O . PHE A 1 246 ? 11.862 -4.990 -26.141 1.00 83.25 246 PHE A O 1
ATOM 1891 N N . CYS A 1 247 ? 10.627 -3.477 -27.236 1.00 86.31 247 CYS A N 1
ATOM 1892 C CA . CYS A 1 247 ? 10.797 -2.426 -26.239 1.00 86.31 247 CYS A CA 1
ATOM 1893 C C . CYS A 1 247 ? 9.748 -2.489 -25.119 1.00 86.31 247 CYS A C 1
ATOM 1895 O O . CYS A 1 247 ? 8.706 -3.145 -25.218 1.00 86.31 247 CYS A O 1
ATOM 1897 N N . THR A 1 248 ? 10.041 -1.783 -24.035 1.00 89.94 248 THR A N 1
ATOM 1898 C CA . THR A 1 248 ? 9.234 -1.704 -22.823 1.00 89.94 248 THR A CA 1
ATOM 1899 C C . THR A 1 248 ? 9.418 -0.335 -22.160 1.00 89.94 248 THR A C 1
ATOM 1901 O O . THR A 1 248 ? 10.462 0.289 -22.367 1.00 89.94 248 THR A O 1
ATOM 1904 N N . PRO A 1 249 ? 8.448 0.157 -21.368 1.00 91.88 249 PRO A N 1
ATOM 1905 C CA . PRO A 1 249 ? 8.694 1.250 -20.437 1.00 91.88 249 PRO A CA 1
ATOM 1906 C C . PRO A 1 249 ? 9.847 0.906 -19.489 1.00 91.88 249 PRO A C 1
ATOM 1908 O O . PRO A 1 249 ? 9.798 -0.109 -18.788 1.00 91.88 249 PRO A O 1
ATOM 1911 N N . ILE A 1 250 ? 10.866 1.760 -19.479 1.00 93.31 250 ILE A N 1
ATOM 1912 C CA . ILE A 1 250 ? 11.976 1.743 -18.528 1.00 93.31 250 ILE A CA 1
ATOM 1913 C C . ILE A 1 250 ? 11.767 2.899 -17.562 1.00 93.31 250 ILE A C 1
ATOM 1915 O O . ILE A 1 250 ? 11.584 4.029 -18.003 1.00 93.31 250 ILE A O 1
ATOM 1919 N N . VAL A 1 251 ? 11.790 2.615 -16.261 1.00 96.38 251 VAL A N 1
ATOM 1920 C CA . VAL A 1 251 ? 11.546 3.600 -15.200 1.00 96.38 251 VAL A CA 1
ATOM 1921 C C . VAL A 1 251 ? 12.850 3.892 -14.461 1.00 96.38 251 VAL A C 1
ATOM 1923 O O . VAL A 1 251 ? 13.399 3.008 -13.803 1.00 96.38 251 VAL A O 1
ATOM 1926 N N . ILE A 1 252 ? 13.322 5.133 -14.530 1.00 96.12 252 ILE A N 1
ATOM 1927 C CA . ILE A 1 252 ? 14.487 5.617 -13.782 1.00 96.12 252 ILE A CA 1
ATOM 1928 C C . ILE A 1 252 ? 13.997 6.528 -12.663 1.00 96.12 252 ILE A C 1
ATOM 1930 O O . ILE A 1 252 ? 13.202 7.436 -12.906 1.00 96.12 252 ILE A O 1
ATOM 1934 N N . VAL A 1 253 ? 14.457 6.271 -11.441 1.00 97.56 253 VAL A N 1
ATOM 1935 C CA . VAL A 1 253 ? 14.083 7.042 -10.253 1.00 97.56 253 VAL A CA 1
ATOM 1936 C C . VAL A 1 253 ? 15.288 7.815 -9.732 1.00 97.56 253 VAL A C 1
ATOM 1938 O O . VAL A 1 253 ? 16.349 7.242 -9.483 1.00 97.56 253 VAL A O 1
ATOM 1941 N N . ASN A 1 254 ? 15.089 9.109 -9.520 1.00 96.12 254 ASN A N 1
ATOM 1942 C CA . ASN A 1 254 ? 16.085 10.036 -8.996 1.00 96.12 254 ASN A CA 1
ATOM 1943 C C . ASN A 1 254 ? 15.656 10.609 -7.644 1.00 96.12 254 ASN A C 1
ATOM 1945 O O . ASN A 1 254 ? 14.470 10.624 -7.300 1.00 96.12 254 ASN A O 1
ATOM 1949 N N . GLY A 1 255 ? 16.627 11.141 -6.909 1.00 94.31 255 GLY A N 1
ATOM 1950 C CA . GLY A 1 255 ? 16.427 11.933 -5.708 1.00 94.31 255 GLY A CA 1
ATOM 1951 C C . GLY A 1 255 ? 16.141 11.129 -4.431 1.00 94.31 255 GLY A C 1
ATOM 1952 O O . GLY A 1 255 ? 16.287 9.902 -4.373 1.00 94.31 255 GLY A O 1
ATOM 1953 N N . PRO A 1 256 ? 15.751 11.818 -3.341 1.00 94.81 256 PRO A N 1
ATOM 1954 C CA . PRO A 1 256 ? 15.676 11.230 -2.005 1.00 94.81 256 PRO A CA 1
ATOM 1955 C C . PRO A 1 256 ? 14.647 10.101 -1.872 1.00 94.81 256 PRO A C 1
ATOM 1957 O O . PRO A 1 256 ? 14.827 9.244 -1.003 1.00 94.81 256 PRO A O 1
ATOM 1960 N N . VAL A 1 257 ? 13.614 10.051 -2.726 1.00 96.25 257 VAL A N 1
ATOM 1961 C CA . VAL A 1 257 ? 12.615 8.969 -2.696 1.00 96.25 257 VAL A CA 1
ATOM 1962 C C . VAL A 1 257 ? 13.245 7.601 -2.949 1.00 96.25 257 VAL A C 1
ATOM 1964 O O . VAL A 1 257 ? 12.892 6.648 -2.258 1.00 96.25 257 VAL A O 1
ATOM 1967 N N . ALA A 1 258 ? 14.227 7.504 -3.855 1.00 95.81 258 ALA A N 1
ATOM 1968 C CA . ALA A 1 258 ? 14.887 6.242 -4.180 1.00 95.81 258 ALA A CA 1
ATOM 1969 C C . ALA A 1 258 ? 15.539 5.619 -2.936 1.00 95.81 258 ALA A C 1
ATOM 1971 O O . ALA A 1 258 ? 15.360 4.433 -2.658 1.00 95.81 258 ALA A O 1
ATOM 1972 N N . ARG A 1 259 ? 16.228 6.439 -2.131 1.00 94.56 259 ARG A N 1
ATOM 1973 C CA . ARG A 1 259 ? 16.825 6.006 -0.858 1.00 94.56 259 ARG A CA 1
ATOM 1974 C C . ARG A 1 259 ? 15.774 5.722 0.207 1.00 94.56 259 ARG A C 1
ATOM 1976 O O . ARG A 1 259 ? 15.886 4.716 0.902 1.00 94.56 259 ARG A O 1
ATOM 1983 N N . ALA A 1 260 ? 14.757 6.576 0.324 1.00 96.31 260 ALA A N 1
ATOM 1984 C CA . ALA A 1 260 ? 13.707 6.438 1.333 1.00 96.31 260 ALA A CA 1
ATOM 1985 C C . ALA A 1 260 ? 12.950 5.107 1.213 1.00 96.31 260 ALA A C 1
ATOM 1987 O O . ALA A 1 260 ? 12.605 4.504 2.227 1.00 96.31 260 ALA A O 1
ATOM 1988 N N . ILE A 1 261 ? 12.742 4.624 -0.016 1.00 97.25 261 ILE A N 1
ATOM 1989 C CA . ILE A 1 261 ? 12.059 3.351 -0.278 1.00 97.25 261 ILE A CA 1
ATOM 1990 C C . ILE A 1 261 ? 13.022 2.168 -0.479 1.00 97.25 261 ILE A C 1
ATOM 1992 O O . ILE A 1 261 ? 12.587 1.049 -0.763 1.00 97.25 261 ILE A O 1
ATOM 1996 N N . GLY A 1 262 ? 14.329 2.404 -0.320 1.00 96.75 262 GLY A N 1
ATOM 1997 C CA . GLY A 1 262 ? 15.367 1.380 -0.376 1.00 96.75 262 GLY A CA 1
ATOM 1998 C C . GLY A 1 262 ? 15.611 0.794 -1.768 1.00 96.75 262 GLY A C 1
ATOM 1999 O O . GLY A 1 262 ? 15.876 -0.404 -1.868 1.00 96.75 262 GLY A O 1
ATOM 2000 N N . MET A 1 263 ? 15.512 1.588 -2.838 1.00 97.81 263 MET A N 1
ATOM 2001 C CA . MET A 1 263 ? 15.881 1.154 -4.193 1.00 97.81 263 MET A CA 1
ATOM 2002 C C . MET A 1 263 ? 17.378 0.842 -4.304 1.00 97.81 263 MET A C 1
ATOM 2004 O O . MET A 1 263 ? 18.212 1.456 -3.638 1.00 97.81 263 MET A O 1
ATOM 2008 N N . ASN A 1 264 ? 17.728 -0.108 -5.176 1.00 96.19 264 ASN A N 1
ATOM 2009 C CA . ASN A 1 264 ? 19.123 -0.408 -5.502 1.00 96.19 264 ASN A CA 1
ATOM 2010 C C . ASN A 1 264 ? 19.569 0.393 -6.733 1.00 96.19 264 ASN A C 1
ATOM 2012 O O . ASN A 1 264 ? 18.945 0.283 -7.788 1.00 96.19 264 ASN A O 1
ATOM 2016 N N . ALA A 1 265 ? 20.678 1.122 -6.605 1.00 95.31 265 ALA A N 1
ATOM 2017 C CA . ALA A 1 265 ? 21.347 1.837 -7.698 1.00 95.31 265 ALA A CA 1
ATOM 2018 C C . ALA A 1 265 ? 22.765 1.301 -7.994 1.00 95.31 265 ALA A C 1
ATOM 2020 O O . ALA A 1 265 ? 23.452 1.803 -8.874 1.00 95.31 265 ALA A O 1
ATOM 2021 N N . ARG A 1 266 ? 23.230 0.287 -7.249 1.00 92.12 266 ARG A N 1
ATOM 2022 C CA . ARG A 1 266 ? 24.632 -0.165 -7.260 1.00 92.12 266 ARG A CA 1
ATOM 2023 C C . ARG A 1 266 ? 24.807 -1.478 -8.035 1.00 92.12 266 ARG A C 1
ATOM 2025 O O . ARG A 1 266 ? 24.130 -1.748 -9.023 1.00 92.12 266 ARG A O 1
ATOM 2032 N N . GLY A 1 267 ? 25.734 -2.331 -7.590 1.00 90.00 267 GLY A N 1
ATOM 2033 C CA . GLY A 1 267 ? 25.958 -3.654 -8.168 1.00 90.00 267 GLY A CA 1
ATOM 2034 C C . GLY A 1 267 ? 24.653 -4.442 -8.315 1.00 90.00 267 GLY A C 1
ATOM 2035 O O . GLY A 1 267 ? 23.805 -4.445 -7.420 1.00 90.00 267 GLY A O 1
ATOM 2036 N N . ASN A 1 268 ? 24.496 -5.098 -9.464 1.00 90.94 268 ASN A N 1
ATOM 2037 C CA . ASN A 1 268 ? 23.285 -5.837 -9.823 1.00 90.94 268 ASN A CA 1
ATOM 2038 C C . ASN A 1 268 ? 21.989 -4.985 -9.807 1.00 90.94 268 ASN A C 1
ATOM 2040 O O . ASN A 1 268 ? 20.918 -5.535 -9.566 1.00 90.94 268 ASN A O 1
ATOM 2044 N N . ALA A 1 269 ? 22.057 -3.663 -10.053 1.00 90.38 269 ALA A N 1
ATOM 2045 C CA . ALA A 1 269 ? 20.896 -2.749 -10.043 1.00 90.38 269 ALA A CA 1
ATOM 2046 C C . ALA A 1 269 ? 19.720 -3.205 -10.922 1.00 90.38 269 ALA A C 1
ATOM 2048 O O . ALA A 1 269 ? 18.563 -3.004 -10.554 1.00 90.38 269 ALA A O 1
ATOM 2049 N N . LEU A 1 270 ? 20.027 -3.837 -12.058 1.00 89.12 270 LEU A N 1
ATOM 2050 C CA . LEU A 1 270 ? 19.053 -4.340 -13.034 1.00 89.12 270 LEU A CA 1
ATOM 2051 C C . LEU A 1 270 ? 18.738 -5.837 -12.860 1.00 89.12 270 LEU A C 1
ATOM 2053 O O . LEU A 1 270 ? 18.028 -6.419 -13.675 1.00 89.12 270 LEU A O 1
ATOM 2057 N N . GLY A 1 271 ? 19.304 -6.475 -11.834 1.00 88.31 271 GLY A N 1
ATOM 2058 C CA . GLY A 1 271 ? 19.098 -7.885 -11.526 1.00 88.31 271 GLY A CA 1
ATOM 2059 C C . GLY A 1 271 ? 18.133 -8.106 -10.361 1.00 88.31 271 GLY A C 1
ATOM 2060 O O . GLY A 1 271 ? 17.453 -7.204 -9.876 1.00 88.31 271 GLY A O 1
ATOM 2061 N N . GLN A 1 272 ? 18.076 -9.348 -9.888 1.00 89.38 272 GLN A N 1
ATOM 2062 C CA . GLN A 1 272 ? 17.242 -9.745 -8.757 1.00 89.38 272 GLN A CA 1
ATOM 2063 C C . GLN A 1 272 ? 17.730 -9.177 -7.413 1.00 89.38 272 GLN A C 1
ATOM 2065 O O . GLN A 1 272 ? 18.908 -8.867 -7.233 1.00 89.38 272 GLN A O 1
ATOM 2070 N N . GLY A 1 273 ? 16.831 -9.167 -6.423 1.00 88.94 273 GLY A N 1
ATOM 2071 C CA . GLY A 1 273 ? 17.181 -8.995 -5.007 1.00 88.94 273 GLY A CA 1
ATOM 2072 C C . GLY A 1 273 ? 16.682 -7.705 -4.357 1.00 88.94 273 GLY A C 1
ATOM 2073 O O . GLY A 1 273 ? 16.699 -7.616 -3.133 1.00 88.94 273 GLY A O 1
ATOM 2074 N N . ASN A 1 274 ? 16.176 -6.739 -5.129 1.00 97.25 274 ASN A N 1
ATOM 2075 C CA . ASN A 1 274 ? 15.569 -5.526 -4.581 1.00 97.25 274 ASN A CA 1
ATOM 2076 C C . ASN A 1 274 ? 14.060 -5.471 -4.866 1.00 97.25 274 ASN A C 1
ATOM 2078 O O . ASN A 1 274 ? 13.638 -5.466 -6.023 1.00 97.25 274 ASN A O 1
ATOM 2082 N N . ARG A 1 275 ? 13.240 -5.421 -3.806 1.00 97.75 275 ARG A N 1
ATOM 2083 C CA . ARG A 1 275 ? 11.773 -5.416 -3.923 1.00 97.75 275 ARG A CA 1
ATOM 2084 C C . ARG A 1 275 ? 11.251 -4.154 -4.612 1.00 97.75 275 ARG A C 1
ATOM 2086 O O . ARG A 1 275 ? 10.339 -4.277 -5.424 1.00 97.75 275 ARG A O 1
ATOM 2093 N N . ALA A 1 276 ? 11.800 -2.977 -4.314 1.00 97.94 276 ALA A N 1
ATOM 2094 C CA . ALA A 1 276 ? 11.344 -1.721 -4.907 1.00 97.94 276 ALA A CA 1
ATOM 2095 C C . ALA A 1 276 ? 11.578 -1.724 -6.425 1.00 97.94 276 ALA A C 1
ATOM 2097 O O . ALA A 1 276 ? 10.608 -1.656 -7.177 1.00 97.94 276 ALA A O 1
ATOM 2098 N N . ASN A 1 277 ? 12.821 -1.951 -6.871 1.00 97.62 277 ASN A N 1
ATOM 2099 C CA . ASN A 1 277 ? 13.172 -2.072 -8.293 1.00 97.62 277 ASN A CA 1
ATOM 2100 C C . ASN A 1 277 ? 12.272 -3.099 -9.005 1.00 97.62 277 ASN A C 1
ATOM 2102 O O . ASN A 1 277 ? 11.641 -2.799 -10.019 1.00 97.62 277 ASN A O 1
ATOM 2106 N N . ALA A 1 278 ? 12.151 -4.302 -8.426 1.00 97.12 278 ALA A N 1
ATOM 2107 C CA . ALA A 1 278 ? 11.403 -5.391 -9.039 1.00 97.12 278 ALA A CA 1
ATOM 2108 C C . ALA A 1 278 ? 9.907 -5.061 -9.191 1.00 97.12 278 ALA A C 1
ATOM 2110 O O . ALA A 1 278 ? 9.332 -5.188 -10.276 1.00 97.12 278 ALA A O 1
ATOM 2111 N N . THR A 1 279 ? 9.275 -4.646 -8.092 1.00 98.38 279 THR A N 1
ATOM 2112 C CA . THR A 1 279 ? 7.814 -4.545 -8.001 1.00 98.38 279 THR A CA 1
ATOM 2113 C C . THR A 1 279 ? 7.266 -3.248 -8.578 1.00 98.38 279 THR A C 1
ATOM 2115 O O . THR A 1 279 ? 6.177 -3.292 -9.136 1.00 98.38 279 THR A O 1
ATOM 2118 N N . ILE A 1 280 ? 8.006 -2.132 -8.542 1.00 98.56 280 ILE A N 1
ATOM 2119 C CA . ILE A 1 280 ? 7.578 -0.876 -9.185 1.00 98.56 280 ILE A CA 1
ATOM 2120 C C . ILE A 1 280 ? 7.489 -1.073 -10.699 1.00 98.56 280 ILE A C 1
ATOM 2122 O O . ILE A 1 280 ? 6.439 -0.822 -11.289 1.00 98.56 280 ILE A O 1
ATOM 2126 N N . GLY A 1 281 ? 8.551 -1.606 -11.316 1.00 96.56 281 GLY A N 1
ATOM 2127 C CA . GLY A 1 281 ? 8.550 -1.911 -12.749 1.00 96.56 281 GLY A CA 1
ATOM 2128 C C . GLY A 1 281 ? 7.412 -2.865 -13.121 1.00 96.56 281 GLY A C 1
ATOM 2129 O O . GLY A 1 281 ? 6.668 -2.610 -14.066 1.00 96.56 281 GLY A O 1
ATOM 2130 N N . ARG A 1 282 ? 7.208 -3.918 -12.320 1.00 98.06 282 ARG A N 1
ATOM 2131 C CA . ARG A 1 282 ? 6.117 -4.878 -12.528 1.00 98.06 282 ARG A CA 1
ATOM 2132 C C . ARG A 1 282 ? 4.728 -4.259 -12.352 1.00 98.06 282 ARG A C 1
ATOM 2134 O O . ARG A 1 282 ? 3.824 -4.580 -13.115 1.00 98.06 282 ARG A O 1
ATOM 2141 N N . ALA A 1 283 ? 4.533 -3.361 -11.388 1.00 98.69 283 ALA A N 1
ATOM 2142 C CA . ALA A 1 283 ? 3.254 -2.691 -11.155 1.00 98.69 283 ALA A CA 1
ATOM 2143 C C . ALA A 1 283 ? 2.840 -1.817 -12.344 1.00 98.69 283 ALA A C 1
ATOM 2145 O O . ALA A 1 283 ? 1.680 -1.864 -12.758 1.00 98.69 283 ALA A O 1
ATOM 2146 N N . VAL A 1 284 ? 3.789 -1.080 -12.932 1.00 97.88 284 VAL A N 1
ATOM 2147 C CA . VAL A 1 284 ? 3.559 -0.292 -14.154 1.00 97.88 284 VAL A CA 1
ATOM 2148 C C . VAL A 1 284 ? 3.134 -1.209 -15.303 1.00 97.88 284 VAL A C 1
ATOM 2150 O O . VAL A 1 284 ? 2.123 -0.951 -15.958 1.00 97.88 284 VAL A O 1
ATOM 2153 N N . GLN A 1 285 ? 3.830 -2.332 -15.493 1.00 96.25 285 GLN A N 1
ATOM 2154 C CA . GLN A 1 285 ? 3.491 -3.317 -16.527 1.00 96.25 285 GLN A CA 1
ATOM 2155 C C . GLN A 1 285 ? 2.119 -3.949 -16.310 1.00 96.25 285 GLN A C 1
ATOM 2157 O O . GLN A 1 285 ? 1.337 -4.068 -17.250 1.00 96.25 285 GLN A O 1
ATOM 2162 N N . LEU A 1 286 ? 1.774 -4.303 -15.070 1.00 98.19 286 LEU A N 1
ATOM 2163 C CA . LEU A 1 286 ? 0.449 -4.826 -14.748 1.00 98.19 286 LEU A CA 1
ATOM 2164 C C . LEU A 1 286 ? -0.647 -3.785 -14.992 1.00 98.19 286 LEU A C 1
ATOM 2166 O O . LEU A 1 286 ? -1.704 -4.158 -15.493 1.00 98.19 286 LEU A O 1
ATOM 2170 N N . CYS A 1 287 ? -0.405 -2.492 -14.741 1.00 98.19 287 CYS A N 1
ATOM 2171 C CA . CYS A 1 287 ? -1.347 -1.434 -15.117 1.00 98.19 287 CYS A CA 1
ATOM 2172 C C . CYS A 1 287 ? -1.584 -1.423 -16.634 1.00 98.19 287 CYS A C 1
ATOM 2174 O O . CYS A 1 287 ? -2.727 -1.567 -17.078 1.00 98.19 287 CYS A O 1
ATOM 2176 N N . VAL A 1 288 ? -0.509 -1.332 -17.426 1.00 96.00 288 VAL A N 1
ATOM 2177 C CA . VAL A 1 288 ? -0.557 -1.345 -18.902 1.00 96.00 288 VAL A CA 1
ATOM 2178 C C . VAL A 1 288 ? -1.260 -2.599 -19.424 1.00 96.00 288 VAL A C 1
ATOM 2180 O O . VAL A 1 288 ? -2.098 -2.536 -20.322 1.00 96.00 288 VAL A O 1
ATOM 2183 N N . ARG A 1 289 ? -0.981 -3.752 -18.822 1.00 95.25 289 ARG A N 1
ATOM 2184 C CA . ARG A 1 289 ? -1.537 -5.043 -19.221 1.00 95.25 289 ARG A CA 1
ATOM 2185 C C . ARG A 1 289 ? -3.012 -5.209 -18.841 1.00 95.25 289 ARG A C 1
ATOM 2187 O O . ARG A 1 289 ? -3.801 -5.673 -19.661 1.00 95.25 289 ARG A O 1
ATOM 2194 N N . ASN A 1 290 ? -3.381 -4.902 -17.598 1.00 96.19 290 ASN A N 1
ATOM 2195 C CA . ASN A 1 290 ? -4.697 -5.227 -17.032 1.00 96.19 290 ASN A CA 1
ATOM 2196 C C . ASN A 1 290 ? -5.740 -4.135 -17.256 1.00 96.19 290 ASN A C 1
ATOM 2198 O O . ASN A 1 290 ? -6.923 -4.456 -17.343 1.00 96.19 290 ASN A O 1
ATOM 2202 N N . VAL A 1 291 ? -5.316 -2.872 -17.331 1.00 96.69 291 VAL A N 1
ATOM 2203 C CA . VAL A 1 291 ? -6.204 -1.732 -17.600 1.00 96.69 291 VAL A CA 1
ATOM 2204 C C . VAL A 1 291 ? -6.076 -1.282 -19.051 1.00 96.69 291 VAL A C 1
ATOM 2206 O O . VAL A 1 291 ? -7.089 -1.014 -19.685 1.00 96.69 291 VAL A O 1
ATOM 2209 N N . GLY A 1 292 ? -4.850 -1.228 -19.576 1.00 94.19 292 GLY A N 1
ATOM 2210 C CA . GLY A 1 292 ? -4.593 -0.799 -20.949 1.00 94.19 292 GLY A CA 1
ATOM 2211 C C . GLY A 1 292 ? -4.825 -1.894 -21.987 1.00 94.19 292 GLY A C 1
ATOM 2212 O O . GLY A 1 292 ? -5.068 -1.570 -23.137 1.00 94.19 292 GLY A O 1
ATOM 2213 N N . GLY A 1 293 ? -4.773 -3.177 -21.613 1.00 93.38 293 GLY A N 1
ATOM 2214 C CA . GLY A 1 293 ? -4.953 -4.296 -22.547 1.00 93.38 293 GLY A CA 1
ATOM 2215 C C . GLY A 1 293 ? -3.676 -4.730 -23.279 1.00 93.38 293 GLY A C 1
ATOM 2216 O O . GLY A 1 293 ? -3.745 -5.534 -24.212 1.00 93.38 293 GLY A O 1
ATOM 2217 N N . GLY A 1 294 ? -2.498 -4.248 -22.858 1.00 92.06 294 GLY A N 1
ATOM 2218 C CA . GLY A 1 294 ? -1.185 -4.548 -23.454 1.00 92.06 294 GLY A CA 1
ATOM 2219 C C . GLY A 1 294 ? -0.699 -5.990 -23.246 1.00 92.06 294 GLY A C 1
ATOM 2220 O O . GLY A 1 294 ? 0.324 -6.218 -22.609 1.00 92.06 294 GLY A O 1
ATOM 2221 N N . ARG A 1 295 ? -1.449 -6.983 -23.734 1.00 92.44 295 ARG A N 1
ATOM 2222 C CA . ARG A 1 295 ? -1.134 -8.414 -23.595 1.00 92.44 295 ARG A CA 1
ATOM 2223 C C . ARG A 1 295 ? -0.327 -8.944 -24.792 1.00 92.44 295 ARG A C 1
ATOM 2225 O O . ARG A 1 295 ? -0.657 -8.583 -25.929 1.00 92.44 295 ARG A O 1
ATOM 2232 N N . PRO A 1 296 ? 0.648 -9.852 -24.566 1.00 91.00 296 PRO A N 1
ATOM 2233 C CA . PRO A 1 296 ? 1.341 -10.576 -25.633 1.00 91.00 296 PRO A CA 1
ATOM 2234 C C . PRO A 1 296 ? 0.369 -11.293 -26.568 1.00 91.00 296 PRO A C 1
ATOM 2236 O O . PRO A 1 296 ? -0.663 -11.792 -26.120 1.00 91.00 296 PRO A O 1
ATOM 2239 N N . GLN A 1 297 ? 0.705 -11.354 -27.860 1.00 84.19 297 GLN A N 1
ATOM 2240 C CA . GLN A 1 297 ? -0.128 -11.951 -28.923 1.00 84.19 297 GLN A CA 1
ATOM 2241 C C . GLN A 1 297 ? -1.496 -11.264 -29.127 1.00 84.19 297 GLN A C 1
ATOM 2243 O O . GLN A 1 297 ? -2.278 -11.677 -29.983 1.00 84.19 297 GLN A O 1
ATOM 2248 N N . GLY A 1 298 ? -1.768 -10.191 -28.382 1.00 86.38 298 GLY A N 1
ATOM 2249 C CA . GLY A 1 298 ? -2.886 -9.279 -28.565 1.00 86.38 298 GLY A CA 1
ATOM 2250 C C . GLY A 1 298 ? -2.377 -7.952 -29.107 1.00 86.38 298 GLY A C 1
ATOM 2251 O O . GLY A 1 298 ? -1.959 -7.871 -30.263 1.00 86.38 298 GLY A O 1
ATOM 2252 N N . VAL A 1 299 ? -2.423 -6.909 -28.276 1.00 88.38 299 VAL A N 1
ATOM 2253 C CA . VAL A 1 299 ? -1.969 -5.571 -28.679 1.00 88.38 299 VAL A CA 1
ATOM 2254 C C . VAL A 1 299 ? -0.458 -5.394 -28.548 1.00 88.38 299 VAL A C 1
ATOM 2256 O O . VAL A 1 299 ? 0.104 -4.605 -29.299 1.00 88.38 299 VAL A O 1
ATOM 2259 N N . ASP A 1 300 ? 0.217 -6.147 -27.673 1.00 91.44 300 ASP A N 1
ATOM 2260 C CA . ASP A 1 300 ? 1.683 -6.193 -27.699 1.00 91.44 300 ASP A CA 1
ATOM 2261 C C . ASP A 1 300 ? 2.145 -7.018 -28.913 1.00 91.44 300 ASP A C 1
ATOM 2263 O O . ASP A 1 300 ? 1.873 -8.224 -29.006 1.00 91.44 300 ASP A O 1
ATOM 2267 N N . ARG A 1 301 ? 2.812 -6.344 -29.858 1.00 90.25 301 ARG A N 1
ATOM 2268 C CA . ARG A 1 301 ? 3.277 -6.893 -31.141 1.00 90.25 301 ARG A CA 1
ATOM 2269 C C . ARG A 1 301 ? 4.770 -7.208 -31.179 1.00 90.25 301 ARG A C 1
ATOM 2271 O O . ARG A 1 301 ? 5.273 -7.551 -32.248 1.00 90.25 301 ARG A O 1
ATOM 2278 N N . SER A 1 302 ? 5.464 -7.144 -30.043 1.00 88.81 302 SER A N 1
ATOM 2279 C CA . SER A 1 302 ? 6.895 -7.458 -29.951 1.00 88.81 302 SER A CA 1
ATOM 2280 C C . SER A 1 302 ? 7.228 -8.806 -30.601 1.00 88.81 302 SER A C 1
ATOM 2282 O O . SER A 1 302 ? 6.621 -9.822 -30.267 1.00 88.81 302 SER A O 1
ATOM 2284 N N . THR A 1 303 ? 8.236 -8.839 -31.478 1.00 86.69 303 THR A N 1
ATOM 2285 C CA . THR A 1 303 ? 8.615 -10.070 -32.204 1.00 86.69 303 THR A CA 1
ATOM 2286 C C . THR A 1 303 ? 9.234 -11.119 -31.279 1.00 86.69 303 THR A C 1
ATOM 2288 O O . THR A 1 303 ? 8.876 -12.291 -31.344 1.00 86.69 303 THR A O 1
ATOM 2291 N N . LEU A 1 304 ? 10.174 -10.699 -30.423 1.00 85.69 304 LEU A N 1
ATOM 2292 C CA . LEU A 1 304 ? 10.885 -11.576 -29.479 1.00 85.69 304 LEU A CA 1
ATOM 2293 C C . LEU A 1 304 ? 10.502 -11.317 -28.015 1.00 85.69 304 LEU A C 1
ATOM 2295 O O . LEU A 1 304 ? 10.594 -12.213 -27.182 1.00 85.69 304 LEU A O 1
ATOM 2299 N N . GLY A 1 305 ? 10.068 -10.095 -27.696 1.00 88.06 305 GLY A N 1
ATOM 2300 C CA . GLY A 1 305 ? 9.943 -9.629 -26.315 1.00 88.06 305 GLY A CA 1
ATOM 2301 C C . GLY A 1 305 ? 11.300 -9.417 -25.625 1.00 88.06 305 GLY A C 1
ATOM 2302 O O . GLY A 1 305 ? 12.362 -9.616 -26.208 1.00 88.06 305 GLY A O 1
ATOM 2303 N N . THR A 1 306 ? 11.255 -8.958 -24.376 1.00 88.56 306 THR A N 1
ATOM 2304 C CA . THR A 1 306 ? 12.428 -8.734 -23.517 1.00 88.56 306 THR A CA 1
ATOM 2305 C C . THR A 1 306 ? 12.070 -9.101 -22.074 1.00 88.56 306 THR A C 1
ATOM 2307 O O . THR A 1 306 ? 10.946 -8.810 -21.653 1.00 88.56 306 THR A O 1
ATOM 2310 N N . PRO A 1 307 ? 12.999 -9.668 -21.277 1.00 90.19 307 PRO A N 1
ATOM 2311 C CA . PRO A 1 307 ? 12.811 -9.826 -19.834 1.00 90.19 307 PRO A CA 1
ATOM 2312 C C . PRO A 1 307 ? 12.435 -8.524 -19.104 1.00 90.19 307 PRO A C 1
ATOM 2314 O O . PRO A 1 307 ? 11.732 -8.574 -18.097 1.00 90.19 307 PRO A O 1
ATOM 2317 N N . GLY A 1 308 ? 12.819 -7.356 -19.637 1.00 89.81 308 GLY A N 1
ATOM 2318 C CA . GLY A 1 308 ? 12.448 -6.051 -19.081 1.00 89.81 308 GLY A CA 1
ATOM 2319 C C . GLY A 1 308 ? 10.936 -5.777 -19.076 1.00 89.81 308 GLY A C 1
ATOM 2320 O O . GLY A 1 308 ? 10.462 -4.944 -18.310 1.00 89.81 308 GLY A O 1
ATOM 2321 N N . LYS A 1 309 ? 10.141 -6.512 -19.866 1.00 91.56 309 LYS A N 1
ATOM 2322 C CA . LYS A 1 309 ? 8.670 -6.417 -19.834 1.00 91.56 309 LYS A CA 1
ATOM 2323 C C . LYS A 1 309 ? 8.053 -6.952 -18.536 1.00 91.56 309 LYS A C 1
ATOM 2325 O O . LYS A 1 309 ? 6.892 -6.667 -18.276 1.00 91.56 309 LYS A O 1
ATOM 2330 N N . TYR A 1 310 ? 8.803 -7.693 -17.714 1.00 92.12 310 TYR A N 1
ATOM 2331 C CA . TYR A 1 310 ? 8.363 -8.072 -16.364 1.00 92.12 310 TYR A CA 1
ATOM 2332 C C . TYR A 1 310 ? 8.703 -7.006 -15.332 1.00 92.12 310 TYR A C 1
ATOM 2334 O O . TYR A 1 310 ? 7.916 -6.720 -14.434 1.00 92.12 310 TYR A O 1
ATOM 2342 N N . THR A 1 311 ? 9.913 -6.461 -15.422 1.00 91.44 311 THR A N 1
ATOM 2343 C CA . THR A 1 311 ? 10.452 -5.535 -14.438 1.00 91.44 311 THR A CA 1
ATOM 2344 C C . THR A 1 311 ? 11.611 -4.753 -15.046 1.00 91.44 311 THR A C 1
ATOM 2346 O O . THR A 1 311 ? 12.647 -5.318 -15.386 1.00 91.44 311 THR A O 1
ATOM 2349 N N . PHE A 1 312 ? 11.421 -3.444 -15.228 1.00 93.50 312 PHE A N 1
ATOM 2350 C CA . PHE A 1 312 ? 12.489 -2.551 -15.672 1.00 93.50 312 PHE A CA 1
ATOM 2351 C C . PHE A 1 312 ? 12.379 -1.202 -14.964 1.00 93.50 312 PHE A C 1
ATOM 2353 O O . PHE A 1 312 ? 11.970 -0.193 -15.534 1.00 93.50 312 PHE A O 1
ATOM 2360 N N . CYS A 1 313 ? 12.712 -1.214 -13.676 1.00 96.12 313 CYS A N 1
ATOM 2361 C CA . CYS A 1 313 ? 12.765 -0.024 -12.842 1.00 96.12 313 CYS A CA 1
ATOM 2362 C C . CYS A 1 313 ? 14.022 -0.040 -11.974 1.00 96.12 313 CYS A C 1
ATOM 2364 O O . CYS A 1 313 ? 14.335 -1.060 -11.357 1.00 96.12 313 CYS A O 1
ATOM 2366 N N . PHE A 1 314 ? 14.738 1.078 -11.924 1.00 95.88 314 PHE A N 1
ATOM 2367 C CA . PHE A 1 314 ? 15.949 1.226 -11.123 1.00 95.88 314 PHE A CA 1
ATOM 2368 C C . PHE A 1 314 ? 16.161 2.681 -10.708 1.00 95.88 314 PHE A C 1
ATOM 2370 O O . PHE A 1 314 ? 15.546 3.593 -11.257 1.00 95.88 314 PHE A O 1
ATOM 2377 N N . ALA A 1 315 ? 17.017 2.881 -9.710 1.00 96.38 315 ALA A N 1
ATOM 2378 C CA . ALA A 1 315 ? 17.442 4.206 -9.291 1.00 96.38 315 ALA A CA 1
ATOM 2379 C C . ALA A 1 315 ? 18.795 4.561 -9.917 1.00 96.38 315 ALA A C 1
ATOM 2381 O O . ALA A 1 315 ? 19.626 3.673 -10.124 1.00 96.38 315 ALA A O 1
ATOM 2382 N N . GLU A 1 316 ? 19.018 5.842 -10.197 1.00 94.69 316 GLU A N 1
ATOM 2383 C CA . GLU A 1 316 ? 20.342 6.346 -10.570 1.00 94.69 316 GLU A CA 1
ATOM 2384 C C . GLU A 1 316 ? 21.260 6.445 -9.336 1.00 94.69 316 GLU A C 1
ATOM 2386 O O . GLU A 1 316 ? 20.811 6.786 -8.239 1.00 94.69 316 GLU A O 1
ATOM 2391 N N . ASP A 1 317 ? 22.555 6.142 -9.494 1.00 94.06 317 ASP A N 1
ATOM 2392 C CA . ASP A 1 317 ? 23.548 6.303 -8.422 1.00 94.06 317 ASP A CA 1
ATOM 2393 C C . ASP A 1 317 ? 24.087 7.738 -8.388 1.00 94.06 317 ASP A C 1
ATOM 2395 O O . ASP A 1 317 ? 25.174 8.028 -8.880 1.00 94.06 317 ASP A O 1
ATOM 2399 N N . GLU A 1 318 ? 23.321 8.646 -7.787 1.00 91.81 318 GLU A N 1
ATOM 2400 C CA . GLU A 1 318 ? 23.690 10.067 -7.674 1.00 91.81 318 GLU A CA 1
ATOM 2401 C C . GLU A 1 318 ? 24.876 10.323 -6.725 1.00 91.81 318 GLU A C 1
ATOM 2403 O O . GLU A 1 318 ? 25.474 11.394 -6.754 1.00 91.81 318 GLU A O 1
ATOM 2408 N N . GLU A 1 319 ? 25.214 9.368 -5.851 1.00 88.12 319 GLU A N 1
ATOM 2409 C CA . GLU A 1 319 ? 26.238 9.550 -4.810 1.00 88.12 319 GLU A CA 1
ATOM 2410 C C . GLU A 1 319 ? 27.628 9.066 -5.238 1.00 88.12 319 GLU A C 1
ATOM 2412 O O . GLU A 1 319 ? 28.631 9.546 -4.709 1.00 88.12 319 GLU A O 1
ATOM 2417 N N . HIS A 1 320 ? 27.701 8.107 -6.167 1.00 87.38 320 HIS A N 1
ATOM 2418 C CA . HIS A 1 320 ? 28.962 7.493 -6.612 1.00 87.38 320 HIS A CA 1
ATOM 2419 C C . HIS A 1 320 ? 29.198 7.664 -8.117 1.00 87.38 320 HIS A C 1
ATOM 2421 O O . HIS A 1 320 ? 30.113 7.049 -8.669 1.00 87.38 320 HIS A O 1
ATOM 2427 N N . SER A 1 321 ? 28.391 8.495 -8.778 1.00 87.31 321 SER A N 1
ATOM 2428 C CA . SER A 1 321 ? 28.580 8.889 -10.170 1.00 87.31 321 SER A CA 1
ATOM 2429 C C . SER A 1 321 ? 29.418 10.165 -10.275 1.00 87.31 321 SER A C 1
ATOM 2431 O O . SER A 1 321 ? 29.319 11.071 -9.450 1.00 87.31 321 SER A O 1
ATOM 2433 N N . PHE A 1 322 ? 30.252 10.238 -11.315 1.00 87.81 322 PHE A N 1
ATOM 2434 C CA . PHE A 1 322 ? 30.948 11.468 -11.714 1.00 87.81 322 PHE A CA 1
ATOM 2435 C C . PHE A 1 322 ? 30.121 12.320 -12.688 1.00 87.81 322 PHE A C 1
ATOM 2437 O O . PHE A 1 322 ? 30.566 13.397 -13.084 1.00 87.81 322 PHE A O 1
ATOM 2444 N N . TRP A 1 323 ? 28.957 11.818 -13.099 1.00 88.56 323 TRP A N 1
ATOM 2445 C CA . TRP A 1 323 ? 28.034 12.489 -14.004 1.00 88.56 323 TRP A CA 1
ATOM 2446 C C . TRP A 1 323 ? 27.025 13.313 -13.216 1.00 88.56 323 TRP A C 1
ATOM 2448 O O . TRP A 1 323 ? 26.677 12.975 -12.081 1.00 88.56 323 TRP A O 1
ATOM 2458 N N . GLU A 1 324 ? 26.568 14.400 -13.828 1.00 91.94 324 GLU A N 1
ATOM 2459 C CA . GLU A 1 324 ? 25.421 15.135 -13.316 1.00 91.94 324 GLU A CA 1
ATOM 2460 C C . GLU A 1 324 ? 24.198 14.198 -13.329 1.00 91.94 324 GLU A C 1
ATOM 2462 O O . GLU A 1 324 ? 24.015 13.480 -14.312 1.00 91.94 324 GLU A O 1
ATOM 2467 N N . PRO A 1 325 ? 23.384 14.137 -12.256 1.00 92.44 325 PRO A N 1
ATOM 2468 C CA . PRO A 1 325 ? 22.211 13.270 -12.245 1.00 92.44 325 PRO A CA 1
ATOM 2469 C C . PRO A 1 325 ? 21.296 13.553 -13.434 1.00 92.44 325 PRO A C 1
ATOM 2471 O O . PRO A 1 325 ? 21.044 14.722 -13.743 1.00 92.44 325 PRO A O 1
ATOM 2474 N N . LEU A 1 326 ? 20.710 12.513 -14.027 1.00 90.19 326 LEU A N 1
ATOM 2475 C CA . LEU A 1 326 ? 19.793 12.618 -15.164 1.00 90.19 326 LEU A CA 1
ATOM 2476 C C . LEU A 1 326 ? 18.681 13.641 -14.907 1.00 90.19 326 LEU A C 1
ATOM 2478 O O . LEU A 1 326 ? 18.315 14.409 -15.793 1.00 90.19 326 LEU A O 1
ATOM 2482 N N . SER A 1 327 ? 18.152 13.699 -13.683 1.00 91.31 327 SER A N 1
ATOM 2483 C CA . SER A 1 327 ? 17.150 14.703 -13.321 1.00 91.31 327 SER A CA 1
ATOM 2484 C C . SER A 1 327 ? 17.677 16.136 -13.460 1.00 91.31 327 SER A C 1
ATOM 2486 O O . SER A 1 327 ? 16.960 17.015 -13.929 1.00 91.31 327 SER A O 1
ATOM 2488 N N . VAL A 1 328 ? 18.927 16.394 -13.080 1.00 92.06 328 VAL A N 1
ATOM 2489 C CA . VAL A 1 328 ? 19.529 17.729 -13.185 1.00 92.06 328 VAL A CA 1
ATOM 2490 C C . VAL A 1 328 ? 19.825 18.071 -14.644 1.00 92.06 328 VAL A C 1
ATOM 2492 O O . VAL A 1 328 ? 19.444 19.156 -15.085 1.00 92.06 328 VAL A O 1
ATOM 2495 N N . GLU A 1 329 ? 20.351 17.124 -15.427 1.00 90.56 329 GLU A N 1
ATOM 2496 C CA . GLU A 1 329 ? 20.554 17.301 -16.875 1.00 90.56 329 GLU A CA 1
ATOM 2497 C C . GLU A 1 329 ? 19.240 17.634 -17.608 1.00 90.56 329 GLU A C 1
ATOM 2499 O O . GLU A 1 329 ? 19.213 18.392 -18.580 1.00 90.56 329 GLU A O 1
ATOM 2504 N N . ARG A 1 330 ? 18.109 17.109 -17.116 1.00 83.19 330 ARG A N 1
ATOM 2505 C CA . ARG A 1 330 ? 16.758 17.390 -17.637 1.00 83.19 330 ARG A CA 1
ATOM 2506 C C . ARG A 1 330 ? 16.137 18.680 -17.084 1.00 83.19 330 ARG A C 1
ATOM 2508 O O . ARG A 1 330 ? 14.983 18.982 -17.391 1.00 83.19 330 ARG A O 1
ATOM 2515 N N . GLY A 1 331 ? 16.900 19.467 -16.327 1.00 88.69 331 GLY A N 1
ATOM 2516 C CA . GLY A 1 331 ? 16.534 20.805 -15.862 1.00 88.69 331 GLY A CA 1
ATOM 2517 C C . GLY A 1 331 ? 15.855 20.857 -14.492 1.00 88.69 331 GLY A C 1
ATOM 2518 O O . GLY A 1 331 ? 15.306 21.903 -14.135 1.00 88.69 331 GLY A O 1
ATOM 2519 N N . PHE A 1 332 ? 15.868 19.767 -13.719 1.00 88.31 332 PHE A N 1
ATOM 2520 C CA . PHE A 1 332 ? 15.332 19.757 -12.357 1.00 88.31 332 PHE A CA 1
ATOM 2521 C C . PHE A 1 332 ? 16.368 20.225 -11.338 1.00 88.31 332 PHE A C 1
ATOM 2523 O O . PHE A 1 332 ? 17.574 20.068 -11.509 1.00 88.31 332 PHE A O 1
ATOM 2530 N N . ALA A 1 333 ? 15.887 20.809 -10.240 1.00 91.75 333 ALA A N 1
ATOM 2531 C CA . ALA A 1 333 ? 16.770 21.200 -9.152 1.00 91.75 333 ALA A CA 1
ATOM 2532 C C . ALA A 1 333 ? 17.398 19.953 -8.493 1.00 91.75 333 ALA A C 1
ATOM 2534 O O . ALA A 1 333 ? 16.697 18.955 -8.292 1.00 91.75 333 ALA A O 1
ATOM 2535 N N . PRO A 1 334 ? 18.683 20.008 -8.096 1.00 90.50 334 PRO A N 1
ATOM 2536 C CA . PRO A 1 334 ? 19.311 18.934 -7.335 1.00 90.50 334 PRO A CA 1
ATOM 2537 C C . PRO A 1 334 ? 18.524 18.586 -6.064 1.00 90.50 334 PRO A C 1
ATOM 2539 O O . PRO A 1 334 ? 18.014 19.471 -5.374 1.00 90.50 334 PRO A O 1
ATOM 2542 N N . GLY A 1 335 ? 18.447 17.295 -5.735 1.00 88.69 335 GLY A N 1
ATOM 2543 C CA . GLY A 1 335 ? 17.767 16.804 -4.529 1.00 88.69 335 GLY A CA 1
ATOM 2544 C C . GLY A 1 335 ? 16.244 16.681 -4.641 1.00 88.69 335 GLY A C 1
ATOM 2545 O O . GLY A 1 335 ? 15.592 16.364 -3.646 1.00 88.69 335 GLY A O 1
ATOM 2546 N N . VAL A 1 336 ? 15.671 16.897 -5.826 1.00 92.06 336 VAL A N 1
ATOM 2547 C CA . VAL A 1 336 ? 14.252 16.647 -6.103 1.00 92.06 336 VAL A CA 1
ATOM 2548 C C . VAL A 1 336 ? 14.049 15.195 -6.536 1.00 92.06 336 VAL A C 1
ATOM 2550 O O . VAL A 1 336 ? 14.797 14.672 -7.355 1.00 92.06 336 VAL A O 1
ATOM 2553 N N . SER A 1 337 ? 13.025 14.539 -5.989 1.00 95.19 337 SER A N 1
ATOM 2554 C CA . SER A 1 337 ? 12.627 13.196 -6.413 1.00 95.19 337 SER A CA 1
ATOM 2555 C C . SER A 1 337 ? 11.933 13.252 -7.768 1.00 95.19 337 SER A C 1
ATOM 2557 O O . SER A 1 337 ? 10.894 13.901 -7.861 1.00 95.19 337 SER A O 1
ATOM 2559 N N . THR A 1 338 ? 12.445 12.552 -8.782 1.00 94.94 338 THR A N 1
ATOM 2560 C CA . THR A 1 338 ? 11.836 12.525 -10.126 1.00 94.94 338 THR A CA 1
ATOM 2561 C C . THR A 1 338 ? 11.704 11.097 -10.652 1.00 94.94 338 THR A C 1
ATOM 2563 O O . THR A 1 338 ? 12.377 10.176 -10.176 1.00 94.94 338 THR A O 1
ATOM 2566 N N . VAL A 1 339 ? 10.812 10.916 -11.628 1.00 95.88 339 VAL A N 1
ATOM 2567 C CA . VAL A 1 339 ? 10.674 9.671 -12.387 1.00 95.88 339 VAL A CA 1
ATOM 2568 C C . VAL A 1 339 ? 10.809 9.986 -13.871 1.00 95.88 339 VAL A C 1
ATOM 2570 O O . VAL A 1 339 ? 10.017 10.750 -14.428 1.00 95.88 339 VAL A O 1
ATOM 2573 N N . THR A 1 340 ? 11.791 9.355 -14.511 1.00 93.94 340 THR A N 1
ATOM 2574 C CA . THR A 1 340 ? 11.957 9.377 -15.966 1.00 93.94 340 THR A CA 1
ATOM 2575 C C . THR A 1 340 ? 11.454 8.068 -16.555 1.00 93.94 340 THR A C 1
ATOM 2577 O O . THR A 1 340 ? 11.809 6.992 -16.071 1.00 93.94 340 THR A O 1
ATOM 2580 N N . VAL A 1 341 ? 10.645 8.150 -17.611 1.00 91.31 341 VAL A N 1
ATOM 2581 C CA . VAL A 1 341 ? 10.191 6.983 -18.370 1.00 91.31 341 VAL A CA 1
ATOM 2582 C C . VAL A 1 341 ? 10.546 7.140 -19.841 1.00 91.31 341 VAL A C 1
ATOM 2584 O O . VAL A 1 341 ? 10.242 8.152 -20.469 1.00 91.31 341 VAL A O 1
ATOM 2587 N N . PHE A 1 342 ? 11.166 6.113 -20.414 1.00 87.25 342 PHE A N 1
ATOM 2588 C CA . PHE A 1 342 ? 11.437 6.046 -21.848 1.00 87.25 342 PHE A CA 1
ATOM 2589 C C . PHE A 1 342 ? 11.246 4.624 -22.376 1.00 87.25 342 PHE A C 1
ATOM 2591 O O . PHE A 1 342 ? 11.201 3.654 -21.616 1.00 87.25 342 PHE A O 1
ATOM 2598 N N . ALA A 1 343 ? 11.055 4.504 -23.687 1.00 88.25 343 ALA A N 1
ATOM 2599 C CA . ALA A 1 343 ? 10.876 3.217 -24.342 1.00 88.25 343 ALA A CA 1
ATOM 2600 C C . ALA A 1 343 ? 12.238 2.669 -24.779 1.00 88.25 343 ALA A C 1
ATOM 2602 O O . ALA A 1 343 ? 12.841 3.203 -25.709 1.00 88.25 343 ALA A O 1
ATOM 2603 N N . GLY A 1 344 ? 12.688 1.586 -24.150 1.00 83.94 344 GLY A N 1
ATOM 2604 C CA . GLY A 1 344 ? 13.950 0.922 -24.483 1.00 83.94 344 GLY A CA 1
ATOM 2605 C C . GLY A 1 344 ? 13.811 -0.595 -24.533 1.00 83.94 344 GLY A C 1
ATOM 2606 O O . GLY A 1 344 ? 12.786 -1.150 -24.135 1.00 83.94 344 GLY A O 1
ATOM 2607 N N . ASP A 1 345 ? 14.817 -1.265 -25.079 1.00 81.75 345 ASP A N 1
ATOM 2608 C CA . ASP A 1 345 ? 14.933 -2.720 -25.099 1.00 81.75 345 ASP A CA 1
ATOM 2609 C C . ASP A 1 345 ? 15.863 -3.229 -23.979 1.00 81.75 345 ASP A C 1
ATOM 2611 O O . ASP A 1 345 ? 16.151 -2.521 -23.015 1.00 81.75 345 ASP A O 1
ATOM 2615 N N . SER A 1 346 ? 16.247 -4.507 -24.037 1.00 79.94 346 SER A N 1
ATOM 2616 C CA . SER A 1 346 ? 17.105 -5.144 -23.032 1.00 79.94 346 SER A CA 1
ATOM 2617 C C . SER A 1 346 ? 18.500 -4.526 -22.942 1.00 79.94 346 SER A C 1
ATOM 2619 O O . SER A 1 346 ? 19.034 -3.997 -23.907 1.00 79.94 346 SER A O 1
ATOM 2621 N N . VAL A 1 347 ? 19.151 -4.733 -21.794 1.00 84.56 347 VAL A N 1
ATOM 2622 C CA . VAL A 1 347 ? 20.569 -4.404 -21.611 1.00 84.56 347 VAL A CA 1
ATOM 2623 C C . VAL A 1 347 ? 21.445 -5.022 -22.707 1.00 84.56 347 VAL A C 1
ATOM 2625 O O . VAL A 1 347 ? 21.379 -6.225 -22.971 1.00 84.56 347 VAL A O 1
ATOM 2628 N N . HIS A 1 348 ? 22.303 -4.201 -23.311 1.00 80.88 348 HIS A N 1
ATOM 2629 C CA . HIS A 1 348 ? 23.351 -4.658 -24.216 1.00 80.88 348 HIS A CA 1
ATOM 2630 C C . HIS A 1 348 ? 24.677 -4.728 -23.455 1.00 80.88 348 HIS A C 1
ATOM 2632 O O . HIS A 1 348 ? 25.233 -3.709 -23.045 1.00 80.88 348 HIS A O 1
ATOM 2638 N N . GLY A 1 349 ? 25.174 -5.943 -23.227 1.00 83.31 349 GLY A N 1
ATOM 2639 C CA . GLY A 1 349 ? 26.453 -6.149 -22.556 1.00 83.31 349 GLY A CA 1
ATOM 2640 C C . GLY A 1 349 ? 27.617 -5.780 -23.471 1.00 83.31 349 GLY A C 1
ATOM 2641 O O . GLY A 1 349 ? 27.797 -6.404 -24.513 1.00 83.31 349 GLY A O 1
ATOM 2642 N N . ILE A 1 350 ? 28.432 -4.812 -23.055 1.00 84.12 350 ILE A N 1
ATOM 2643 C CA . ILE A 1 350 ? 29.672 -4.452 -23.747 1.00 84.12 350 ILE A CA 1
ATOM 2644 C C . ILE A 1 350 ? 30.830 -5.136 -23.028 1.00 84.12 350 ILE A C 1
ATOM 2646 O O . ILE A 1 350 ? 31.055 -4.912 -21.839 1.00 84.12 350 ILE A O 1
ATOM 2650 N N . VAL A 1 351 ? 31.548 -6.002 -23.742 1.00 85.62 351 VAL A N 1
ATOM 2651 C CA . VAL A 1 351 ? 32.648 -6.791 -23.179 1.00 85.62 351 VAL A CA 1
ATOM 2652 C C . VAL A 1 351 ? 33.976 -6.218 -23.652 1.00 85.62 351 VAL A C 1
ATOM 2654 O O . VAL A 1 351 ? 34.340 -6.365 -24.815 1.00 85.62 351 VAL A O 1
ATOM 2657 N N . ASP A 1 352 ? 34.722 -5.617 -22.727 1.00 84.06 352 ASP A N 1
ATOM 2658 C CA . ASP A 1 352 ? 36.107 -5.206 -22.945 1.00 84.06 352 ASP A CA 1
ATOM 2659 C C . ASP A 1 352 ? 36.983 -5.661 -21.772 1.00 84.06 352 ASP A C 1
ATOM 2661 O O . ASP A 1 352 ? 36.893 -5.141 -20.663 1.00 84.06 352 ASP A O 1
ATOM 2665 N N . GLN A 1 353 ? 37.816 -6.671 -22.016 1.00 90.75 353 GLN A N 1
ATOM 2666 C CA . GLN A 1 353 ? 38.772 -7.205 -21.037 1.00 90.75 353 GLN A CA 1
ATOM 2667 C C . GLN A 1 353 ? 40.228 -6.924 -21.434 1.00 90.75 353 GLN A C 1
ATOM 2669 O O . GLN A 1 353 ? 41.150 -7.416 -20.785 1.00 90.75 353 GLN A O 1
ATOM 2674 N N . GLN A 1 354 ? 40.447 -6.187 -22.528 1.00 89.50 354 GLN A N 1
ATOM 2675 C CA . GLN A 1 354 ? 41.762 -6.046 -23.159 1.00 89.50 354 GLN A CA 1
ATOM 2676 C C . GLN A 1 354 ? 42.249 -4.599 -23.207 1.00 89.50 354 GLN A C 1
ATOM 2678 O O . GLN A 1 354 ? 43.462 -4.374 -23.185 1.00 89.50 354 GLN A O 1
ATOM 2683 N N . SER A 1 355 ? 41.344 -3.621 -23.258 1.00 87.69 355 SER A N 1
ATOM 2684 C CA . SER A 1 355 ? 41.707 -2.209 -23.311 1.00 87.69 355 SER A CA 1
ATOM 2685 C C . SER A 1 355 ? 42.505 -1.781 -22.082 1.00 87.69 355 SER A C 1
ATOM 2687 O O . SER A 1 355 ? 42.143 -2.049 -20.939 1.00 87.69 355 SER A O 1
ATOM 2689 N N . ARG A 1 356 ? 43.611 -1.073 -22.332 1.00 91.38 356 ARG A N 1
ATOM 2690 C CA . ARG A 1 356 ? 44.495 -0.513 -21.294 1.00 91.38 356 ARG A CA 1
ATOM 2691 C C . ARG A 1 356 ? 44.566 1.014 -21.321 1.00 91.38 356 ARG A C 1
ATOM 2693 O O . ARG A 1 356 ? 45.277 1.591 -20.504 1.00 91.38 356 ARG A O 1
ATOM 2700 N N . THR A 1 357 ? 43.863 1.656 -22.256 1.00 88.31 357 THR A N 1
ATOM 2701 C CA . THR A 1 357 ? 43.766 3.119 -22.371 1.00 88.31 357 THR A CA 1
ATOM 2702 C C . THR A 1 357 ? 42.310 3.542 -22.600 1.00 88.31 357 THR A C 1
ATOM 2704 O O . THR A 1 357 ? 41.535 2.746 -23.149 1.00 88.31 357 THR A O 1
ATOM 2707 N N . PRO A 1 358 ? 41.924 4.776 -22.220 1.00 84.75 358 PRO A N 1
ATOM 2708 C CA . PRO A 1 358 ? 40.582 5.302 -22.471 1.00 84.75 358 PRO A CA 1
ATOM 2709 C C . PRO A 1 358 ? 40.187 5.271 -23.951 1.00 84.75 358 PRO A C 1
ATOM 2711 O O . PRO A 1 358 ? 39.062 4.919 -24.275 1.00 84.75 358 PRO A O 1
ATOM 2714 N N . GLU A 1 359 ? 41.107 5.566 -24.869 1.00 87.44 359 GLU A N 1
ATOM 2715 C CA . GLU A 1 359 ? 40.834 5.594 -26.312 1.00 87.44 359 GLU A CA 1
ATOM 2716 C C . GLU A 1 359 ? 40.506 4.200 -26.854 1.00 87.44 359 GLU A C 1
ATOM 2718 O O . GLU A 1 359 ? 39.632 4.059 -27.709 1.00 87.44 359 GLU A O 1
ATOM 2723 N N . SER A 1 360 ? 41.201 3.169 -26.360 1.00 78.00 360 SER A N 1
ATOM 2724 C CA . SER A 1 360 ? 40.923 1.773 -26.713 1.00 78.00 360 SER A CA 1
ATOM 2725 C C . SER A 1 360 ? 39.540 1.353 -26.213 1.00 78.00 360 SER A C 1
ATOM 2727 O O . SER A 1 360 ? 38.755 0.801 -26.979 1.00 78.00 360 SER A O 1
ATOM 2729 N N . LEU A 1 361 ? 39.203 1.702 -24.967 1.00 83.25 361 LEU A N 1
ATOM 2730 C CA . LEU A 1 361 ? 37.903 1.386 -24.374 1.00 83.25 361 LEU A CA 1
ATOM 2731 C C . LEU A 1 361 ? 36.753 2.122 -25.086 1.00 83.25 361 LEU A C 1
ATOM 2733 O O . LEU A 1 361 ? 35.741 1.517 -25.437 1.00 83.25 361 LEU A O 1
ATOM 2737 N N . SER A 1 362 ? 36.930 3.412 -25.379 1.00 84.81 362 SER A N 1
ATOM 2738 C CA . SER A 1 362 ? 35.964 4.217 -26.134 1.00 84.81 362 SER A CA 1
ATOM 2739 C C . SER A 1 362 ? 35.708 3.661 -27.535 1.00 84.81 362 SER A C 1
ATOM 2741 O O . SER A 1 362 ? 34.575 3.715 -28.012 1.00 84.81 362 SER A O 1
ATOM 2743 N N . ARG A 1 363 ? 36.720 3.072 -28.195 1.00 81.38 363 ARG A N 1
ATOM 2744 C CA . ARG A 1 363 ? 36.518 2.364 -29.473 1.00 81.38 363 ARG A CA 1
ATOM 2745 C C . ARG A 1 363 ? 35.612 1.148 -29.306 1.00 81.38 363 ARG A C 1
ATOM 2747 O O . ARG A 1 363 ? 34.739 0.954 -30.149 1.00 81.38 363 ARG A O 1
ATOM 2754 N N . THR A 1 364 ? 35.769 0.364 -28.240 1.00 81.88 364 THR A N 1
ATOM 2755 C CA . THR A 1 364 ? 34.883 -0.777 -27.961 1.00 81.88 364 THR A CA 1
ATOM 2756 C C . THR A 1 364 ? 33.439 -0.327 -27.737 1.00 81.88 364 THR A C 1
ATOM 2758 O O . THR A 1 364 ? 32.519 -0.910 -28.319 1.00 81.88 364 THR A O 1
ATOM 2761 N N . PHE A 1 365 ? 33.228 0.750 -26.971 1.00 79.19 365 PHE A N 1
ATOM 2762 C CA . PHE A 1 365 ? 31.898 1.344 -26.800 1.00 79.19 365 PHE A CA 1
ATOM 2763 C C . PHE A 1 365 ? 31.302 1.804 -28.134 1.00 79.19 365 PHE A C 1
ATOM 2765 O O . PHE A 1 365 ? 30.186 1.414 -28.471 1.00 79.19 365 PHE A O 1
ATOM 2772 N N . ALA A 1 366 ? 32.060 2.558 -28.934 1.00 81.12 366 ALA A N 1
ATOM 2773 C CA . ALA A 1 366 ? 31.602 3.049 -30.231 1.00 81.12 366 ALA A CA 1
ATOM 2774 C C . ALA A 1 366 ? 31.239 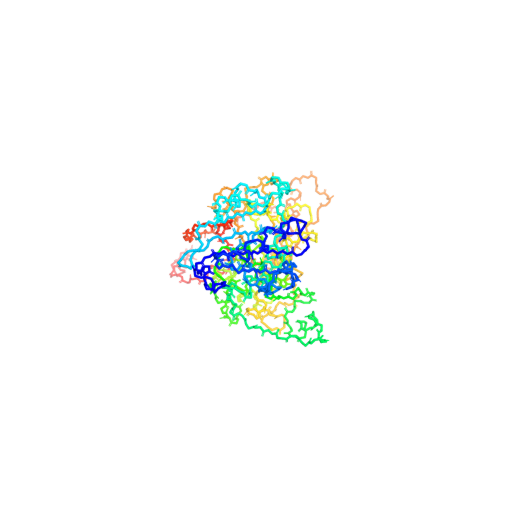1.909 -31.200 1.00 81.12 366 ALA A C 1
ATOM 2776 O O . ALA A 1 366 ? 30.209 1.970 -31.869 1.00 81.12 366 ALA A O 1
ATOM 2777 N N . LEU A 1 367 ? 32.053 0.849 -31.267 1.00 80.12 367 LEU A N 1
ATOM 2778 C CA . LEU A 1 367 ? 31.770 -0.321 -32.104 1.00 80.12 367 LEU A CA 1
ATOM 2779 C C . LEU A 1 367 ? 30.510 -1.066 -31.652 1.00 80.12 367 LEU A C 1
ATOM 2781 O O . LEU A 1 367 ? 29.728 -1.493 -32.498 1.00 80.12 367 LEU A O 1
ATOM 2785 N N . SER A 1 368 ? 30.299 -1.185 -30.341 1.00 79.19 368 SER A N 1
ATOM 2786 C CA . SER A 1 368 ? 29.100 -1.824 -29.787 1.00 79.19 368 SER A CA 1
ATOM 2787 C C . SER A 1 368 ? 27.846 -1.008 -30.105 1.00 79.19 368 SER A C 1
ATOM 2789 O O . SER A 1 368 ? 26.866 -1.559 -30.594 1.00 79.19 368 SER A O 1
ATOM 2791 N N . LEU A 1 369 ? 27.899 0.319 -29.939 1.00 75.62 369 LEU A N 1
ATOM 2792 C CA . LEU A 1 369 ? 26.793 1.221 -30.285 1.00 75.62 369 LEU A CA 1
ATOM 2793 C C . LEU A 1 369 ? 26.443 1.165 -31.780 1.00 75.62 369 LEU A C 1
ATOM 2795 O O . LEU A 1 369 ? 25.268 1.115 -32.132 1.00 75.62 369 LEU A O 1
ATOM 2799 N N . ARG A 1 370 ? 27.446 1.074 -32.665 1.00 72.44 370 ARG A N 1
ATOM 2800 C CA . ARG A 1 370 ? 27.219 0.894 -34.111 1.00 72.44 370 ARG A CA 1
ATOM 2801 C C . ARG A 1 370 ? 26.473 -0.394 -34.462 1.00 72.44 370 ARG A C 1
ATOM 2803 O O . ARG A 1 370 ? 25.838 -0.443 -35.509 1.00 72.44 370 ARG A O 1
ATOM 2810 N N . ALA A 1 371 ? 26.580 -1.441 -33.645 1.00 70.94 371 ALA A N 1
ATOM 2811 C CA . ALA A 1 371 ? 25.870 -2.697 -33.876 1.00 70.94 371 ALA A CA 1
ATOM 2812 C C . ALA A 1 371 ? 24.399 -2.642 -33.427 1.00 70.94 371 ALA A C 1
ATOM 2814 O O . ALA A 1 371 ? 23.596 -3.443 -33.901 1.00 70.94 371 ALA A O 1
ATOM 2815 N N . VAL A 1 372 ? 24.051 -1.716 -32.528 1.00 66.75 372 VAL A N 1
ATOM 2816 C CA . VAL A 1 372 ? 22.685 -1.535 -32.013 1.00 66.75 372 VAL A CA 1
ATOM 2817 C C . VAL A 1 372 ? 21.816 -0.747 -33.003 1.00 66.75 372 VAL A C 1
ATOM 2819 O O . VAL A 1 372 ? 20.635 -1.055 -33.142 1.00 66.75 372 VAL A O 1
ATOM 2822 N N . ASP A 1 373 ? 22.398 0.198 -33.748 1.00 56.12 373 ASP A N 1
ATOM 2823 C CA . ASP A 1 373 ? 21.686 1.044 -34.717 1.00 56.12 373 ASP A CA 1
ATOM 2824 C C . ASP A 1 373 ? 22.079 0.723 -36.171 1.00 56.12 373 ASP A C 1
ATOM 2826 O O . ASP A 1 373 ? 22.779 1.477 -36.848 1.00 56.12 373 ASP A O 1
ATOM 2830 N N . VAL A 1 374 ? 21.667 -0.451 -36.661 1.00 45.22 374 VAL A N 1
ATOM 2831 C CA . VAL A 1 374 ? 21.811 -0.800 -38.084 1.00 45.22 374 VAL A CA 1
ATOM 2832 C C . VAL A 1 374 ? 20.493 -0.524 -38.804 1.00 45.22 374 VAL A C 1
ATOM 2834 O O . VAL A 1 374 ? 19.657 -1.417 -38.969 1.00 45.22 374 VAL A O 1
ATOM 2837 N N . ASP A 1 375 ? 20.308 0.709 -39.282 1.00 44.38 375 ASP A N 1
ATOM 2838 C CA . ASP A 1 375 ? 19.251 1.005 -40.250 1.00 44.38 375 ASP A CA 1
ATOM 2839 C C . ASP A 1 375 ? 19.598 0.390 -41.616 1.00 44.38 375 ASP A C 1
ATOM 2841 O O . ASP A 1 375 ? 20.345 0.942 -42.424 1.00 44.38 375 ASP A O 1
ATOM 2845 N N . LEU A 1 376 ? 19.022 -0.779 -41.902 1.00 40.91 376 LEU A N 1
ATOM 2846 C CA . LEU A 1 376 ? 19.179 -1.472 -43.185 1.00 40.91 376 LEU A CA 1
ATOM 2847 C C . LEU A 1 376 ? 18.532 -0.729 -44.372 1.00 40.91 376 LEU A C 1
ATOM 2849 O O . LEU A 1 376 ? 18.694 -1.161 -45.518 1.00 40.91 376 LEU A O 1
ATOM 2853 N N . ARG A 1 377 ? 17.789 0.363 -44.135 1.00 40.56 377 ARG A N 1
ATOM 2854 C CA . ARG A 1 377 ? 17.251 1.222 -45.200 1.00 40.56 377 ARG A CA 1
ATOM 2855 C C . ARG A 1 377 ? 18.253 2.273 -45.671 1.00 40.56 377 ARG A C 1
ATOM 2857 O O . ARG A 1 377 ? 18.118 2.723 -46.810 1.00 40.56 377 ARG A O 1
ATOM 2864 N N . ASP A 1 378 ? 19.296 2.581 -44.895 1.00 42.78 378 ASP A N 1
ATOM 2865 C CA . ASP A 1 378 ? 20.401 3.420 -45.358 1.00 42.78 378 ASP A CA 1
ATOM 2866 C C . ASP A 1 378 ? 21.557 2.571 -45.916 1.00 42.78 378 ASP A C 1
ATOM 2868 O O . ASP A 1 378 ? 22.553 2.255 -45.261 1.00 42.78 378 ASP A O 1
ATOM 2872 N N . ARG A 1 379 ? 21.443 2.210 -47.200 1.00 36.50 379 ARG A N 1
ATOM 2873 C CA . ARG A 1 379 ? 22.485 1.483 -47.953 1.00 36.50 379 ARG A CA 1
ATOM 2874 C C . ARG A 1 379 ? 23.829 2.229 -48.060 1.00 36.50 379 ARG A C 1
ATOM 2876 O O . ARG A 1 379 ? 24.779 1.661 -48.605 1.00 36.50 379 ARG A O 1
ATOM 2883 N N . ARG A 1 380 ? 23.959 3.462 -47.552 1.00 43.34 380 ARG A N 1
ATOM 2884 C CA . ARG A 1 380 ? 25.217 4.230 -47.596 1.00 43.34 380 ARG A CA 1
ATOM 2885 C C . ARG A 1 380 ? 26.253 3.746 -46.579 1.00 43.34 380 ARG A C 1
ATOM 2887 O O . ARG A 1 380 ? 27.447 3.845 -46.855 1.00 43.34 380 ARG A O 1
ATOM 2894 N N . HIS A 1 381 ? 25.845 3.129 -45.465 1.00 40.62 381 HIS A N 1
ATOM 2895 C CA . HIS A 1 381 ? 26.800 2.582 -44.487 1.00 40.62 381 HIS A CA 1
ATOM 2896 C C . HIS A 1 381 ? 27.495 1.293 -44.939 1.00 40.62 381 HIS A C 1
ATOM 2898 O O . HIS A 1 381 ? 28.592 0.990 -44.473 1.00 40.62 381 HIS A O 1
ATOM 2904 N N . THR A 1 382 ? 26.916 0.565 -45.895 1.00 36.00 382 THR A N 1
ATOM 2905 C CA . THR A 1 382 ? 27.507 -0.665 -46.448 1.00 36.00 382 THR A CA 1
ATOM 2906 C C . THR A 1 382 ? 28.517 -0.431 -47.577 1.00 36.00 382 THR A C 1
ATOM 2908 O O . THR A 1 382 ? 29.063 -1.399 -48.099 1.00 36.00 382 THR A O 1
ATOM 2911 N N . GLN A 1 383 ? 28.786 0.822 -47.970 1.00 35.94 383 GLN A N 1
ATOM 2912 C CA . GLN A 1 383 ? 29.684 1.142 -49.093 1.00 35.94 383 GLN A CA 1
ATOM 2913 C C . GLN A 1 383 ? 30.733 2.224 -48.799 1.00 35.94 383 GLN A C 1
ATOM 2915 O O . GLN A 1 383 ? 31.271 2.798 -49.740 1.00 35.94 383 GLN A O 1
ATOM 2920 N N . HIS A 1 384 ? 31.069 2.519 -47.538 1.00 34.62 384 HIS A N 1
ATOM 2921 C CA . HIS A 1 384 ? 32.106 3.521 -47.270 1.00 34.62 384 HIS A CA 1
ATOM 2922 C C . HIS A 1 384 ? 33.507 2.882 -47.169 1.00 34.62 384 HIS A C 1
ATOM 2924 O O . HIS A 1 384 ? 33.751 2.139 -46.218 1.00 34.62 384 HIS A O 1
ATOM 2930 N N . PRO A 1 385 ? 34.470 3.197 -48.065 1.00 37.19 385 PRO A N 1
ATOM 2931 C CA . PRO A 1 385 ? 35.847 2.682 -48.006 1.00 37.19 385 PRO A CA 1
ATOM 2932 C C . PRO A 1 385 ? 36.688 3.291 -46.867 1.00 37.19 385 PRO A C 1
ATOM 2934 O O . PRO A 1 385 ? 37.906 3.146 -46.845 1.00 37.19 385 PRO A O 1
ATOM 2937 N N . ALA A 1 386 ? 36.068 4.001 -45.921 1.00 38.25 386 ALA A N 1
ATOM 2938 C CA . ALA A 1 386 ? 36.763 4.738 -44.871 1.00 38.25 386 ALA A CA 1
ATOM 2939 C C . ALA A 1 386 ? 37.023 3.837 -43.655 1.00 38.25 386 ALA A C 1
ATOM 2941 O O . ALA A 1 386 ? 36.423 3.990 -42.594 1.00 38.25 386 ALA A O 1
ATOM 2942 N N . LEU A 1 387 ? 37.920 2.867 -43.841 1.00 40.41 387 LEU A N 1
ATOM 2943 C CA . LEU A 1 387 ? 38.690 2.261 -42.750 1.00 40.41 387 LEU A CA 1
ATOM 2944 C C . LEU A 1 387 ? 40.001 3.021 -42.483 1.00 40.41 387 LEU A C 1
ATOM 2946 O O . LEU A 1 387 ? 40.763 2.636 -41.600 1.00 40.41 387 LEU A O 1
ATOM 2950 N N . GLU A 1 388 ? 40.260 4.122 -43.187 1.00 31.33 388 GLU A N 1
ATOM 2951 C CA . GLU A 1 388 ? 41.473 4.915 -43.008 1.00 31.33 388 GLU A CA 1
ATOM 2952 C C . GLU A 1 388 ? 41.162 6.276 -42.386 1.00 31.33 388 GLU A C 1
ATOM 2954 O O . GLU A 1 388 ? 40.858 7.255 -43.060 1.00 31.33 388 GLU A O 1
ATOM 2959 N N . GLY A 1 389 ? 41.284 6.310 -41.059 1.00 40.50 389 GLY A N 1
ATOM 2960 C CA . GLY A 1 389 ? 41.336 7.538 -40.277 1.00 40.50 389 GLY A CA 1
ATOM 2961 C C . GLY A 1 389 ? 39.986 8.214 -40.050 1.00 40.50 389 GLY A C 1
ATOM 2962 O O . GLY A 1 389 ? 38.983 7.870 -40.656 1.00 40.50 389 GLY A O 1
ATOM 2963 N N . LEU A 1 390 ? 40.018 9.226 -39.185 1.00 28.27 390 LEU A N 1
ATOM 2964 C CA . LEU A 1 390 ? 38.949 10.177 -38.855 1.00 28.27 390 LEU A CA 1
ATOM 2965 C C . LEU A 1 390 ? 38.167 9.847 -37.579 1.00 28.27 390 LEU A C 1
ATOM 2967 O O . LEU A 1 390 ? 37.251 9.030 -37.535 1.00 28.27 390 LEU A O 1
ATOM 2971 N N . GLY A 1 391 ? 38.553 10.574 -36.527 1.00 37.94 391 GLY A N 1
ATOM 2972 C CA . GLY A 1 391 ? 37.652 10.909 -35.439 1.00 37.94 391 GLY A CA 1
ATOM 2973 C C . GLY A 1 391 ? 36.539 11.829 -35.937 1.00 37.94 391 GLY A C 1
ATOM 2974 O O . GLY A 1 391 ? 36.777 12.697 -36.775 1.00 37.94 391 GLY A O 1
ATOM 2975 N N . ILE A 1 392 ? 35.335 11.622 -35.411 1.00 28.66 392 ILE A N 1
ATOM 2976 C CA . ILE A 1 392 ? 34.171 12.495 -35.584 1.00 28.66 392 ILE A CA 1
ATOM 2977 C C . ILE A 1 392 ? 33.421 12.513 -34.238 1.00 28.66 392 ILE A C 1
ATOM 2979 O O . ILE A 1 392 ? 33.281 11.449 -33.625 1.00 28.66 392 ILE A O 1
ATOM 2983 N N . PRO A 1 393 ? 33.004 13.695 -33.744 1.00 30.84 393 PRO A N 1
ATOM 2984 C CA . PRO A 1 393 ? 32.320 13.848 -32.466 1.00 30.84 393 PRO A CA 1
ATOM 2985 C C . PRO A 1 393 ? 30.875 13.346 -32.547 1.00 30.84 393 PRO A C 1
ATOM 2987 O O . PRO A 1 393 ? 30.192 13.541 -33.551 1.00 30.84 393 PRO A O 1
ATOM 2990 N N . LEU A 1 394 ? 30.416 12.705 -31.474 1.00 27.22 394 LEU A N 1
ATOM 2991 C CA . LEU A 1 394 ? 29.015 12.348 -31.276 1.00 27.22 394 LEU A CA 1
ATOM 2992 C C . LEU A 1 394 ? 28.284 13.590 -30.731 1.00 27.22 394 LEU A C 1
ATOM 2994 O O . LEU A 1 394 ? 28.613 14.048 -29.639 1.00 27.22 394 LEU A O 1
ATOM 2998 N N . GLU A 1 395 ? 27.321 14.143 -31.470 1.00 22.66 395 GLU A N 1
ATOM 2999 C CA . GLU A 1 395 ? 26.399 15.161 -30.945 1.00 22.66 395 GLU A CA 1
ATOM 3000 C C . GLU A 1 395 ? 25.185 14.467 -30.316 1.00 22.66 395 GLU A C 1
ATOM 3002 O O . GLU A 1 395 ? 24.413 13.790 -30.994 1.00 22.66 395 GLU A O 1
ATOM 3007 N N . ILE A 1 396 ? 25.032 14.625 -29.000 1.00 24.70 396 ILE A N 1
ATOM 3008 C CA . ILE A 1 396 ? 23.861 14.182 -28.238 1.00 24.70 396 ILE A CA 1
ATOM 3009 C C . ILE A 1 396 ? 22.905 15.379 -28.151 1.00 24.70 396 ILE A C 1
ATOM 3011 O O . ILE A 1 396 ? 23.237 16.402 -27.555 1.00 24.70 396 ILE A O 1
ATOM 3015 N N . GLY A 1 397 ? 21.731 15.275 -28.776 1.00 23.98 397 GLY A N 1
ATOM 3016 C CA . GLY A 1 397 ? 20.702 16.317 -28.745 1.00 23.98 397 GLY A CA 1
ATOM 3017 C C . GLY A 1 397 ? 19.876 16.281 -27.456 1.00 23.98 397 GLY A C 1
ATOM 3018 O O . GLY A 1 397 ? 19.314 15.247 -27.107 1.00 23.98 397 GLY A O 1
ATOM 3019 N N . ILE A 1 398 ? 19.775 17.421 -26.768 1.00 23.81 398 ILE A N 1
ATOM 3020 C CA . ILE A 1 398 ? 18.988 17.603 -25.537 1.00 23.81 398 ILE A CA 1
ATOM 3021 C C . ILE A 1 398 ? 17.537 17.963 -25.902 1.00 23.81 398 ILE A C 1
ATOM 3023 O O . ILE A 1 398 ? 17.291 18.976 -26.559 1.00 23.81 398 ILE A O 1
ATOM 3027 N N . ALA A 1 399 ? 16.565 17.164 -25.449 1.00 26.69 399 ALA A N 1
ATOM 3028 C CA . ALA A 1 399 ? 15.137 17.469 -25.572 1.00 26.69 399 ALA A CA 1
ATOM 3029 C C . ALA A 1 399 ? 14.633 18.315 -24.382 1.00 26.69 399 ALA A C 1
ATOM 3031 O O . ALA A 1 399 ? 14.990 18.080 -23.228 1.00 26.69 399 ALA A O 1
ATOM 3032 N N . ARG A 1 400 ? 13.796 19.317 -24.677 1.00 25.64 400 ARG A N 1
ATOM 3033 C CA . ARG A 1 400 ? 13.312 20.354 -23.747 1.00 25.64 400 ARG A CA 1
ATOM 3034 C C . ARG A 1 400 ? 12.192 19.822 -22.834 1.00 25.64 400 ARG A C 1
ATOM 3036 O O . ARG A 1 400 ? 11.191 19.318 -23.334 1.00 25.64 400 ARG A O 1
ATOM 3043 N N . ALA A 1 401 ? 12.332 19.994 -21.518 1.00 31.05 401 ALA A N 1
ATOM 3044 C CA . ALA A 1 401 ? 11.312 19.647 -20.524 1.00 31.05 401 ALA A CA 1
ATOM 3045 C C . ALA A 1 401 ? 10.100 20.605 -20.561 1.00 31.05 401 ALA A C 1
ATOM 3047 O O . ALA A 1 401 ? 10.259 21.816 -20.738 1.00 31.05 401 ALA A O 1
ATOM 3048 N N . VAL A 1 402 ? 8.890 20.074 -20.350 1.00 29.42 402 VAL A N 1
ATOM 3049 C CA . VAL A 1 402 ? 7.650 20.850 -20.171 1.00 29.42 402 VAL A CA 1
ATOM 3050 C C . VAL A 1 402 ? 7.223 20.732 -18.708 1.00 29.42 402 VAL A C 1
ATOM 3052 O O . VAL A 1 402 ? 6.908 19.644 -18.239 1.00 29.42 402 VAL A O 1
ATOM 3055 N N . ALA A 1 403 ? 7.236 21.842 -17.970 1.00 29.36 403 ALA A N 1
ATOM 3056 C CA . ALA A 1 403 ? 6.823 21.880 -16.567 1.00 29.36 403 ALA A CA 1
ATOM 3057 C C . ALA A 1 403 ? 5.293 22.026 -16.441 1.00 29.36 403 ALA A C 1
ATOM 3059 O O . ALA A 1 403 ? 4.717 22.940 -17.032 1.00 29.36 403 ALA A O 1
ATOM 3060 N N . SER A 1 404 ? 4.642 21.190 -15.625 1.00 31.05 404 SER A N 1
ATOM 3061 C CA . SER A 1 404 ? 3.252 21.383 -15.177 1.00 31.05 404 SER A CA 1
ATOM 3062 C C . SER A 1 404 ? 3.168 21.589 -13.656 1.00 31.05 404 SER A C 1
ATOM 3064 O O . SER A 1 404 ? 4.079 21.233 -12.913 1.00 31.05 404 SER A O 1
ATOM 3066 N N . GLN A 1 405 ? 2.104 22.269 -13.220 1.00 30.53 405 GLN A N 1
ATOM 3067 C CA . GLN A 1 405 ? 1.994 23.024 -11.964 1.00 30.53 405 GLN A CA 1
ATOM 3068 C C . GLN A 1 405 ? 2.004 22.205 -10.653 1.00 30.53 405 GLN A C 1
ATOM 3070 O O . GLN A 1 405 ? 1.636 21.037 -10.620 1.00 30.53 405 GLN A O 1
ATOM 3075 N N . ARG A 1 406 ? 2.416 22.893 -9.571 1.00 29.59 406 ARG A N 1
ATOM 3076 C CA . ARG A 1 406 ? 2.526 22.445 -8.167 1.00 29.59 406 ARG A CA 1
ATOM 3077 C C . ARG A 1 406 ? 1.166 22.203 -7.496 1.00 29.59 406 ARG A C 1
ATOM 3079 O O . ARG A 1 406 ? 0.334 23.104 -7.521 1.00 29.59 406 ARG A O 1
ATOM 3086 N N . GLU A 1 407 ? 1.062 21.134 -6.706 1.00 29.66 407 GLU A N 1
ATOM 3087 C CA . GLU A 1 407 ? 0.171 21.052 -5.536 1.00 29.66 407 GLU A CA 1
ATOM 3088 C C . GLU A 1 407 ? 0.923 20.498 -4.311 1.00 29.66 407 GLU A C 1
ATOM 3090 O O . GLU A 1 407 ? 1.946 19.831 -4.447 1.00 29.66 407 GLU A O 1
ATOM 3095 N N . GLN A 1 408 ? 0.468 20.884 -3.114 1.00 31.59 408 GLN A N 1
ATOM 3096 C CA . GLN A 1 408 ? 1.155 20.720 -1.829 1.00 31.59 408 GLN A CA 1
ATOM 3097 C C . GLN A 1 408 ? 0.703 19.461 -1.064 1.00 31.59 408 GLN A C 1
ATOM 3099 O O . GLN A 1 408 ? -0.492 19.274 -0.851 1.00 31.59 408 GLN A O 1
ATOM 3104 N N . HIS A 1 409 ? 1.702 18.745 -0.526 1.00 28.31 409 HIS A N 1
ATOM 3105 C CA . HIS A 1 409 ? 1.696 17.813 0.619 1.00 28.31 409 HIS A CA 1
ATOM 3106 C C . HIS A 1 409 ? 1.585 16.296 0.352 1.00 28.31 409 HIS A C 1
ATOM 3108 O O . HIS A 1 409 ? 0.501 15.721 0.369 1.00 28.31 409 HIS A O 1
ATOM 3114 N N . GLY A 1 410 ? 2.752 15.635 0.364 1.00 31.73 410 GLY A N 1
ATOM 3115 C CA . GLY A 1 410 ? 2.975 14.276 0.887 1.00 31.73 410 GLY A CA 1
ATOM 3116 C C . GLY A 1 410 ? 3.990 13.501 0.046 1.00 31.73 410 GLY A C 1
ATOM 3117 O O . GLY A 1 410 ? 3.702 13.286 -1.117 1.00 31.73 410 GLY A O 1
ATOM 3118 N N . ILE A 1 411 ? 5.143 13.095 0.626 1.00 31.91 411 ILE A N 1
ATOM 3119 C CA . ILE A 1 411 ? 6.324 12.482 -0.052 1.00 31.91 411 ILE A CA 1
ATOM 3120 C C . ILE A 1 411 ? 6.296 12.746 -1.567 1.00 31.91 411 ILE A C 1
ATOM 3122 O O . ILE A 1 411 ? 5.973 11.870 -2.370 1.00 31.91 411 ILE A O 1
ATOM 3126 N N . ASP A 1 412 ? 6.550 14.005 -1.923 1.00 30.67 412 ASP A N 1
ATOM 3127 C CA . ASP A 1 412 ? 6.345 14.503 -3.277 1.00 30.67 412 ASP A CA 1
ATOM 3128 C C . ASP A 1 412 ? 7.365 13.834 -4.223 1.00 30.67 412 ASP A C 1
ATOM 3130 O O . ASP A 1 412 ? 8.569 14.098 -4.152 1.00 30.67 412 ASP A O 1
ATOM 3134 N N . VAL A 1 413 ? 6.899 12.957 -5.119 1.00 37.78 413 VAL A N 1
ATOM 3135 C CA . VAL A 1 413 ? 7.624 12.651 -6.361 1.00 37.78 413 VAL A CA 1
ATOM 3136 C C . VAL A 1 413 ? 7.301 13.799 -7.305 1.00 37.78 413 VAL A C 1
ATOM 3138 O O . VAL A 1 413 ? 6.216 13.864 -7.879 1.00 37.78 413 VAL A O 1
ATOM 3141 N N . ALA A 1 414 ? 8.205 14.767 -7.389 1.00 35.12 414 ALA A N 1
ATOM 3142 C CA . ALA A 1 414 ? 7.997 15.960 -8.179 1.00 35.12 414 ALA A CA 1
ATOM 3143 C C . ALA A 1 414 ? 8.501 15.731 -9.609 1.00 35.12 414 ALA A C 1
ATOM 3145 O O . ALA A 1 414 ? 9.690 15.799 -9.893 1.00 35.12 414 ALA A O 1
ATOM 3146 N N . VAL A 1 415 ? 7.522 15.604 -10.505 1.00 47.06 415 VAL A N 1
ATOM 3147 C CA . VAL A 1 415 ? 7.597 15.838 -11.954 1.00 47.06 415 VAL A CA 1
ATOM 3148 C C . VAL A 1 415 ? 8.149 14.686 -12.809 1.00 47.06 415 VAL A C 1
ATOM 3150 O O . VAL A 1 415 ? 9.143 14.028 -12.507 1.00 47.06 415 VAL A O 1
ATOM 3153 N N . LEU A 1 416 ? 7.407 14.460 -13.895 1.00 38.84 416 LEU A N 1
ATOM 3154 C CA . LEU A 1 416 ? 7.501 13.376 -14.864 1.00 38.84 416 LEU A CA 1
ATOM 3155 C C . LEU A 1 416 ? 8.388 13.799 -16.033 1.00 38.84 416 LEU A C 1
ATOM 3157 O O . LEU A 1 416 ? 8.187 14.879 -16.591 1.00 38.84 416 LEU A O 1
ATOM 3161 N N . VAL A 1 417 ? 9.311 12.935 -16.450 1.00 39.34 417 VAL A N 1
ATOM 3162 C CA . VAL A 1 417 ? 10.125 13.163 -17.651 1.00 39.34 417 VAL A CA 1
ATOM 3163 C C . VAL A 1 417 ? 9.908 12.025 -18.627 1.00 39.34 417 VAL A C 1
ATOM 3165 O O . VAL A 1 417 ? 10.084 10.857 -18.289 1.00 39.34 417 VAL A O 1
ATOM 3168 N N . VAL A 1 418 ? 9.527 12.372 -19.849 1.00 38.62 418 VAL A N 1
ATOM 3169 C CA . VAL A 1 418 ? 9.363 11.422 -20.942 1.00 38.62 418 VAL A CA 1
ATOM 3170 C C . VAL A 1 418 ? 10.399 11.721 -22.003 1.00 38.62 418 VAL A C 1
ATOM 3172 O O . VAL A 1 418 ? 10.433 12.836 -22.525 1.00 38.62 418 VAL A O 1
ATOM 3175 N N . ASP A 1 419 ? 11.231 10.732 -22.323 1.00 42.25 419 ASP A N 1
ATOM 3176 C CA . ASP A 1 419 ? 12.208 10.868 -23.401 1.00 42.25 419 ASP A CA 1
ATOM 3177 C C . ASP A 1 419 ? 11.575 10.453 -24.733 1.00 42.25 419 ASP A C 1
ATOM 3179 O O . ASP A 1 419 ? 11.170 9.302 -24.925 1.00 42.25 419 ASP A O 1
ATOM 3183 N N . VAL A 1 420 ? 11.453 11.415 -25.647 1.00 34.56 420 VAL A N 1
ATOM 3184 C CA . VAL A 1 420 ? 10.923 11.195 -26.995 1.00 34.56 420 VAL A CA 1
ATOM 3185 C C . VAL A 1 420 ? 12.081 10.779 -27.883 1.00 34.56 420 VAL A C 1
ATOM 3187 O O . VAL A 1 420 ? 13.092 11.477 -27.952 1.00 34.56 420 VAL A O 1
ATOM 3190 N N . ARG A 1 421 ? 11.938 9.669 -28.613 1.00 36.25 421 ARG A N 1
ATOM 3191 C CA . ARG A 1 421 ? 12.939 9.324 -29.624 1.00 36.25 421 ARG A CA 1
ATOM 3192 C C . ARG A 1 421 ? 12.989 10.424 -30.705 1.00 36.25 421 ARG A C 1
ATOM 3194 O O . ARG A 1 421 ? 11.935 10.829 -31.205 1.00 36.25 421 ARG A O 1
ATOM 3201 N N . PRO A 1 422 ? 14.184 10.896 -31.104 1.00 34.75 422 PRO A N 1
ATOM 3202 C CA . PRO A 1 422 ? 14.323 11.983 -32.075 1.00 34.75 422 PRO A CA 1
ATOM 3203 C C . PRO A 1 422 ? 13.698 11.691 -33.453 1.00 34.75 422 PRO A C 1
ATOM 3205 O O . PRO A 1 422 ? 13.370 12.623 -34.187 1.00 34.75 422 PRO A O 1
ATOM 3208 N N . ASP A 1 423 ? 13.464 10.421 -33.800 1.00 40.16 423 ASP A N 1
ATOM 3209 C CA . ASP A 1 423 ? 12.870 9.994 -35.073 1.00 40.16 423 ASP A CA 1
ATOM 3210 C C . ASP A 1 423 ? 11.374 10.339 -35.220 1.00 40.16 423 ASP A C 1
ATOM 3212 O O . ASP A 1 423 ? 10.863 10.374 -36.343 1.00 40.16 423 ASP A O 1
ATOM 3216 N N . GLN A 1 424 ? 10.666 10.653 -34.126 1.00 35.28 424 GLN A N 1
ATOM 3217 C CA . GLN A 1 424 ? 9.254 11.062 -34.180 1.00 35.28 424 GLN A CA 1
ATOM 3218 C C . GLN A 1 424 ? 9.034 12.582 -34.242 1.00 35.28 424 GLN A C 1
ATOM 3220 O O . GLN A 1 424 ? 7.978 13.017 -34.703 1.00 35.28 424 GLN A O 1
ATOM 3225 N N . ALA A 1 425 ? 10.023 13.403 -33.874 1.00 34.34 425 ALA A N 1
ATOM 3226 C CA . ALA A 1 425 ? 9.886 14.865 -33.858 1.00 34.34 425 ALA A CA 1
ATOM 3227 C C . ALA A 1 425 ? 9.990 15.524 -35.255 1.00 34.34 425 ALA A C 1
ATOM 3229 O O . ALA A 1 425 ? 9.569 16.664 -35.435 1.00 34.34 425 ALA A O 1
ATOM 3230 N N . GLY A 1 426 ? 10.508 14.815 -36.266 1.00 35.25 426 GLY A N 1
ATOM 3231 C CA . GLY A 1 426 ? 10.787 15.370 -37.601 1.00 35.25 426 GLY A CA 1
ATOM 3232 C C . GLY A 1 426 ? 9.619 15.392 -38.599 1.00 35.25 426 GLY A C 1
ATOM 3233 O O . GLY A 1 426 ? 9.801 15.827 -39.734 1.00 35.25 426 GLY A O 1
ATOM 3234 N N . ARG A 1 427 ? 8.418 14.921 -38.236 1.00 38.94 427 ARG A N 1
ATOM 3235 C CA . ARG A 1 427 ? 7.242 14.931 -39.131 1.00 38.94 427 ARG A CA 1
ATOM 3236 C C . ARG A 1 427 ? 6.322 16.123 -38.866 1.00 38.94 427 ARG A C 1
ATOM 3238 O O . ARG A 1 427 ? 5.145 15.955 -38.567 1.00 38.94 427 ARG A O 1
ATOM 3245 N N . GLN A 1 428 ? 6.841 17.331 -39.056 1.00 34.03 428 GLN A N 1
ATOM 3246 C CA . GLN A 1 428 ? 6.017 18.490 -39.399 1.00 34.03 428 GLN A CA 1
ATOM 3247 C C . GLN A 1 428 ? 6.618 19.162 -40.634 1.00 34.03 428 GLN A C 1
ATOM 3249 O O . GLN A 1 428 ? 7.688 19.758 -40.592 1.00 34.03 428 GLN A O 1
ATOM 3254 N N . LEU A 1 429 ? 5.930 18.989 -41.763 1.00 39.22 429 LEU A N 1
ATOM 3255 C CA . LEU A 1 429 ? 6.222 19.641 -43.036 1.00 39.22 429 LEU A CA 1
ATOM 3256 C C . LEU A 1 429 ? 6.071 21.163 -42.881 1.00 39.22 429 LEU A C 1
ATOM 3258 O O . LEU A 1 429 ? 4.971 21.643 -42.611 1.00 39.22 429 LEU A O 1
ATOM 3262 N N . GLY A 1 430 ? 7.162 21.900 -43.093 1.00 33.34 430 GLY A N 1
ATOM 3263 C CA . GLY A 1 430 ? 7.201 23.358 -43.235 1.00 33.34 430 GLY A CA 1
ATOM 3264 C C . GLY A 1 430 ? 7.839 23.747 -44.574 1.00 33.34 430 GLY A C 1
ATOM 3265 O O . GLY A 1 430 ? 8.722 23.051 -45.068 1.00 33.34 430 GLY A O 1
ATOM 3266 N N . ALA A 1 431 ? 7.346 24.821 -45.188 1.00 34.88 431 ALA A N 1
ATOM 3267 C CA . ALA A 1 431 ? 7.431 25.137 -46.617 1.00 34.88 431 ALA A CA 1
ATOM 3268 C C . ALA A 1 431 ? 8.799 25.605 -47.176 1.00 34.88 431 ALA A C 1
ATOM 3270 O O . ALA A 1 431 ? 8.836 26.113 -48.292 1.00 34.88 431 ALA A O 1
ATOM 3271 N N . ASP A 1 432 ? 9.920 25.372 -46.491 1.00 42.78 432 ASP A N 1
ATOM 3272 C CA . ASP A 1 432 ? 11.222 25.961 -46.872 1.00 42.78 432 ASP A CA 1
ATOM 3273 C C . ASP A 1 432 ? 12.151 25.026 -47.676 1.00 42.78 432 ASP A C 1
ATOM 3275 O O . ASP A 1 432 ? 13.290 25.365 -47.991 1.00 42.78 432 ASP A O 1
ATOM 3279 N N . VAL A 1 433 ? 11.676 23.844 -48.085 1.00 37.91 433 VAL A N 1
ATOM 3280 C CA . VAL A 1 433 ? 12.489 22.882 -48.866 1.00 37.91 433 VAL A CA 1
ATOM 3281 C C . VAL A 1 433 ? 12.464 23.165 -50.381 1.00 37.91 433 VAL A C 1
ATOM 3283 O O . VAL A 1 433 ? 13.315 22.669 -51.116 1.00 37.91 433 VAL A O 1
ATOM 3286 N N . VAL A 1 434 ? 11.549 24.011 -50.872 1.00 35.66 434 VAL A N 1
ATOM 3287 C CA . VAL A 1 434 ? 11.517 24.411 -52.295 1.00 35.66 434 VAL A CA 1
ATOM 3288 C C . VAL A 1 434 ? 12.538 25.517 -52.600 1.00 35.66 434 VAL A C 1
ATOM 3290 O O . VAL A 1 434 ? 13.118 25.515 -53.683 1.00 35.66 434 VAL A O 1
ATOM 3293 N N . GLU A 1 435 ? 12.840 26.406 -51.646 1.00 35.75 435 GLU A N 1
ATOM 3294 C CA . GLU A 1 435 ? 13.856 27.457 -51.833 1.00 35.75 435 GLU A CA 1
ATOM 3295 C C . GLU A 1 435 ? 15.294 26.923 -51.745 1.00 35.75 435 GLU A C 1
ATOM 3297 O O . GLU A 1 435 ? 16.167 27.383 -52.485 1.00 35.75 435 GLU A O 1
ATOM 3302 N N . LEU A 1 436 ? 15.545 25.890 -50.930 1.00 36.00 436 LEU A N 1
ATOM 3303 C CA . LEU A 1 436 ? 16.885 25.306 -50.781 1.00 36.00 436 LEU A CA 1
ATOM 3304 C C . LEU A 1 436 ? 17.367 24.562 -52.045 1.00 36.00 436 LEU A C 1
ATOM 3306 O O . LEU A 1 436 ? 18.568 24.440 -52.276 1.00 36.00 436 LEU A O 1
ATOM 3310 N N . LEU A 1 437 ? 16.445 24.091 -52.892 1.00 36.75 437 LEU A N 1
ATOM 3311 C CA . LEU A 1 437 ? 16.762 23.377 -54.137 1.00 36.75 437 LEU A CA 1
ATOM 3312 C C . LEU A 1 437 ? 16.984 24.302 -55.348 1.00 36.75 437 LEU A C 1
ATOM 3314 O O . LEU A 1 437 ? 17.406 23.824 -56.399 1.00 36.75 437 LEU A O 1
ATOM 3318 N N . ALA A 1 438 ? 16.772 25.616 -55.211 1.00 36.31 438 ALA A N 1
ATOM 3319 C CA . ALA A 1 438 ? 17.042 26.592 -56.273 1.00 36.31 438 ALA A CA 1
ATOM 3320 C C . ALA A 1 438 ? 18.503 27.097 -56.304 1.00 36.31 438 ALA A C 1
ATOM 3322 O O . ALA A 1 438 ? 18.890 27.753 -57.264 1.00 36.31 438 ALA A O 1
ATOM 3323 N N . HIS A 1 439 ? 19.321 26.788 -55.289 1.00 35.97 439 HIS A N 1
ATOM 3324 C CA . HIS A 1 439 ? 20.711 27.269 -55.167 1.00 35.97 439 HIS A CA 1
ATOM 3325 C C . HIS A 1 439 ? 21.790 26.209 -55.470 1.00 35.97 439 HIS A C 1
ATOM 3327 O O . HIS A 1 439 ? 22.969 26.455 -55.236 1.00 35.97 439 HIS A O 1
ATOM 3333 N N . LEU A 1 440 ? 21.418 25.033 -55.991 1.00 35.66 440 LEU A N 1
ATOM 3334 C CA . LEU A 1 440 ? 22.360 23.945 -56.312 1.00 35.66 440 LEU A CA 1
ATOM 3335 C C . LEU A 1 440 ? 22.396 23.568 -57.804 1.00 35.66 440 LEU A C 1
ATOM 3337 O O . LEU A 1 440 ? 22.736 22.440 -58.157 1.00 35.66 440 LEU A O 1
ATOM 3341 N N . VAL A 1 441 ? 22.090 24.522 -58.687 1.00 42.78 441 VAL A N 1
ATOM 3342 C CA . VAL A 1 441 ? 22.452 24.452 -60.112 1.00 42.78 441 VAL A CA 1
ATOM 3343 C C . VAL A 1 441 ? 23.171 25.744 -60.505 1.00 42.78 441 VAL A C 1
ATOM 3345 O O . VAL A 1 441 ? 22.553 26.655 -61.046 1.00 42.78 441 VAL A O 1
ATOM 3348 N N . GLU A 1 442 ? 24.463 25.808 -60.180 1.00 32.44 442 GLU A N 1
ATOM 3349 C CA . GLU A 1 442 ? 25.566 26.277 -61.040 1.00 32.44 442 GLU A CA 1
ATOM 3350 C C . GLU A 1 442 ? 26.910 25.800 -60.473 1.00 32.44 442 GLU A C 1
ATOM 3352 O O . GLU A 1 442 ? 27.157 26.011 -59.263 1.00 32.44 442 GLU A O 1
#

Radius of gyration: 31.87 Å; chains: 1; bounding box: 72×52×110 Å

Foldseek 3Di:
DFLCVLFVDQFFKEWEAEPPKVLQVLQLVLVLVRLPDPGDYAYEYCYDQCPPPPRDHRHYCVVVLSVLVVVPFWPGKMFGHHRRHTDDIDHGDAPVVVCVRRVPNVGPPPGDRGDHTGTDPCPPVLNVLVSCVVNNPDDDPDDDDDDDPPHDQQVVCVVVPLDPPDTFQQQDSSQLSQLLVLDPDDQAAFLFQQADVRFTDGLSNLSSLLRRLVHHSVLSLVLSQLLSLNRDVLQPVLCLQQDQAQKDKAKEKEADSCVVRVFDADPCNQHDDDSSQQSSLQSSLSCCCVRHVSDPVPSRNHNPHAPSSRGHYGYHPCPPDPDDDPCVLQPDDPRAIEMEIHIDHDDDDQDDPDDPDPVSVVVSVVVSVVVVDDPPVPCVVVDDPPPDDDDDDDDDDHDHDDDDDDDDDDPDNPDYHYDRDPVVVPPDDDDCPVVVVVPPDD